Protein AF-A0A4R8ZTD6-F1 (afdb_monomer)

pLDDT: mean 85.67, std 21.73, range [24.75, 98.81]

Sequence (420 aa):
MTAKRTFSTSVSTMTVDAGSSIASSIRRDTIVPLRATASPTDVARLRLLSHGLADAAPTGPLAAVERLLAVQAQDFAASKWALGVRSPGTTITDVETALNTGQIVRSWPMRGTLHLVPAAELHWMLRLSAPRQVAGAATIHARLGLTPQLLERARQIAIEALHGGRQLSRIEFLALLERHDISTAQQRGYHTIWFLALTGTLCWGPQVGTQQALTLLDEWVPQPRRLERDESLGEFALRYFAGHGPATLADFTGWSGLTLTDARIGLAVARPALTEVSIRSGQADSAPMYFRDTAFSDTAFSDTGTNTAVGAGGPPRQRSSVLALPGFDEYFIGYRDRSAIIDDALVTRVVPGKNGIFLPLLVSAGRVVGTWRKKASTRAITVTPQPFAALTVRQQAGLRRGIRDYARFLGLEANLSGLA

Radius of gyration: 26.81 Å; Cα contacts (8 Å, |Δi|>4): 730; chains: 1; bounding box: 59×90×76 Å

InterPro domains:
  IPR009351 DNA glycosylase AlkZ-like [PF06224] (65-409)

Organism: NCBI:txid1259150

Solvent-accessible surface area (backbone atoms only — not comparable to full-atom values): 23041 Å² total; per-residue (Å²): 134,89,82,90,84,90,86,89,84,86,87,82,88,78,83,90,81,90,81,81,88,81,82,80,81,75,81,77,75,76,80,73,69,52,76,46,79,38,45,57,69,47,41,20,29,41,27,31,39,27,56,19,48,16,62,83,53,30,72,43,47,62,45,26,29,54,41,42,46,56,40,52,30,76,52,59,72,32,32,53,45,52,24,34,71,18,4,80,88,38,37,52,65,56,43,50,46,36,29,53,70,34,53,32,32,38,40,47,48,34,75,88,40,37,22,35,26,39,27,38,53,48,64,48,41,20,69,70,38,27,66,64,52,55,60,71,40,45,68,59,30,57,74,61,68,56,45,73,68,57,54,51,51,51,47,50,55,48,48,72,67,20,58,91,84,30,70,34,42,65,67,56,47,46,53,49,35,44,77,70,76,40,74,41,64,94,57,35,38,58,55,50,54,50,51,38,28,31,73,58,49,33,30,39,42,38,72,49,91,97,48,47,18,40,27,38,29,64,73,57,34,76,70,55,55,85,62,54,75,65,55,44,31,10,51,52,38,39,41,42,25,40,13,47,10,60,35,36,69,66,19,50,25,64,52,54,54,50,51,70,67,55,42,50,51,4,44,62,62,24,40,90,55,32,24,40,37,48,64,69,59,103,62,70,101,76,69,77,66,22,30,22,37,52,84,67,62,69,52,53,64,71,75,78,90,66,96,71,94,80,81,94,44,60,63,66,47,58,76,42,53,15,41,72,46,34,37,56,37,56,94,64,66,50,43,74,76,50,72,58,30,38,59,77,92,54,47,55,80,42,33,72,65,90,84,77,55,44,52,21,32,27,33,38,86,43,26,60,48,27,32,49,48,76,50,77,59,99,62,33,35,37,38,36,69,48,58,78,58,89,70,50,74,65,36,49,55,14,40,56,47,33,46,42,53,52,14,54,24,69,75,31,42,64,40,80,48,90,78,132

Mean predicted aligned error: 8.9 Å

Nearest PDB structures (foldseek):
  5uuj-assembly1_A  TM=8.102E-01  e=2.015E-20  Streptomyces sahachiroi
  2w57-assembly1_B  TM=5.973E-01  e=5.082E-01  Vibrio cholerae
  3eyy-assembly1_B  TM=5.991E-01  e=4.814E-01  Streptomyces coelicolor
  4ray-assembly1_A  TM=6.924E-01  e=3.382E+00  Magnetospirillum gryphiswaldense 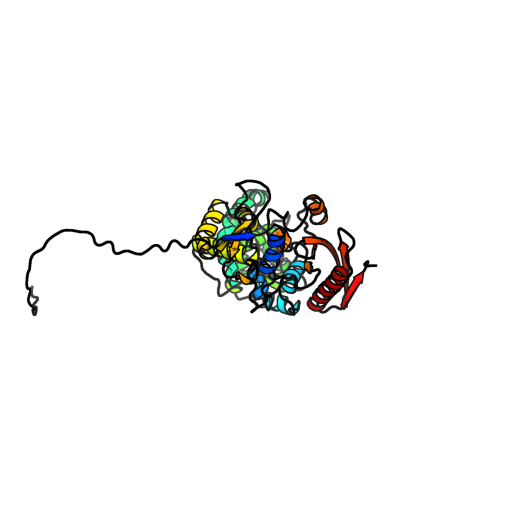MSR-1 v2
  9bd3-assembly2_C  TM=3.658E-01  e=6.135E+00  Homo sapiens

Secondary structure (DSSP, 8-state):
-------------------------------PPPEEEE-HHHHHHHHHHHTT-BSS---SHHHHHHHHS-EE-SSHHHHHHHHHHHSTT--HHHHHHHHHTTSEEEEEEETTEEEEEEGGGHHHHHHHHHHHHHHHTHHHHHHTT--HHHHHHHHHHHHHHHTTT--EEHHHHHHHHHHTT---TTTHHHHHHHHHHHTTSEEEEEEETTEEEEEEHHHHSSS-----HHHHHHHHHHHHHHHH-SEEHHHHHHHH---HHHHHHHHHHHGGGEEEEEE--SS-TTPPPEEEETTS-GGG---SS----SS--PPPPBSSSSEEEPTT-HHHHT-S--TTTS-GGGGGGTS-SSS-----EEEETTEEEEEEEEEE-SSEEEEEEEESSPPPHHHHHHHHHHHHHHHHHHTSEEEE-S--

Foldseek 3Di:
DDDDDDDDDDDDDDDDDDDDDDPDDDPPPPLDFAEAEAALLLQLLVLCVLQLQFPPAQAAQLSNQLSQQKWFCLPVVQSLVLSLNRHFPAASVRVLVCQQLLQWFWAPLADLGIIIGGLQLRVLSLVQHLPVVVVVCVVVCVVVVPDPVLLVVLLVLQCVQAPPPRWAALVRSQVSCVVVVNHCPPPSSVVSQNNCRSNQQWTFGHDDPSGGIIHGSCVSRVNHDDDDLLRSLQVLLQSNQSNRPQAFLVLSCQQSVGDSVSSVSNCVSNVSQKHWYHYPDPDDDDDTITIHGPVPDCLLPPPPPDDDDDDDSHHTDRPFQKAFRAKSGCLQSSGPDCVSAEDPVCVCQQVVDDPPTGFTFIGGSSHTQWGKDWDDDPAAIEIETGGPDDDDPRSVVRVQVNQCSVCVNHVHHGHYPDDD

Structure (mmCIF, N/CA/C/O backbone):
data_AF-A0A4R8ZTD6-F1
#
_entry.id   AF-A0A4R8ZTD6-F1
#
loop_
_atom_site.group_PDB
_atom_site.id
_atom_site.type_symbol
_atom_site.label_atom_id
_atom_site.label_alt_id
_atom_site.label_comp_id
_atom_site.label_asym_id
_atom_site.label_entity_id
_atom_site.label_seq_id
_atom_site.pdbx_PDB_ins_code
_atom_site.Cartn_x
_atom_site.Cartn_y
_atom_site.Cartn_z
_atom_site.occupancy
_atom_site.B_iso_or_equiv
_atom_site.auth_seq_id
_atom_site.auth_comp_id
_atom_site.auth_asym_id
_atom_site.auth_atom_id
_atom_site.pdbx_PDB_model_num
ATOM 1 N N . MET A 1 1 ? -23.559 -58.831 45.090 1.00 33.81 1 MET A N 1
ATOM 2 C CA . MET A 1 1 ? -23.386 -60.268 44.789 1.00 33.81 1 MET A CA 1
ATOM 3 C C . MET A 1 1 ? -23.673 -60.457 43.303 1.00 33.81 1 MET A C 1
ATOM 5 O O . MET A 1 1 ? -24.765 -60.110 42.893 1.00 33.81 1 MET A O 1
ATOM 9 N N . THR A 1 2 ? -22.620 -60.551 42.475 1.00 29.80 2 THR A N 1
ATOM 10 C CA . THR A 1 2 ? -22.195 -61.774 41.729 1.00 29.80 2 THR A CA 1
ATOM 11 C C . THR A 1 2 ? -23.150 -62.084 40.555 1.00 29.80 2 THR A C 1
ATOM 13 O O . THR A 1 2 ? -24.345 -62.120 40.762 1.00 29.80 2 THR A O 1
ATOM 16 N N . ALA A 1 3 ? -22.759 -62.322 39.300 1.00 29.42 3 ALA A N 1
ATOM 17 C CA . ALA A 1 3 ? -21.479 -62.703 38.716 1.00 29.42 3 ALA A CA 1
ATOM 18 C C . ALA A 1 3 ? -21.470 -62.448 37.188 1.00 29.42 3 ALA A C 1
ATOM 20 O O . ALA A 1 3 ? -22.505 -62.487 36.529 1.00 29.42 3 ALA A O 1
ATOM 21 N N . LYS A 1 4 ? -20.259 -62.269 36.646 1.00 27.20 4 LYS A N 1
ATOM 22 C CA . LYS A 1 4 ? -19.871 -62.438 35.232 1.00 27.20 4 LYS A CA 1
ATOM 23 C C . LYS A 1 4 ? -19.972 -63.911 34.784 1.00 27.20 4 LYS A C 1
ATOM 25 O O . LYS A 1 4 ? -19.729 -64.785 35.612 1.00 27.20 4 LYS A O 1
ATOM 30 N N . ARG A 1 5 ? -20.163 -64.155 33.475 1.00 29.94 5 ARG A N 1
ATOM 31 C CA . ARG A 1 5 ? -19.631 -65.280 32.647 1.00 29.94 5 ARG A CA 1
ATOM 32 C C . ARG A 1 5 ? -19.896 -64.941 31.161 1.00 29.94 5 ARG A C 1
ATOM 34 O O . ARG A 1 5 ? -21.050 -64.717 30.832 1.00 29.94 5 ARG A O 1
ATOM 41 N N . THR A 1 6 ? -18.949 -64.590 30.283 1.00 27.03 6 THR A N 1
ATOM 42 C CA . THR A 1 6 ? -17.785 -65.266 29.645 1.00 27.03 6 THR A CA 1
ATOM 43 C C . THR A 1 6 ? -18.119 -66.410 28.669 1.00 27.03 6 THR A C 1
ATOM 45 O O . THR A 1 6 ? -18.593 -67.453 29.097 1.00 27.03 6 THR A O 1
ATOM 48 N N . PHE A 1 7 ? -17.733 -66.230 27.396 1.00 25.88 7 PHE A N 1
ATOM 49 C CA . PHE A 1 7 ? -17.305 -67.244 26.409 1.00 25.88 7 PHE A CA 1
ATOM 50 C C . PHE A 1 7 ? -16.140 -66.594 25.629 1.00 25.88 7 PHE A C 1
ATOM 52 O O . PHE A 1 7 ? -16.321 -65.520 25.070 1.00 25.88 7 PHE A O 1
ATOM 59 N N . SER A 1 8 ? -14.877 -66.948 25.890 1.00 25.05 8 SER A N 1
ATOM 60 C CA . SER A 1 8 ? -14.075 -68.079 25.379 1.00 25.05 8 SER A CA 1
ATOM 61 C C . SER A 1 8 ? -13.631 -67.928 23.920 1.00 25.05 8 SER A C 1
ATOM 63 O O . SER A 1 8 ? -14.396 -68.221 23.005 1.00 25.05 8 SER A O 1
ATOM 65 N N . THR A 1 9 ? -12.355 -67.583 23.703 1.00 27.42 9 THR A N 1
ATOM 66 C CA . THR A 1 9 ? -11.532 -68.290 22.708 1.00 27.42 9 THR A CA 1
ATOM 67 C C . THR A 1 9 ? -10.046 -68.274 23.088 1.00 27.42 9 THR A C 1
ATOM 69 O O . THR A 1 9 ? -9.522 -67.299 23.618 1.00 27.42 9 THR A O 1
ATOM 72 N N . SER A 1 10 ? -9.448 -69.436 22.845 1.00 27.19 10 SER A N 1
ATOM 73 C CA . SER A 1 10 ? -8.121 -69.975 23.143 1.00 27.19 10 SER A CA 1
ATOM 74 C C . SER A 1 10 ? -6.898 -69.057 23.006 1.00 27.19 10 SER A C 1
ATOM 76 O O . SER A 1 10 ? -6.724 -68.350 22.018 1.00 27.19 10 SER A O 1
ATOM 78 N N . VAL A 1 11 ? -5.994 -69.212 23.977 1.00 24.75 11 VAL A N 1
ATOM 79 C CA . VAL A 1 11 ? -4.597 -68.760 23.990 1.00 24.75 11 VAL A CA 1
ATOM 80 C C . VAL A 1 11 ? -3.721 -69.879 23.423 1.00 24.75 11 VAL A C 1
ATOM 82 O O . VAL A 1 11 ? -3.862 -71.039 23.804 1.00 24.75 11 VAL A O 1
ATOM 85 N N . SER A 1 12 ? -2.775 -69.542 22.551 1.00 26.42 12 SER A N 1
ATOM 86 C CA . SER A 1 12 ? -1.571 -70.348 22.344 1.00 26.42 12 SER A CA 1
ATOM 87 C C . SER A 1 12 ? -0.356 -69.450 22.516 1.00 26.42 12 SER A C 1
ATOM 89 O O . SER A 1 12 ? -0.163 -68.465 21.812 1.00 26.42 12 SER A O 1
ATOM 91 N N . THR A 1 13 ? 0.396 -69.785 23.552 1.00 25.44 13 THR A N 1
ATOM 92 C CA . THR A 1 13 ? 1.647 -69.199 24.008 1.00 25.44 13 THR A CA 1
ATOM 93 C C . THR A 1 13 ? 2.790 -69.662 23.113 1.00 25.44 13 THR A C 1
ATOM 95 O O . THR A 1 13 ? 2.979 -70.863 22.946 1.00 25.44 13 THR A O 1
ATOM 98 N N . MET A 1 14 ? 3.622 -68.734 22.642 1.00 24.84 14 MET A N 1
ATOM 99 C CA . MET A 1 14 ? 5.043 -69.009 22.427 1.00 24.84 14 MET A CA 1
ATOM 100 C C . MET A 1 14 ? 5.865 -67.737 22.666 1.00 24.84 14 MET A C 1
ATOM 102 O O . MET A 1 14 ? 5.777 -66.762 21.932 1.00 24.84 14 MET A O 1
ATOM 106 N N . THR A 1 15 ? 6.553 -67.783 23.807 1.00 27.02 15 THR A N 1
ATOM 107 C CA . THR A 1 15 ? 7.852 -67.199 24.180 1.00 27.02 15 THR A CA 1
ATOM 108 C C . THR A 1 15 ? 8.378 -65.949 23.471 1.00 27.02 15 THR A C 1
ATOM 110 O O . THR A 1 15 ? 8.640 -65.916 22.275 1.00 27.02 15 THR A O 1
ATOM 113 N N . VAL A 1 16 ? 8.633 -64.968 24.334 1.00 26.38 16 VAL A N 1
ATOM 114 C CA . VAL A 1 16 ? 9.344 -63.704 24.160 1.00 26.38 16 VAL A CA 1
ATOM 115 C C . VAL A 1 16 ? 10.797 -63.955 23.755 1.00 26.38 16 VAL A C 1
ATOM 117 O O . VAL A 1 16 ? 11.480 -64.723 24.429 1.00 26.38 16 VAL A O 1
ATOM 120 N N . ASP A 1 17 ? 11.282 -63.240 22.742 1.00 25.36 17 ASP A N 1
ATOM 121 C CA . ASP A 1 17 ? 12.695 -62.875 22.669 1.00 25.36 17 ASP A CA 1
ATOM 122 C C . ASP A 1 17 ? 12.809 -61.371 22.401 1.00 25.36 17 ASP A C 1
ATOM 124 O O . ASP A 1 17 ? 12.085 -60.797 21.581 1.00 25.36 17 ASP A O 1
ATOM 128 N N . ALA A 1 18 ? 13.640 -60.720 23.203 1.00 32.72 18 ALA A N 1
ATOM 129 C CA . ALA A 1 18 ? 13.750 -59.280 23.315 1.00 32.72 18 ALA A CA 1
ATOM 130 C C . ALA A 1 18 ? 14.976 -58.802 22.540 1.00 32.72 18 ALA A C 1
ATOM 132 O O . ALA A 1 18 ? 16.099 -59.177 22.858 1.00 32.72 18 ALA A O 1
ATOM 133 N N . GLY A 1 19 ? 14.784 -57.900 21.579 1.00 28.52 19 GLY A N 1
ATOM 134 C CA . GLY A 1 19 ? 15.908 -57.172 21.001 1.00 28.52 19 GLY A CA 1
ATOM 135 C C . GLY A 1 19 ? 15.619 -56.537 19.651 1.00 28.52 19 GLY A C 1
ATOM 136 O O . GLY A 1 19 ? 15.119 -57.181 18.741 1.00 28.52 19 GLY A O 1
ATOM 137 N N . SER A 1 20 ? 16.061 -55.286 19.524 1.00 27.06 20 SER A N 1
ATOM 138 C CA . SER A 1 20 ? 16.237 -54.526 18.280 1.00 27.06 20 SER A CA 1
ATOM 139 C C . SER A 1 20 ? 15.050 -53.686 17.781 1.00 27.06 20 SER A C 1
ATOM 141 O O . SER A 1 20 ? 14.165 -54.120 17.052 1.00 27.06 20 SER A O 1
ATOM 143 N N . SER A 1 21 ? 15.125 -52.413 18.176 1.00 30.73 21 SER A N 1
ATOM 144 C CA . SER A 1 21 ? 14.600 -51.206 17.527 1.00 30.73 21 SER A CA 1
ATOM 145 C C . SER A 1 21 ? 14.379 -51.320 16.009 1.00 30.73 21 SER A C 1
ATOM 147 O O . SER A 1 21 ? 15.329 -51.482 15.244 1.00 30.73 21 SER A O 1
ATOM 149 N N . ILE A 1 22 ? 13.135 -51.108 15.569 1.00 27.67 22 ILE A N 1
ATOM 150 C CA . ILE A 1 22 ? 12.796 -50.804 14.174 1.00 27.67 22 ILE A CA 1
ATOM 151 C C . ILE A 1 22 ? 12.247 -49.375 14.130 1.00 27.67 22 ILE A C 1
ATOM 153 O O . ILE A 1 22 ? 11.042 -49.137 14.138 1.00 27.67 22 ILE A O 1
ATOM 157 N N . ALA A 1 23 ? 13.155 -48.401 14.095 1.00 27.22 23 ALA A N 1
ATOM 158 C CA . ALA A 1 23 ? 12.850 -47.067 13.599 1.00 27.22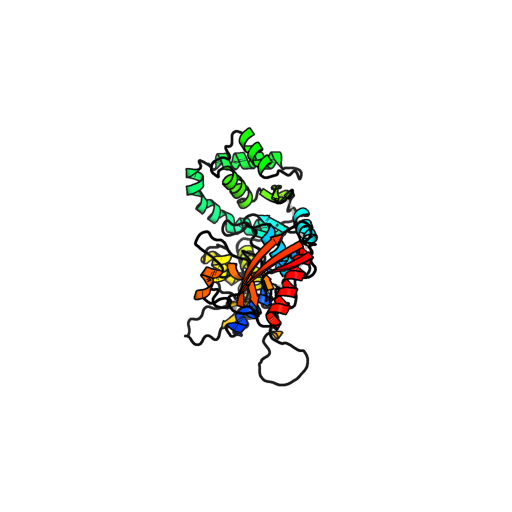 23 ALA A CA 1
ATOM 159 C C . ALA A 1 23 ? 12.803 -47.134 12.064 1.00 27.22 23 ALA A C 1
ATOM 161 O O . ALA A 1 23 ? 13.834 -47.098 11.390 1.00 27.22 23 ALA A O 1
ATOM 162 N N . SER A 1 24 ? 11.608 -47.276 11.491 1.00 28.80 24 SER A N 1
ATOM 163 C CA . SER A 1 24 ? 11.420 -47.257 10.041 1.00 28.80 24 SER A CA 1
ATOM 164 C C . SER A 1 24 ? 11.540 -45.827 9.500 1.00 28.80 24 SER A C 1
ATOM 166 O O . SER A 1 24 ? 10.598 -45.041 9.556 1.00 28.80 24 SER A O 1
ATOM 168 N N . SER A 1 25 ? 12.731 -45.503 8.998 1.00 28.17 25 SER A N 1
ATOM 169 C CA . SER A 1 25 ? 12.990 -44.771 7.747 1.00 28.17 25 SER A CA 1
ATOM 170 C C . SER A 1 25 ? 11.827 -43.926 7.186 1.00 28.17 25 SER A C 1
ATOM 172 O O . SER A 1 25 ? 11.123 -44.341 6.267 1.00 28.17 25 SER A O 1
ATOM 174 N N . ILE A 1 26 ? 11.686 -42.692 7.678 1.00 31.31 26 ILE A N 1
ATOM 175 C CA . ILE A 1 26 ? 11.174 -41.586 6.861 1.00 31.31 26 ILE A CA 1
ATOM 176 C C . ILE A 1 26 ? 12.412 -40.928 6.260 1.00 31.31 26 ILE A C 1
ATOM 178 O O . ILE A 1 26 ? 13.191 -40.287 6.971 1.00 31.31 26 ILE A O 1
ATOM 182 N N . ARG A 1 27 ? 12.623 -41.110 4.952 1.00 26.67 27 ARG A N 1
ATOM 183 C CA . ARG A 1 27 ? 13.592 -40.304 4.209 1.00 26.67 27 ARG A CA 1
ATOM 184 C C . ARG A 1 27 ? 13.155 -38.847 4.334 1.00 26.67 27 ARG A C 1
ATOM 186 O O . ARG A 1 27 ? 12.122 -38.454 3.804 1.00 26.67 27 ARG A O 1
ATOM 193 N N . ARG A 1 28 ? 13.931 -38.053 5.072 1.00 31.05 28 ARG A N 1
ATOM 194 C CA . ARG A 1 28 ? 13.942 -36.603 4.902 1.00 31.05 28 ARG A CA 1
ATOM 195 C C . ARG A 1 28 ? 14.538 -36.366 3.522 1.00 31.05 28 ARG A C 1
ATOM 197 O O . ARG A 1 28 ? 15.758 -36.330 3.391 1.00 31.05 28 ARG A O 1
ATOM 204 N N . ASP A 1 29 ? 13.693 -36.282 2.503 1.00 29.09 29 ASP A N 1
ATOM 205 C CA . ASP A 1 29 ? 14.110 -35.691 1.242 1.00 29.09 29 ASP A CA 1
ATOM 206 C C . ASP A 1 29 ? 14.522 -34.257 1.569 1.00 29.09 29 ASP A C 1
ATOM 208 O O . ASP A 1 29 ? 13.704 -33.394 1.890 1.00 29.09 29 ASP A O 1
ATOM 212 N N . THR A 1 30 ? 15.832 -34.034 1.614 1.00 33.50 30 THR A N 1
ATOM 213 C CA . THR A 1 30 ? 16.419 -32.708 1.711 1.00 33.50 30 THR A CA 1
ATOM 214 C C . THR A 1 30 ? 15.956 -31.955 0.471 1.00 33.50 30 THR A C 1
ATOM 216 O O . THR A 1 30 ? 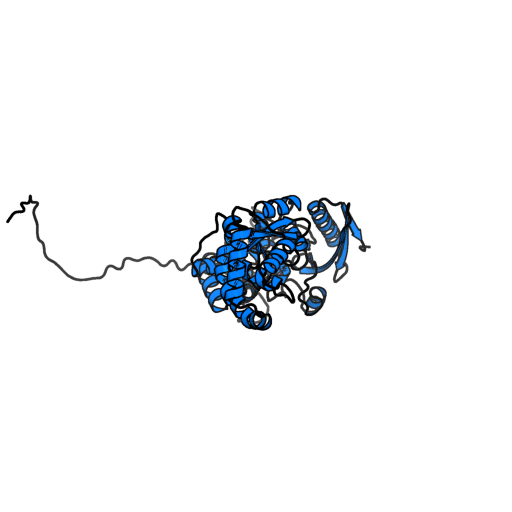16.514 -32.146 -0.606 1.00 33.50 30 THR A O 1
ATOM 219 N N . ILE A 1 31 ? 14.910 -31.135 0.600 1.00 38.22 31 ILE A N 1
ATOM 220 C CA . ILE A 1 31 ? 14.519 -30.185 -0.440 1.00 38.22 31 ILE A CA 1
ATOM 221 C C . ILE A 1 31 ? 15.704 -29.232 -0.591 1.00 38.22 31 ILE A C 1
ATOM 223 O O . ILE A 1 31 ? 15.910 -28.334 0.227 1.00 38.22 31 ILE A O 1
ATOM 227 N N . VAL A 1 32 ? 16.544 -29.486 -1.592 1.00 36.03 32 VAL A N 1
ATOM 228 C CA . VAL A 1 32 ? 17.617 -28.572 -1.968 1.00 36.03 32 VAL A CA 1
ATOM 229 C C . VAL A 1 32 ? 16.928 -27.348 -2.573 1.00 36.03 32 VAL A C 1
ATOM 231 O O . VAL A 1 32 ? 16.194 -27.509 -3.549 1.00 36.03 32 VAL A O 1
ATOM 234 N N . PRO A 1 33 ? 17.100 -26.139 -2.009 1.00 48.97 33 PRO A N 1
ATOM 235 C CA . PRO A 1 33 ? 16.490 -24.946 -2.578 1.00 48.97 33 PRO A CA 1
ATOM 236 C C . PRO A 1 33 ? 17.000 -24.755 -4.010 1.00 48.97 33 PRO A C 1
ATOM 238 O O . PRO A 1 33 ? 18.209 -24.844 -4.251 1.00 48.97 33 PRO A O 1
ATOM 241 N N . LEU A 1 34 ? 16.090 -24.497 -4.959 1.00 54.75 34 LEU A N 1
ATOM 242 C CA . LEU A 1 34 ? 16.488 -24.123 -6.315 1.00 54.75 34 LEU A CA 1
ATOM 243 C C . LEU A 1 34 ? 17.358 -22.863 -6.238 1.00 54.75 34 LEU A C 1
ATOM 245 O O . LEU A 1 34 ? 17.027 -21.912 -5.526 1.00 54.75 34 LEU A O 1
ATOM 249 N N . ARG A 1 35 ? 18.481 -22.870 -6.961 1.00 59.53 35 ARG A N 1
ATOM 250 C CA . ARG A 1 35 ? 19.410 -21.741 -7.058 1.00 59.53 35 ARG A CA 1
ATOM 251 C C . ARG A 1 35 ? 19.427 -21.213 -8.485 1.00 59.53 35 ARG A C 1
ATOM 253 O O . ARG A 1 35 ? 19.822 -21.933 -9.397 1.00 59.53 35 ARG A O 1
ATOM 260 N N . ALA A 1 36 ? 19.060 -19.948 -8.660 1.00 69.38 36 ALA A N 1
ATOM 261 C CA . ALA A 1 36 ? 19.177 -19.223 -9.924 1.00 69.38 36 ALA A CA 1
ATOM 262 C C . ALA A 1 36 ? 20.295 -18.169 -9.848 1.00 69.38 36 ALA A C 1
ATOM 264 O O . ALA A 1 36 ? 20.598 -17.656 -8.770 1.00 69.38 36 ALA A O 1
ATOM 265 N N . THR A 1 37 ? 20.901 -17.809 -10.985 1.00 68.44 37 THR A N 1
ATOM 266 C CA . THR A 1 37 ? 21.892 -16.717 -11.059 1.00 68.44 37 THR A CA 1
ATOM 267 C C . THR A 1 37 ? 21.376 -15.568 -11.921 1.00 68.44 37 THR A C 1
ATOM 269 O O . THR A 1 37 ? 20.867 -15.806 -13.011 1.00 68.44 37 THR A O 1
ATOM 272 N N . ALA A 1 38 ? 21.509 -14.320 -11.459 1.00 70.88 38 ALA A N 1
ATOM 273 C CA . ALA A 1 38 ? 20.948 -13.148 -12.141 1.00 70.88 38 ALA A CA 1
ATOM 274 C C . ALA A 1 38 ? 21.902 -11.937 -12.119 1.00 70.88 38 ALA A C 1
ATOM 276 O O . ALA A 1 38 ? 22.729 -11.804 -11.218 1.00 70.88 38 ALA A O 1
ATOM 277 N N . SER A 1 39 ? 21.806 -11.043 -13.105 1.00 73.12 39 SER A N 1
ATOM 278 C CA . SER A 1 39 ? 22.464 -9.726 -13.081 1.00 73.12 39 SER A CA 1
ATOM 279 C C . SER A 1 39 ? 21.593 -8.672 -12.370 1.00 73.12 39 SER A C 1
ATOM 281 O O . SER A 1 39 ? 20.388 -8.881 -12.210 1.00 73.12 39 SER A O 1
ATOM 283 N N . PRO A 1 40 ? 22.131 -7.495 -11.992 1.00 70.69 40 PRO A N 1
ATOM 284 C CA . PRO A 1 40 ? 21.317 -6.399 -11.449 1.00 70.69 40 PRO A CA 1
ATOM 285 C C . PRO A 1 40 ? 20.160 -5.965 -12.369 1.00 70.69 40 PRO A C 1
ATOM 287 O O . PRO A 1 40 ? 19.061 -5.670 -11.901 1.00 70.69 40 PRO A O 1
ATOM 290 N N . THR A 1 41 ? 20.370 -5.984 -13.688 1.00 73.62 41 THR A N 1
ATOM 291 C CA . THR A 1 41 ? 19.324 -5.679 -14.680 1.00 73.62 41 THR A CA 1
ATOM 292 C C . THR A 1 41 ? 18.212 -6.730 -14.675 1.00 73.62 41 THR A C 1
ATOM 294 O O . THR A 1 41 ? 17.041 -6.398 -14.876 1.00 73.62 41 THR A O 1
ATOM 297 N N . ASP A 1 42 ? 18.552 -7.990 -14.405 1.00 81.25 42 ASP A N 1
ATOM 298 C CA . ASP A 1 42 ? 17.568 -9.066 -14.294 1.00 81.25 42 ASP A CA 1
ATOM 299 C C . ASP A 1 42 ? 16.711 -8.893 -13.038 1.00 81.25 42 ASP A C 1
ATOM 301 O O . ASP A 1 42 ? 15.502 -9.101 -13.105 1.00 81.25 42 ASP A O 1
ATOM 305 N N . VAL A 1 43 ? 17.278 -8.397 -11.927 1.00 87.19 43 VAL A N 1
ATOM 306 C CA . VAL A 1 43 ? 16.507 -8.083 -10.707 1.00 87.19 43 VAL A CA 1
ATOM 307 C C . VAL A 1 43 ? 15.368 -7.112 -11.012 1.00 87.19 43 VAL A C 1
ATOM 309 O O . VAL A 1 43 ? 14.222 -7.386 -10.661 1.00 87.19 43 VAL A O 1
ATOM 312 N N . ALA A 1 44 ? 15.644 -6.006 -11.708 1.00 89.06 44 ALA A N 1
ATOM 313 C CA . ALA A 1 44 ? 14.619 -5.013 -12.033 1.00 89.06 44 ALA A CA 1
ATOM 314 C C . ALA A 1 44 ? 13.487 -5.592 -12.905 1.00 89.06 44 ALA A C 1
ATOM 316 O O . ALA A 1 44 ? 12.309 -5.307 -12.666 1.00 89.06 44 ALA A O 1
ATOM 317 N N . ARG A 1 45 ? 13.828 -6.437 -13.890 1.00 85.69 45 ARG A N 1
ATOM 318 C CA . ARG A 1 45 ? 12.858 -7.102 -14.782 1.00 85.69 45 ARG A CA 1
ATOM 319 C C . ARG A 1 45 ? 12.026 -8.154 -14.060 1.00 85.69 45 ARG A C 1
ATOM 321 O O . ARG A 1 45 ? 10.815 -8.213 -14.257 1.00 85.69 45 ARG A O 1
ATOM 328 N N . LEU A 1 46 ? 12.647 -8.955 -13.202 1.00 87.62 46 LEU A N 1
ATOM 329 C CA . LEU A 1 46 ? 11.939 -9.962 -12.418 1.00 87.62 46 LEU A CA 1
ATOM 330 C C . LEU A 1 46 ? 11.014 -9.304 -11.393 1.00 87.62 46 LEU A C 1
ATOM 332 O O . LEU A 1 46 ? 9.886 -9.757 -11.236 1.00 87.62 46 LEU A O 1
ATOM 336 N N . ARG A 1 47 ? 11.421 -8.178 -10.792 1.00 92.94 47 ARG A N 1
ATOM 337 C CA . ARG A 1 47 ? 10.532 -7.377 -9.941 1.00 92.94 47 ARG A CA 1
ATOM 338 C C . ARG A 1 47 ? 9.332 -6.840 -10.720 1.00 92.94 47 ARG A C 1
ATOM 340 O O . ARG A 1 47 ? 8.229 -6.865 -10.192 1.00 92.94 47 ARG A O 1
ATOM 347 N N . LEU A 1 48 ? 9.489 -6.406 -11.978 1.00 92.38 48 LEU A N 1
ATOM 348 C CA . LEU A 1 48 ? 8.326 -6.036 -12.805 1.00 92.38 48 LEU A CA 1
ATOM 349 C C . LEU A 1 48 ? 7.356 -7.211 -12.982 1.00 92.38 48 LEU A C 1
ATOM 351 O O . LEU A 1 48 ? 6.145 -7.010 -12.921 1.00 92.38 48 LEU A O 1
ATOM 355 N N . LEU A 1 49 ? 7.874 -8.422 -13.197 1.00 90.62 49 LEU A N 1
ATOM 356 C CA . LEU A 1 49 ? 7.052 -9.627 -13.307 1.00 90.62 49 LEU A CA 1
ATOM 357 C C . LEU A 1 49 ? 6.327 -9.932 -11.990 1.00 90.62 49 LEU A C 1
ATOM 359 O O . LEU A 1 49 ? 5.102 -10.047 -11.990 1.00 90.62 49 LEU A O 1
ATOM 363 N N . SER A 1 50 ? 7.054 -9.982 -10.874 1.00 92.62 50 SER A N 1
ATOM 364 C CA . SER A 1 50 ? 6.487 -10.236 -9.545 1.00 92.62 50 SER A CA 1
ATOM 365 C C . SER A 1 50 ? 5.448 -9.194 -9.136 1.00 92.62 50 SER A C 1
ATOM 367 O O . SER A 1 50 ? 4.409 -9.547 -8.589 1.00 92.62 50 SER A O 1
ATOM 369 N N . HIS A 1 51 ? 5.643 -7.926 -9.508 1.00 95.00 51 HIS A N 1
ATOM 370 C CA . HIS A 1 51 ? 4.673 -6.860 -9.241 1.00 95.00 51 HIS A CA 1
ATOM 371 C C . HIS A 1 51 ? 3.425 -6.916 -10.126 1.00 95.00 51 HIS A C 1
ATOM 373 O O . HIS A 1 51 ? 2.512 -6.113 -9.934 1.00 95.00 51 HIS A O 1
ATOM 379 N N . GLY A 1 52 ? 3.380 -7.797 -11.128 1.00 93.50 52 GLY A N 1
ATOM 380 C CA . GLY A 1 52 ? 2.315 -7.800 -12.125 1.00 93.50 52 GLY A CA 1
ATOM 381 C C . GLY A 1 52 ? 2.346 -6.552 -13.011 1.00 93.50 52 GLY A C 1
ATOM 382 O O . GLY A 1 52 ? 1.291 -6.015 -13.339 1.00 93.50 52 GLY A O 1
ATOM 383 N N . LEU A 1 53 ? 3.537 -6.088 -13.401 1.00 94.56 53 LEU A N 1
ATOM 384 C CA . LEU A 1 53 ? 3.786 -4.948 -14.303 1.00 94.56 53 LEU A CA 1
ATOM 385 C C . LEU A 1 53 ? 4.428 -5.361 -15.648 1.00 94.56 53 LEU A C 1
ATOM 387 O O . LEU A 1 53 ? 4.641 -4.524 -16.533 1.00 94.56 53 LEU A O 1
ATOM 391 N N . ALA A 1 54 ? 4.726 -6.649 -15.808 1.00 90.00 54 ALA A N 1
ATOM 392 C CA . ALA A 1 54 ? 5.181 -7.282 -17.044 1.00 90.00 54 ALA A CA 1
ATOM 393 C C . ALA A 1 54 ? 4.087 -8.212 -17.611 1.00 90.00 54 ALA A C 1
ATOM 395 O O . ALA A 1 54 ? 2.908 -8.071 -17.267 1.00 90.00 54 ALA A O 1
ATOM 396 N N . ASP A 1 55 ? 4.457 -9.139 -18.489 1.00 77.44 55 ASP A N 1
ATOM 397 C CA . ASP A 1 55 ? 3.581 -10.212 -18.977 1.00 77.44 55 ASP A CA 1
ATOM 398 C C . ASP A 1 55 ? 2.904 -10.992 -17.816 1.00 77.44 55 ASP A C 1
ATOM 400 O O . ASP A 1 55 ? 3.337 -10.906 -16.668 1.00 77.44 55 ASP A O 1
ATOM 404 N N . ALA A 1 56 ? 1.814 -11.722 -18.095 1.00 79.44 56 ALA A N 1
ATOM 405 C CA . ALA A 1 56 ? 0.992 -12.437 -17.095 1.00 79.44 56 ALA A CA 1
ATOM 406 C C . ALA A 1 56 ? 0.335 -11.527 -16.028 1.00 79.44 56 ALA A C 1
ATOM 408 O O . ALA A 1 56 ? 0.493 -11.694 -14.815 1.00 79.44 56 ALA A O 1
ATOM 409 N N . ALA A 1 57 ? -0.433 -10.542 -16.500 1.00 85.06 57 ALA A N 1
ATOM 410 C CA . ALA A 1 57 ? -1.153 -9.615 -15.639 1.00 85.06 57 ALA A CA 1
ATOM 411 C C .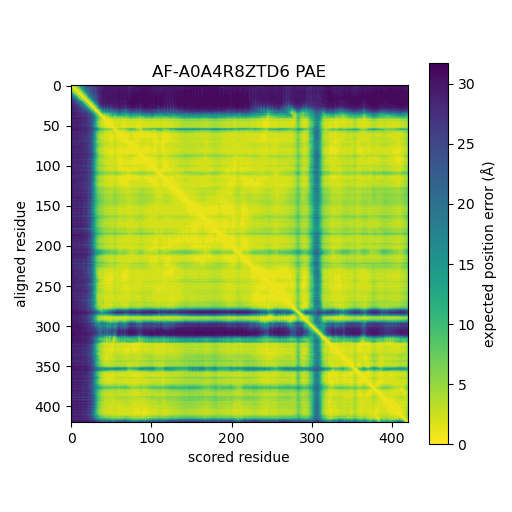 ALA A 1 57 ? -2.217 -10.270 -14.758 1.00 85.06 57 ALA A C 1
ATOM 413 O O . ALA A 1 57 ? -2.989 -11.090 -15.257 1.00 85.06 57 ALA A O 1
ATOM 414 N N . PRO A 1 58 ? -2.344 -9.842 -13.488 1.00 92.31 58 PRO A N 1
ATOM 415 C CA . PRO A 1 58 ? -3.582 -10.028 -12.748 1.00 92.31 58 PRO A CA 1
ATOM 416 C C . PRO A 1 58 ? -4.788 -9.515 -13.544 1.00 92.31 58 PRO A C 1
ATOM 418 O O . PRO A 1 58 ? -4.702 -8.480 -14.205 1.00 92.31 58 PRO A O 1
ATOM 421 N N . THR A 1 59 ? -5.908 -10.231 -13.455 1.00 95.25 59 THR A N 1
ATOM 422 C CA . THR A 1 59 ? -7.172 -9.843 -14.095 1.00 95.25 59 THR A CA 1
ATOM 423 C C . THR A 1 59 ? -8.170 -9.434 -13.018 1.00 95.25 59 THR A C 1
ATOM 425 O O . THR A 1 59 ? -8.510 -10.230 -12.148 1.00 95.25 59 THR A O 1
ATOM 428 N N . GLY A 1 60 ? -8.604 -8.175 -13.055 1.00 97.44 60 GLY A N 1
ATOM 429 C CA . GLY A 1 60 ? -9.431 -7.548 -12.024 1.00 97.44 60 GLY A CA 1
ATOM 430 C C . GLY A 1 60 ? -8.635 -6.940 -10.855 1.00 97.44 60 GLY A C 1
ATOM 431 O O . GLY A 1 60 ? -7.435 -7.206 -10.700 1.00 97.44 60 GLY A O 1
ATOM 432 N N . PRO A 1 61 ? -9.278 -6.084 -10.040 1.00 98.06 61 PRO A N 1
ATOM 433 C CA . PRO A 1 61 ? -8.623 -5.361 -8.951 1.00 98.06 61 PRO A CA 1
ATOM 434 C C . PRO A 1 61 ? -8.232 -6.268 -7.779 1.00 98.06 61 PRO A C 1
ATOM 436 O O . PRO A 1 61 ? -7.159 -6.079 -7.210 1.00 98.06 61 PRO A O 1
ATOM 439 N N . LEU A 1 62 ? -9.052 -7.273 -7.446 1.00 98.31 62 LEU A N 1
ATOM 440 C CA . LEU A 1 62 ? -8.765 -8.209 -6.353 1.00 98.31 62 LEU A CA 1
ATOM 441 C C . LEU A 1 62 ? -7.473 -8.987 -6.624 1.00 98.31 62 LEU A C 1
ATOM 443 O O . LEU A 1 62 ? -6.556 -8.937 -5.810 1.00 98.31 62 LEU A O 1
ATOM 447 N N . ALA A 1 63 ? -7.345 -9.577 -7.816 1.00 97.88 63 ALA A N 1
ATOM 448 C CA . ALA A 1 63 ? -6.137 -10.291 -8.224 1.00 97.88 63 ALA A CA 1
ATOM 449 C C . ALA A 1 63 ? -4.883 -9.393 -8.197 1.00 97.88 63 ALA A C 1
ATOM 451 O O . ALA A 1 63 ? -3.779 -9.859 -7.913 1.00 97.88 63 ALA A O 1
ATOM 452 N N . ALA A 1 64 ? -5.026 -8.094 -8.492 1.00 97.81 64 ALA A N 1
ATOM 453 C CA . ALA A 1 64 ? -3.918 -7.142 -8.421 1.00 97.81 64 ALA A CA 1
ATOM 454 C C . ALA A 1 64 ? -3.479 -6.850 -6.980 1.00 97.81 64 ALA A C 1
ATOM 456 O O . ALA A 1 64 ? -2.278 -6.763 -6.726 1.00 97.81 64 ALA A O 1
ATOM 457 N N . VAL A 1 65 ? -4.420 -6.727 -6.037 1.00 98.25 65 VAL A N 1
ATOM 458 C CA . VAL A 1 65 ? -4.085 -6.603 -4.609 1.00 98.25 65 VAL A CA 1
ATOM 459 C C . VAL A 1 65 ? -3.491 -7.908 -4.089 1.00 98.25 65 VAL A C 1
ATOM 461 O O . VAL A 1 65 ? -2.463 -7.879 -3.424 1.00 98.25 65 VAL A O 1
ATOM 464 N N . GLU A 1 66 ? -4.085 -9.055 -4.420 1.00 97.75 66 GLU A N 1
ATOM 465 C CA . GLU A 1 66 ? -3.589 -10.375 -4.019 1.00 97.75 66 GLU A CA 1
ATOM 466 C C . GLU A 1 66 ? -2.158 -10.619 -4.495 1.00 97.75 66 GLU A C 1
ATOM 468 O O . GLU A 1 66 ? -1.353 -11.172 -3.749 1.00 97.75 66 GLU A O 1
ATOM 473 N N . ARG A 1 67 ? -1.812 -10.150 -5.701 1.00 96.12 67 ARG A N 1
ATOM 474 C CA . ARG A 1 67 ? -0.448 -10.241 -6.231 1.00 96.12 67 ARG A CA 1
ATOM 475 C C . ARG A 1 67 ? 0.589 -9.613 -5.300 1.00 96.12 67 ARG A C 1
ATOM 477 O O . ARG A 1 67 ? 1.687 -10.144 -5.191 1.00 96.12 67 ARG A O 1
ATOM 484 N N . LEU A 1 68 ? 0.259 -8.490 -4.665 1.00 97.06 68 LEU A N 1
ATOM 485 C CA . LEU A 1 68 ? 1.168 -7.758 -3.779 1.00 97.06 68 LEU A CA 1
ATOM 486 C C . LEU A 1 68 ? 0.908 -8.003 -2.290 1.00 97.06 68 LEU A C 1
ATOM 488 O O . LEU A 1 68 ? 1.706 -7.563 -1.464 1.00 97.06 68 LEU A O 1
ATOM 492 N N . LEU A 1 69 ? -0.201 -8.669 -1.950 1.00 98.12 69 LEU A N 1
ATOM 493 C CA . LEU A 1 69 ? -0.822 -8.775 -0.625 1.00 98.12 69 LEU A CA 1
ATOM 494 C C . LEU A 1 69 ? -1.252 -7.433 -0.005 1.00 98.12 69 LEU A C 1
ATOM 496 O O . LEU A 1 69 ? -2.322 -7.359 0.594 1.00 98.12 69 LEU A O 1
ATOM 500 N N . ALA A 1 70 ? -0.455 -6.377 -0.141 1.00 98.12 70 ALA A N 1
ATOM 501 C CA . ALA A 1 70 ? -0.766 -5.049 0.357 1.00 98.12 70 ALA A CA 1
ATOM 502 C C . ALA A 1 70 ? -0.291 -3.970 -0.619 1.00 98.12 70 ALA A C 1
ATOM 504 O O . ALA A 1 70 ? 0.820 -4.030 -1.137 1.00 98.12 70 ALA A O 1
ATOM 505 N N . VAL A 1 71 ? -1.132 -2.959 -0.833 1.00 98.38 71 VAL A N 1
ATOM 506 C CA . VAL A 1 71 ? -0.821 -1.786 -1.662 1.00 98.38 71 VAL A CA 1
ATOM 507 C C . VAL A 1 71 ? -1.026 -0.534 -0.831 1.00 98.38 71 VAL A C 1
ATOM 509 O O . VAL A 1 71 ? -2.131 -0.316 -0.332 1.00 98.38 71 VAL A O 1
ATOM 512 N N . GLN A 1 72 ? 0.005 0.295 -0.669 1.00 96.94 72 GLN A N 1
ATOM 513 C CA . GLN A 1 72 ? -0.113 1.522 0.117 1.00 96.94 72 GLN A CA 1
ATOM 514 C C . GLN A 1 72 ? -1.266 2.412 -0.377 1.00 96.94 72 GLN A C 1
ATOM 516 O O . GLN A 1 72 ? -1.475 2.622 -1.571 1.00 96.94 72 GLN A O 1
ATOM 521 N N . ALA A 1 73 ? -2.046 2.902 0.584 1.00 97.06 73 ALA A N 1
ATOM 522 C CA . ALA A 1 73 ? -3.289 3.631 0.379 1.00 97.06 73 ALA A CA 1
ATOM 523 C C . ALA A 1 73 ? -3.446 4.836 1.310 1.00 97.06 73 ALA A C 1
ATOM 525 O O . ALA A 1 73 ? -4.557 5.179 1.712 1.00 97.06 73 ALA A O 1
ATOM 526 N N . GLN A 1 74 ? -2.352 5.492 1.685 1.00 93.44 74 GLN A N 1
ATOM 527 C CA . GLN A 1 74 ? -2.380 6.796 2.341 1.00 93.44 74 GLN A CA 1
ATOM 528 C C . GLN A 1 74 ? -2.984 7.845 1.397 1.00 93.44 74 GLN A C 1
ATOM 530 O O . GLN A 1 74 ? -3.888 8.576 1.800 1.00 93.44 74 GLN A O 1
ATOM 535 N N . ASP A 1 75 ? -2.556 7.842 0.130 1.00 95.06 75 ASP A N 1
ATOM 536 C CA . ASP A 1 75 ? -3.257 8.512 -0.967 1.00 95.06 75 ASP A CA 1
ATOM 537 C C . ASP A 1 75 ? -4.236 7.520 -1.612 1.00 95.06 75 ASP A C 1
ATOM 539 O O . ASP A 1 75 ? -3.850 6.566 -2.288 1.00 95.06 75 ASP A O 1
ATOM 543 N N . PHE A 1 76 ? -5.528 7.745 -1.376 1.00 94.69 76 PHE A N 1
ATOM 544 C CA . PHE A 1 76 ? -6.590 6.847 -1.826 1.00 94.69 76 PHE A CA 1
ATOM 545 C C . PHE A 1 76 ? -6.777 6.846 -3.349 1.00 94.69 76 PHE A C 1
ATOM 547 O O . PHE A 1 76 ? -7.108 5.821 -3.934 1.00 94.69 76 PHE A O 1
ATOM 554 N N . ALA A 1 77 ? -6.558 7.977 -4.022 1.00 94.69 77 ALA A N 1
ATOM 555 C CA . ALA A 1 77 ? -6.679 8.032 -5.476 1.00 94.69 77 ALA A CA 1
ATOM 556 C C . ALA A 1 77 ? -5.478 7.351 -6.149 1.00 94.69 77 ALA A C 1
ATOM 558 O O . ALA A 1 77 ? -5.627 6.683 -7.174 1.00 94.69 77 ALA A O 1
ATOM 559 N N . ALA A 1 78 ? -4.286 7.510 -5.568 1.00 96.38 78 ALA A N 1
ATOM 560 C CA . ALA A 1 78 ? -3.078 6.827 -6.008 1.00 96.38 78 ALA A CA 1
ATOM 561 C C . ALA A 1 78 ? -3.202 5.301 -5.884 1.00 96.38 78 ALA A C 1
ATOM 563 O O . ALA A 1 78 ? -2.864 4.599 -6.837 1.00 96.38 78 ALA A O 1
ATOM 564 N N . SER A 1 79 ? -3.745 4.790 -4.773 1.00 97.56 79 SER A N 1
ATOM 565 C CA . SER A 1 79 ? -3.883 3.342 -4.568 1.00 97.56 79 SER A CA 1
ATOM 566 C C . SER A 1 79 ? -4.830 2.682 -5.565 1.00 97.56 79 SER A C 1
ATOM 568 O O . SER A 1 79 ? -4.537 1.593 -6.051 1.00 97.56 79 SER A O 1
ATOM 570 N N . LYS A 1 80 ? -5.917 3.357 -5.962 1.00 97.88 80 LYS A N 1
ATOM 571 C CA . LYS A 1 80 ? -6.804 2.865 -7.029 1.00 97.88 80 LYS A CA 1
ATOM 572 C C . LYS A 1 80 ? -6.056 2.701 -8.353 1.00 97.88 80 LYS A C 1
ATOM 574 O O . LYS A 1 80 ? -6.188 1.673 -9.014 1.00 97.88 80 LYS A O 1
ATOM 579 N N . TRP A 1 81 ? -5.220 3.679 -8.717 1.00 98.12 81 TRP A N 1
ATOM 580 C CA . TRP A 1 81 ? -4.392 3.557 -9.918 1.00 98.12 81 TRP A CA 1
ATOM 581 C C . TRP A 1 81 ? -3.310 2.480 -9.785 1.00 98.12 81 TRP A C 1
ATOM 583 O O . TRP A 1 81 ? -3.009 1.806 -10.766 1.00 98.12 81 TRP A O 1
ATOM 593 N N . ALA A 1 82 ? -2.766 2.256 -8.587 1.00 98.38 82 ALA A N 1
ATOM 594 C CA . ALA A 1 82 ? -1.792 1.189 -8.354 1.00 98.38 82 ALA A CA 1
ATOM 595 C C . ALA A 1 82 ? -2.367 -0.202 -8.685 1.00 98.38 82 ALA A C 1
ATOM 597 O O . ALA A 1 82 ? -1.627 -1.065 -9.164 1.00 98.38 82 ALA A O 1
ATOM 598 N N . LEU A 1 83 ? -3.680 -0.399 -8.497 1.00 98.50 83 LEU A N 1
ATOM 599 C CA . LEU A 1 83 ? -4.392 -1.601 -8.948 1.00 98.50 83 LEU A CA 1
ATOM 600 C C . LEU A 1 83 ? -4.652 -1.578 -10.454 1.00 98.50 83 LEU A C 1
ATOM 602 O O . LEU A 1 83 ? -4.357 -2.555 -11.141 1.00 98.50 83 LEU A O 1
ATOM 606 N N . GLY A 1 84 ? -5.138 -0.451 -10.983 1.00 97.50 84 GLY A N 1
ATOM 607 C CA . GLY A 1 84 ? -5.430 -0.293 -12.412 1.00 97.50 84 GLY A CA 1
ATOM 608 C C . GLY A 1 84 ? -4.215 -0.543 -13.313 1.00 97.50 84 GLY A C 1
ATOM 609 O O . GLY A 1 84 ? -4.315 -1.263 -14.303 1.00 97.50 84 GLY A O 1
ATOM 610 N N . VAL A 1 85 ? -3.033 -0.037 -12.945 1.00 96.88 85 VAL A N 1
ATOM 611 C CA . VAL A 1 85 ? -1.802 -0.239 -13.733 1.00 96.88 85 VAL A CA 1
ATOM 612 C C . VAL A 1 85 ? -1.330 -1.700 -13.736 1.00 96.88 85 VAL A C 1
ATOM 614 O O . VAL A 1 85 ? -0.695 -2.153 -14.693 1.00 96.88 85 VAL A O 1
ATOM 617 N N . ARG A 1 86 ? -1.673 -2.460 -12.690 1.00 97.00 86 ARG A N 1
ATOM 618 C CA . ARG A 1 86 ? -1.368 -3.892 -12.563 1.00 97.00 86 ARG A CA 1
ATOM 619 C C . ARG A 1 86 ? -2.422 -4.780 -13.208 1.00 97.00 86 ARG A C 1
ATOM 621 O O . ARG A 1 86 ? -2.090 -5.910 -13.548 1.00 97.00 86 ARG A O 1
ATOM 628 N N . SER A 1 87 ? -3.618 -4.255 -13.465 1.00 95.81 87 SER A N 1
ATOM 629 C CA . SER A 1 87 ? -4.761 -4.985 -14.010 1.00 95.81 87 SER A CA 1
ATOM 630 C C . SER A 1 87 ? -5.316 -4.318 -15.279 1.00 95.81 87 SER A C 1
ATOM 632 O O . SER A 1 87 ? -6.311 -3.590 -15.221 1.00 95.81 87 SER A O 1
ATOM 634 N N . PRO A 1 88 ? -4.667 -4.505 -16.445 1.00 91.69 88 PRO A N 1
ATOM 635 C CA . PRO A 1 88 ? -5.041 -3.829 -17.681 1.00 91.69 88 PRO A CA 1
ATOM 636 C C . PRO A 1 88 ? -6.483 -4.148 -18.079 1.00 91.69 88 PRO A C 1
ATOM 638 O O . PRO A 1 88 ? -6.886 -5.306 -18.088 1.00 91.69 88 PRO A O 1
ATOM 641 N N . GLY A 1 89 ? -7.246 -3.115 -18.431 1.00 92.12 89 GLY A N 1
ATOM 642 C CA . GLY A 1 89 ? -8.674 -3.234 -18.749 1.00 92.12 89 GLY A CA 1
ATOM 643 C C . GLY A 1 89 ? -9.599 -2.940 -17.566 1.00 92.12 89 GLY A C 1
ATOM 644 O O . GLY A 1 89 ? -10.742 -2.567 -17.801 1.00 92.12 89 GLY A O 1
ATOM 645 N N . THR A 1 90 ? -9.094 -3.000 -16.330 1.00 96.69 90 THR A N 1
ATOM 646 C CA . THR A 1 90 ? -9.826 -2.551 -15.137 1.00 96.69 90 THR A CA 1
ATOM 647 C C . THR A 1 90 ? -10.081 -1.045 -15.207 1.00 96.69 90 THR A C 1
ATOM 649 O O . THR A 1 90 ? -9.207 -0.270 -15.605 1.00 96.69 90 THR A O 1
ATOM 652 N N . THR A 1 91 ? -11.269 -0.628 -14.787 1.00 98.06 91 THR A N 1
ATOM 653 C CA . THR A 1 91 ? -11.686 0.767 -14.627 1.00 98.06 91 THR A CA 1
ATOM 654 C C . THR A 1 91 ? -11.690 1.176 -13.155 1.00 98.06 91 THR A C 1
ATOM 656 O O . THR A 1 91 ? -11.628 0.344 -12.247 1.00 98.06 91 THR A O 1
ATOM 659 N N . ILE A 1 92 ? -11.782 2.478 -12.887 1.00 97.25 92 ILE A N 1
ATOM 660 C CA . ILE A 1 92 ? -11.935 2.983 -11.523 1.00 97.25 92 ILE A CA 1
ATOM 661 C C . ILE A 1 92 ? -13.213 2.445 -10.869 1.00 97.25 92 ILE A C 1
ATOM 663 O O . ILE A 1 92 ? -13.175 2.097 -9.693 1.00 97.25 92 ILE A O 1
ATOM 667 N N . THR A 1 93 ? -14.294 2.284 -11.637 1.00 97.38 93 THR A N 1
ATOM 668 C CA . THR A 1 93 ? -15.567 1.722 -11.168 1.00 97.38 93 THR A CA 1
ATOM 669 C C . THR A 1 93 ? -15.417 0.279 -10.697 1.00 97.38 93 THR A C 1
ATOM 671 O O . THR A 1 93 ? -15.998 -0.092 -9.681 1.00 97.38 93 THR A O 1
ATOM 674 N N . ASP A 1 94 ? -14.599 -0.531 -11.371 1.00 98.31 94 ASP A N 1
ATOM 675 C CA . ASP A 1 94 ? -14.334 -1.911 -10.943 1.00 98.31 94 ASP A CA 1
ATOM 676 C C . ASP A 1 94 ? -13.605 -1.940 -9.593 1.00 98.31 94 ASP A C 1
ATOM 678 O O . ASP A 1 94 ? -13.946 -2.721 -8.704 1.00 98.31 94 ASP A O 1
ATOM 682 N N . VAL A 1 95 ? -12.621 -1.049 -9.407 1.00 98.12 95 VAL A N 1
ATOM 683 C CA . VAL A 1 95 ? -11.906 -0.908 -8.128 1.00 98.12 95 VAL A CA 1
ATOM 684 C C . VAL A 1 95 ? -12.855 -0.444 -7.024 1.00 98.12 95 VAL A C 1
ATOM 686 O O . VAL A 1 95 ? -12.831 -0.984 -5.921 1.00 98.12 95 VAL A O 1
ATOM 689 N N . GLU A 1 96 ? -13.687 0.557 -7.307 1.00 97.44 96 GLU A N 1
ATOM 690 C CA . GLU A 1 96 ? -14.673 1.072 -6.355 1.00 97.44 96 GLU A CA 1
ATOM 691 C C . GLU A 1 96 ? -15.716 0.018 -5.997 1.00 97.44 96 GLU A C 1
ATOM 693 O O . GLU A 1 96 ? -16.065 -0.106 -4.828 1.00 97.44 96 GLU A O 1
ATOM 698 N N . THR A 1 97 ? -16.139 -0.801 -6.959 1.00 97.94 97 THR A N 1
ATOM 699 C CA . THR A 1 97 ? -17.024 -1.944 -6.714 1.00 97.94 97 THR A CA 1
ATOM 700 C C . THR A 1 97 ? -16.370 -2.922 -5.745 1.00 97.94 97 THR A C 1
ATOM 702 O O . THR A 1 97 ? -16.954 -3.208 -4.706 1.00 97.94 97 THR A O 1
ATOM 705 N N . ALA A 1 98 ? -15.130 -3.348 -6.002 1.00 98.06 98 ALA A N 1
ATOM 706 C CA . ALA A 1 98 ? -14.420 -4.282 -5.124 1.00 98.06 98 ALA A CA 1
ATOM 707 C C . ALA A 1 98 ? -14.201 -3.739 -3.695 1.00 98.06 98 ALA A C 1
ATOM 709 O O . ALA A 1 98 ? -14.195 -4.510 -2.732 1.00 98.06 98 ALA A O 1
ATOM 710 N N . LEU A 1 99 ? -14.037 -2.419 -3.542 1.00 97.62 99 LEU A N 1
ATOM 711 C CA . LEU A 1 99 ? -13.987 -1.754 -2.235 1.00 97.62 99 LEU A CA 1
ATOM 712 C C . LEU A 1 99 ? -15.364 -1.730 -1.558 1.00 97.62 99 LEU A C 1
ATOM 714 O O . LEU A 1 99 ? -15.470 -2.044 -0.376 1.00 97.62 99 LEU A O 1
ATOM 718 N N . ASN A 1 100 ? -16.415 -1.378 -2.301 1.00 97.25 100 ASN A N 1
ATOM 719 C CA . ASN A 1 100 ? -17.779 -1.219 -1.793 1.00 97.25 100 ASN A CA 1
ATOM 720 C C . ASN A 1 100 ? -18.465 -2.549 -1.467 1.00 97.25 100 ASN A C 1
ATOM 722 O O . ASN A 1 100 ? -19.386 -2.564 -0.659 1.00 97.25 100 ASN A O 1
ATOM 726 N N . THR A 1 101 ? -18.026 -3.654 -2.069 1.00 96.19 101 THR A N 1
ATOM 727 C CA . THR A 1 101 ? -18.525 -5.005 -1.773 1.00 96.19 101 THR A CA 1
ATOM 728 C C . THR A 1 101 ? -17.659 -5.749 -0.757 1.00 96.19 101 THR A C 1
ATOM 730 O O . THR A 1 101 ? -17.869 -6.939 -0.543 1.00 96.19 101 THR A O 1
ATOM 733 N N . GLY A 1 102 ? -16.643 -5.097 -0.179 1.00 96.81 102 GLY A N 1
ATOM 734 C CA . GLY A 1 102 ? -15.776 -5.708 0.828 1.00 96.81 102 GLY A CA 1
ATOM 735 C C . GLY A 1 102 ? -14.884 -6.838 0.305 1.00 96.81 102 GLY A C 1
ATOM 736 O O . GLY A 1 102 ? -14.438 -7.661 1.093 1.00 96.81 102 GLY A O 1
ATOM 737 N N . GLN A 1 103 ? -14.588 -6.896 -0.999 1.00 98.19 103 GLN A N 1
ATOM 738 C CA . GLN A 1 103 ? -13.570 -7.822 -1.529 1.00 98.19 103 GLN A CA 1
ATOM 739 C C . GLN A 1 103 ? -12.156 -7.318 -1.222 1.00 98.19 103 GLN A C 1
ATOM 741 O O . GLN A 1 103 ? -11.250 -8.090 -0.905 1.00 98.19 103 GLN A O 1
ATOM 746 N N . ILE A 1 104 ? -11.978 -6.000 -1.303 1.00 98.56 104 ILE A N 1
ATOM 747 C CA . ILE A 1 104 ? -10.761 -5.287 -0.929 1.00 98.56 104 ILE A CA 1
ATOM 748 C C . ILE A 1 104 ? -11.118 -4.368 0.233 1.00 98.56 104 ILE A C 1
ATOM 750 O O . ILE A 1 104 ? -12.099 -3.630 0.173 1.00 98.56 104 ILE A O 1
ATOM 754 N N . VAL A 1 105 ? -10.300 -4.374 1.280 1.00 98.25 105 VAL A N 1
ATOM 755 C CA . VAL A 1 105 ? -10.487 -3.512 2.450 1.00 98.25 105 VAL A CA 1
ATOM 756 C C . VAL A 1 105 ? -9.300 -2.576 2.601 1.00 98.25 105 VAL A C 1
ATOM 758 O O . VAL A 1 105 ? -8.157 -2.939 2.312 1.00 98.25 105 VAL A O 1
ATOM 761 N N . ARG A 1 106 ? -9.561 -1.354 3.071 1.00 98.25 106 ARG A N 1
ATOM 762 C CA . ARG A 1 106 ? -8.510 -0.400 3.427 1.00 98.25 106 ARG A CA 1
ATOM 763 C C . ARG A 1 106 ? -8.386 -0.307 4.945 1.00 98.25 106 ARG A C 1
ATOM 765 O O . ARG A 1 106 ? -9.359 -0.024 5.640 1.00 98.25 106 ARG A O 1
ATOM 772 N N . SER A 1 107 ? -7.185 -0.520 5.472 1.00 98.00 107 SER A N 1
ATOM 773 C CA . SER A 1 107 ? -6.899 -0.423 6.914 1.00 98.00 107 SER A CA 1
ATOM 774 C C . SER A 1 107 ? -5.404 -0.163 7.158 1.00 98.00 107 SER A C 1
ATOM 776 O O . SER A 1 107 ? -4.691 0.188 6.219 1.00 98.00 107 SER A O 1
ATOM 778 N N . TRP A 1 108 ? -4.906 -0.350 8.386 1.00 96.88 108 TRP A N 1
ATOM 779 C CA . TRP A 1 108 ? -3.496 -0.190 8.780 1.00 96.88 108 TRP A CA 1
ATOM 780 C C . TRP A 1 108 ? -2.799 -1.527 9.119 1.00 96.88 108 TRP A C 1
ATOM 782 O O . TRP A 1 108 ? -2.338 -1.700 10.251 1.00 96.88 108 TRP A O 1
ATOM 792 N N . PRO A 1 109 ? -2.675 -2.490 8.181 1.00 94.00 109 PRO A N 1
ATOM 793 C CA . PRO A 1 109 ? -2.141 -3.803 8.528 1.00 94.00 109 PRO A CA 1
ATOM 794 C C . PRO A 1 109 ? -0.633 -3.821 8.793 1.00 94.00 109 PRO A C 1
ATOM 796 O O . PRO A 1 109 ? -0.146 -4.799 9.345 1.00 94.00 109 PRO A O 1
ATOM 799 N N . MET A 1 110 ? 0.129 -2.784 8.425 1.00 92.75 110 MET A N 1
ATOM 800 C CA . MET A 1 110 ? 1.568 -2.730 8.678 1.00 92.75 110 MET A CA 1
ATOM 801 C C .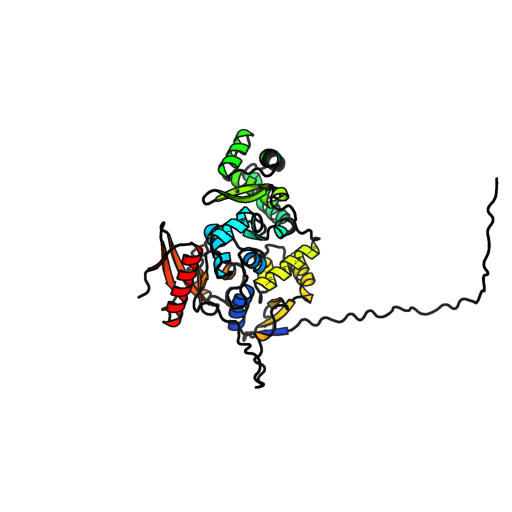 MET A 1 110 ? 2.122 -1.300 8.690 1.00 92.75 110 MET A C 1
ATOM 803 O O . MET A 1 110 ? 1.577 -0.382 8.068 1.00 92.75 110 MET A O 1
ATOM 807 N N . ARG A 1 111 ? 3.253 -1.123 9.387 1.00 91.00 111 ARG A N 1
ATOM 808 C CA . ARG A 1 111 ? 4.071 0.109 9.422 1.00 91.00 111 ARG A CA 1
ATOM 809 C C . ARG A 1 111 ? 3.330 1.404 9.807 1.00 91.00 111 ARG A C 1
ATOM 811 O O . ARG A 1 111 ? 3.813 2.491 9.511 1.00 91.00 111 ARG A O 1
ATOM 818 N N . GLY A 1 112 ? 2.157 1.321 10.424 1.00 89.69 112 GLY A N 1
ATOM 819 C CA . GLY A 1 112 ? 1.347 2.476 10.818 1.00 89.69 112 GLY A CA 1
ATOM 820 C C . GLY A 1 112 ? 0.718 3.228 9.647 1.00 89.69 112 GLY A C 1
ATOM 821 O O . GLY A 1 112 ? 0.275 4.358 9.832 1.00 89.69 112 GLY A O 1
ATOM 822 N N . THR A 1 113 ? 0.658 2.630 8.453 1.00 93.56 113 THR A N 1
ATOM 823 C CA . THR A 1 113 ? 0.199 3.302 7.222 1.00 93.56 113 THR A CA 1
ATOM 824 C C . THR A 1 113 ? -0.981 2.582 6.584 1.00 93.56 113 THR A C 1
ATOM 826 O O . THR A 1 113 ? -1.123 1.363 6.704 1.00 93.56 113 THR A O 1
ATOM 829 N N . LEU A 1 114 ? -1.834 3.347 5.901 1.00 97.38 114 LEU A N 1
ATOM 830 C CA . LEU A 1 114 ? -3.000 2.800 5.214 1.00 97.38 114 LEU A CA 1
ATOM 831 C C . LEU A 1 114 ? -2.582 1.935 4.027 1.00 97.38 114 LEU A C 1
ATOM 833 O O . LEU A 1 114 ? -1.713 2.345 3.262 1.00 97.38 114 LEU A O 1
ATOM 837 N N . HIS A 1 115 ? -3.233 0.788 3.848 1.00 98.56 115 HIS A N 1
ATOM 838 C CA . HIS A 1 115 ? -3.072 -0.096 2.693 1.00 98.56 115 HIS A CA 1
ATOM 839 C C . HIS A 1 115 ? -4.415 -0.670 2.248 1.00 98.56 115 HIS A C 1
ATOM 841 O O . HIS A 1 115 ? -5.304 -0.858 3.077 1.00 98.56 115 HIS A O 1
ATOM 847 N N . LEU A 1 116 ? -4.530 -0.968 0.953 1.00 98.75 116 LEU A N 1
ATOM 848 C CA . LEU A 1 116 ? -5.511 -1.903 0.409 1.00 98.75 116 LEU A CA 1
ATOM 849 C C . LEU A 1 116 ? -4.980 -3.328 0.586 1.00 98.75 116 LEU A C 1
ATOM 851 O O . LEU A 1 116 ? -3.826 -3.585 0.238 1.00 98.75 116 LEU A O 1
ATOM 855 N N . VAL A 1 117 ? -5.812 -4.234 1.094 1.00 98.69 117 VAL A N 1
ATOM 856 C CA . VAL A 1 117 ? -5.520 -5.672 1.226 1.00 98.69 117 VAL A CA 1
ATOM 857 C C . VAL A 1 117 ? -6.741 -6.493 0.795 1.00 98.69 117 VAL A C 1
ATOM 859 O O . VAL A 1 117 ? -7.858 -5.961 0.842 1.00 98.69 117 VAL A O 1
ATOM 862 N N . PRO A 1 118 ? -6.586 -7.765 0.377 1.00 98.62 118 PRO A N 1
ATOM 863 C CA . PRO A 1 118 ? -7.733 -8.639 0.182 1.00 98.62 118 PRO A CA 1
ATOM 864 C C . PRO A 1 118 ? -8.422 -8.808 1.536 1.00 98.62 118 PRO A C 1
ATOM 866 O O . PRO A 1 118 ? -7.758 -9.017 2.554 1.00 98.62 118 PRO A O 1
ATOM 869 N N . ALA A 1 119 ? -9.745 -8.670 1.566 1.00 98.44 119 ALA A N 1
ATOM 870 C CA . ALA A 1 119 ? -10.491 -8.552 2.815 1.00 98.44 119 ALA A CA 1
ATOM 871 C C . ALA A 1 119 ? -10.237 -9.713 3.779 1.00 98.44 119 ALA A C 1
ATOM 873 O O . ALA A 1 119 ? -9.954 -9.484 4.955 1.00 98.44 119 ALA A O 1
ATOM 874 N N . ALA A 1 120 ? -10.224 -10.939 3.252 1.00 98.19 120 ALA A N 1
ATOM 875 C CA . ALA A 1 120 ? -10.003 -12.156 4.022 1.00 98.19 120 ALA A CA 1
ATOM 876 C C . ALA A 1 120 ? -8.645 -12.201 4.753 1.00 98.19 120 ALA A C 1
ATOM 878 O O . ALA A 1 120 ? -8.498 -12.963 5.706 1.00 98.19 120 ALA A O 1
ATOM 879 N N . GLU A 1 121 ? -7.663 -11.392 4.344 1.00 98.44 121 GLU A N 1
ATOM 880 C CA . GLU A 1 121 ? -6.303 -11.416 4.894 1.00 98.44 121 GLU A CA 1
ATOM 881 C C . GLU A 1 121 ? -6.107 -10.444 6.069 1.00 98.44 121 GLU A C 1
ATOM 883 O O . GLU A 1 121 ? -5.158 -10.571 6.845 1.00 98.44 121 GLU A O 1
ATOM 888 N N . LEU A 1 122 ? -6.996 -9.458 6.239 1.00 98.44 122 LEU A N 1
ATOM 889 C CA . LEU A 1 122 ? -6.739 -8.337 7.144 1.00 98.44 122 LEU A CA 1
ATOM 890 C C . LEU A 1 122 ? -6.579 -8.773 8.611 1.00 98.44 122 LEU A C 1
ATOM 892 O O . LEU A 1 122 ? -5.678 -8.290 9.298 1.00 98.44 122 LEU A O 1
ATOM 896 N N . HIS A 1 123 ? -7.415 -9.690 9.107 1.00 98.31 123 HIS A N 1
ATOM 897 C CA . HIS A 1 123 ? -7.409 -10.078 10.523 1.00 98.31 123 HIS A CA 1
ATOM 898 C C . HIS A 1 123 ? -6.080 -10.670 10.985 1.00 98.31 123 HIS A C 1
ATOM 900 O O . HIS A 1 123 ? -5.561 -10.260 12.024 1.00 98.31 123 HIS A O 1
ATOM 906 N N . TRP A 1 124 ? -5.515 -11.633 10.251 1.00 98.19 124 TRP A N 1
ATOM 907 C CA . TRP A 1 124 ? -4.251 -12.246 10.666 1.00 98.19 124 TRP A CA 1
ATOM 908 C C . TRP A 1 124 ? -3.083 -11.264 10.520 1.00 98.19 124 TRP A C 1
ATOM 910 O O . TRP A 1 124 ? -2.202 -11.243 11.382 1.00 98.19 124 TRP A O 1
ATOM 920 N N . MET A 1 125 ? -3.114 -10.382 9.511 1.00 98.31 125 MET A N 1
ATOM 921 C CA . MET A 1 125 ? -2.113 -9.322 9.357 1.00 98.31 125 MET A CA 1
ATOM 922 C C . MET A 1 125 ? -2.129 -8.372 10.561 1.00 98.31 125 MET A C 1
ATOM 924 O O . MET A 1 125 ? -1.075 -8.072 11.125 1.00 98.31 125 MET A O 1
ATOM 928 N N . LEU A 1 126 ? -3.319 -7.946 11.003 1.00 97.81 126 LEU A N 1
ATOM 929 C CA . LEU A 1 126 ? -3.480 -7.119 12.201 1.00 97.81 126 LEU A CA 1
ATOM 930 C C . LEU A 1 126 ? -3.000 -7.846 13.460 1.00 97.81 126 LEU A C 1
ATOM 932 O O . LEU A 1 126 ? -2.261 -7.254 14.242 1.00 97.81 126 LEU A O 1
ATOM 936 N N . ARG A 1 127 ? -3.325 -9.134 13.647 1.00 96.81 127 ARG A N 1
ATOM 937 C CA . ARG A 1 127 ? -2.826 -9.910 14.803 1.00 96.81 127 ARG A CA 1
ATOM 938 C C . ARG A 1 127 ? -1.297 -9.926 14.887 1.00 96.81 127 ARG A C 1
ATOM 940 O O . ARG A 1 127 ? -0.751 -9.877 15.989 1.00 96.81 127 ARG A O 1
ATOM 947 N N . LEU A 1 128 ? -0.602 -9.975 13.749 1.00 96.25 128 LEU A N 1
ATOM 948 C CA . LEU A 1 128 ? 0.860 -9.929 13.715 1.00 96.25 128 LEU A CA 1
ATOM 949 C C . LEU A 1 128 ? 1.419 -8.535 14.007 1.00 96.25 128 LEU A C 1
ATOM 951 O O . LEU A 1 128 ? 2.406 -8.405 14.734 1.00 96.25 128 LEU A O 1
ATOM 955 N N . SER A 1 129 ? 0.828 -7.494 13.422 1.00 93.94 129 SER A N 1
ATOM 956 C CA . SER A 1 129 ? 1.433 -6.161 13.400 1.00 93.94 129 SER A CA 1
ATOM 957 C C . SER A 1 129 ? 0.949 -5.238 14.518 1.00 93.94 129 SER A C 1
ATOM 959 O O . SER A 1 129 ? 1.645 -4.277 14.865 1.00 93.94 129 SER A O 1
ATOM 961 N N . ALA A 1 130 ? -0.229 -5.496 15.088 1.00 95.25 130 ALA A N 1
ATOM 962 C CA . ALA A 1 130 ? -0.876 -4.610 16.042 1.00 95.25 130 ALA A CA 1
ATOM 963 C C . ALA A 1 130 ? -0.084 -4.405 17.345 1.00 95.25 130 ALA A C 1
ATOM 965 O O . ALA A 1 130 ? 0.131 -3.246 17.712 1.00 95.25 130 ALA A O 1
ATOM 966 N N . PRO A 1 131 ? 0.416 -5.456 18.033 1.00 94.38 131 PRO A N 1
ATOM 967 C CA . PRO A 1 131 ? 1.019 -5.293 19.359 1.00 94.38 131 PRO A CA 1
ATOM 968 C C . PRO A 1 131 ? 2.181 -4.294 19.373 1.00 94.38 131 PRO A C 1
ATOM 970 O O . PRO A 1 131 ? 2.237 -3.394 20.210 1.00 94.38 131 PRO A O 1
ATOM 973 N N . ARG A 1 132 ? 3.082 -4.398 18.387 1.00 93.81 132 ARG A N 1
ATOM 974 C CA . ARG A 1 132 ? 4.245 -3.511 18.258 1.00 93.81 132 ARG A CA 1
ATOM 975 C C . ARG A 1 132 ? 3.836 -2.074 17.952 1.00 93.81 132 ARG A C 1
ATOM 977 O O . ARG A 1 132 ? 4.428 -1.140 18.487 1.00 93.81 132 ARG A O 1
ATOM 984 N N . GLN A 1 133 ? 2.847 -1.894 17.084 1.00 94.94 133 GLN A N 1
ATOM 985 C CA . GLN A 1 133 ? 2.377 -0.570 16.698 1.00 94.94 133 GLN A CA 1
ATOM 986 C C . GLN A 1 133 ? 1.667 0.133 17.859 1.00 94.94 133 GLN A C 1
ATOM 988 O O . GLN A 1 133 ? 1.985 1.288 18.136 1.00 94.94 133 GLN A O 1
ATOM 993 N N . VAL A 1 134 ? 0.781 -0.560 18.589 1.00 95.06 134 VAL A N 1
ATOM 994 C CA . VAL A 1 134 ? 0.144 -0.011 19.802 1.00 95.06 134 VAL A CA 1
ATOM 995 C C . VAL A 1 134 ? 1.198 0.371 20.836 1.00 95.06 134 VAL A C 1
ATOM 997 O O . VAL A 1 134 ? 1.156 1.484 21.356 1.00 95.06 134 VAL A O 1
ATOM 1000 N N . ALA A 1 135 ? 2.173 -0.507 21.093 1.00 95.06 135 ALA A N 1
ATOM 1001 C CA . ALA A 1 135 ? 3.262 -0.214 22.021 1.00 95.06 135 ALA A CA 1
ATOM 1002 C C . ALA A 1 135 ? 4.061 1.030 21.593 1.00 95.06 135 ALA A C 1
ATOM 1004 O O . ALA A 1 135 ? 4.341 1.902 22.413 1.00 95.06 135 ALA A O 1
ATOM 1005 N N . GLY A 1 136 ? 4.362 1.165 20.297 1.00 94.62 136 GLY A N 1
ATOM 1006 C CA . GLY A 1 136 ? 5.039 2.342 19.743 1.00 94.62 136 GLY A CA 1
ATOM 1007 C C . GLY A 1 136 ? 4.237 3.644 19.862 1.00 94.62 136 GLY A C 1
ATOM 1008 O O . GLY A 1 136 ? 4.826 4.723 19.886 1.00 94.62 136 GLY A O 1
ATOM 1009 N N . ALA A 1 137 ? 2.909 3.565 19.979 1.00 95.38 137 ALA A N 1
ATOM 1010 C CA . ALA A 1 137 ? 2.033 4.720 20.149 1.00 95.38 137 ALA A CA 1
ATOM 1011 C C . ALA A 1 137 ? 1.818 5.127 21.622 1.00 95.38 137 ALA A C 1
ATOM 1013 O O . ALA A 1 137 ? 1.176 6.145 21.881 1.00 95.38 137 ALA A O 1
ATOM 1014 N N . ALA A 1 138 ? 2.362 4.389 22.597 1.00 95.44 138 ALA A N 1
ATOM 1015 C CA . ALA A 1 138 ? 2.098 4.620 24.021 1.00 95.44 138 ALA A CA 1
ATOM 1016 C C . ALA A 1 138 ? 2.434 6.052 24.476 1.00 95.44 138 ALA A C 1
ATOM 1018 O O . ALA A 1 138 ? 1.620 6.701 25.131 1.00 95.44 138 ALA A O 1
ATOM 1019 N N . THR A 1 139 ? 3.593 6.585 24.077 1.00 97.06 139 THR A N 1
ATOM 1020 C CA . THR A 1 139 ? 4.019 7.946 24.448 1.00 97.06 139 THR A CA 1
ATOM 1021 C C . THR A 1 139 ? 3.083 9.016 23.892 1.00 97.06 139 THR A C 1
ATOM 1023 O O . THR A 1 139 ? 2.709 9.945 24.609 1.00 97.06 139 THR A O 1
ATOM 1026 N N . ILE A 1 140 ? 2.682 8.898 22.621 1.00 96.50 140 ILE A N 1
ATOM 1027 C CA . ILE A 1 140 ? 1.772 9.873 22.015 1.00 96.50 140 ILE A CA 1
ATOM 1028 C C . ILE A 1 140 ? 0.364 9.739 22.598 1.00 96.50 140 ILE A C 1
ATOM 1030 O O . ILE A 1 140 ? -0.253 10.754 22.895 1.00 96.50 140 ILE A O 1
ATOM 1034 N N . HIS A 1 141 ? -0.119 8.524 22.864 1.00 97.00 141 HIS A N 1
ATOM 1035 C CA . HIS A 1 141 ? -1.409 8.316 23.524 1.00 97.00 141 HIS A CA 1
ATOM 1036 C C . HIS A 1 141 ? -1.430 8.911 24.936 1.00 97.00 141 HIS A C 1
ATOM 1038 O O . HIS A 1 141 ? -2.383 9.609 25.273 1.00 97.00 141 HIS A O 1
ATOM 1044 N N . ALA A 1 142 ? -0.365 8.731 25.724 1.00 96.25 142 ALA A N 1
ATOM 1045 C CA . ALA A 1 142 ? -0.240 9.347 27.044 1.00 96.25 142 ALA A CA 1
ATOM 1046 C C . ALA A 1 142 ? -0.268 10.881 26.961 1.00 96.25 142 ALA A C 1
ATOM 1048 O O . ALA A 1 142 ? -1.055 11.519 27.656 1.00 96.25 142 ALA A O 1
ATOM 1049 N N . ARG A 1 143 ? 0.517 11.475 26.048 1.00 97.19 143 ARG A N 1
ATOM 1050 C CA . ARG A 1 143 ? 0.518 12.930 25.810 1.00 97.19 143 ARG A CA 1
ATOM 1051 C C . ARG A 1 143 ? -0.855 13.449 25.384 1.00 97.19 143 ARG A C 1
ATOM 1053 O O . ARG A 1 143 ? -1.245 14.542 25.778 1.00 97.19 143 ARG A O 1
ATOM 1060 N N . LEU A 1 144 ? -1.567 12.681 24.565 1.00 97.44 144 LEU A N 1
ATOM 1061 C CA . LEU A 1 144 ? -2.906 13.020 24.101 1.00 97.44 144 LEU A CA 1
ATOM 1062 C C . LEU A 1 144 ? -3.991 12.732 25.140 1.00 97.44 144 LEU A C 1
ATOM 1064 O O . LEU A 1 144 ? -5.136 13.073 24.874 1.00 97.44 144 LEU A O 1
ATOM 1068 N N . GLY A 1 145 ? -3.681 12.108 26.282 1.00 96.94 145 GLY A N 1
ATOM 1069 C CA . GLY A 1 145 ? -4.671 11.692 27.279 1.00 96.94 145 GLY A CA 1
ATOM 1070 C C . GLY A 1 145 ? -5.628 10.604 26.773 1.00 96.94 145 GLY A C 1
ATOM 1071 O O . GLY A 1 145 ? -6.799 10.594 27.154 1.00 96.94 145 GLY A O 1
ATOM 1072 N N . LEU A 1 146 ? -5.166 9.735 25.869 1.00 97.56 146 LEU A N 1
ATOM 1073 C CA . LEU A 1 146 ? -5.897 8.570 25.363 1.00 97.56 146 LEU A CA 1
ATOM 1074 C C . LEU A 1 146 ? -5.580 7.350 26.234 1.00 97.56 146 LEU A C 1
ATOM 1076 O O . LEU A 1 146 ? -4.691 6.558 25.922 1.00 97.56 146 LEU A O 1
ATOM 1080 N N . THR A 1 147 ? -6.284 7.223 27.358 1.00 97.06 147 THR A N 1
ATOM 1081 C CA . THR A 1 147 ? -6.111 6.084 28.269 1.00 97.06 147 THR A CA 1
ATOM 1082 C C . THR A 1 147 ? -6.691 4.797 27.667 1.00 97.06 147 THR A C 1
ATOM 1084 O O . THR A 1 147 ? -7.608 4.868 26.841 1.00 97.06 147 THR A O 1
ATOM 1087 N N . PRO A 1 148 ? -6.224 3.607 28.093 1.00 95.88 148 PRO A N 1
ATOM 1088 C CA . PRO A 1 148 ? -6.825 2.339 27.679 1.00 95.88 148 PRO A CA 1
ATOM 1089 C C . PRO A 1 148 ? -8.341 2.285 27.922 1.00 95.88 148 PRO A C 1
ATOM 1091 O O . PRO A 1 148 ? -9.083 1.823 27.064 1.00 95.88 148 PRO A O 1
ATOM 1094 N N . GLN A 1 149 ? -8.811 2.828 29.050 1.00 97.69 149 GLN A N 1
ATOM 1095 C CA . GLN A 1 149 ? -10.232 2.877 29.404 1.00 97.69 149 GLN A CA 1
ATOM 1096 C C . GLN A 1 149 ? -11.030 3.760 28.440 1.00 97.69 149 GLN A C 1
ATOM 1098 O O . GLN A 1 149 ? -12.132 3.396 28.038 1.00 97.69 149 GLN A O 1
ATOM 1103 N N . LEU A 1 150 ? -10.474 4.908 28.037 1.00 97.88 150 LEU A N 1
ATOM 1104 C CA . LEU A 1 150 ? -11.118 5.796 27.072 1.00 97.88 150 LEU A CA 1
ATOM 1105 C C . LEU A 1 150 ? -11.205 5.147 25.685 1.00 97.88 150 LEU A C 1
ATOM 1107 O O . LEU A 1 150 ? -12.236 5.244 25.023 1.00 97.88 150 LEU A O 1
ATOM 1111 N N . LEU A 1 151 ? -10.133 4.481 25.253 1.00 98.25 151 LEU A N 1
ATOM 1112 C CA . LEU A 1 151 ? -10.094 3.778 23.972 1.00 98.25 151 LEU A CA 1
ATOM 1113 C C . LEU A 1 151 ? -11.071 2.596 23.942 1.00 98.25 151 LEU A C 1
ATOM 1115 O O . LEU A 1 151 ? -11.717 2.372 22.921 1.00 98.25 151 LEU A O 1
ATOM 1119 N N . GLU A 1 152 ? -11.230 1.881 25.056 1.00 98.38 152 GLU A N 1
ATOM 1120 C CA . GLU A 1 152 ? -12.221 0.809 25.165 1.00 98.38 152 GLU A CA 1
ATOM 1121 C C . GLU A 1 152 ? -13.655 1.353 25.205 1.00 98.38 152 GLU A C 1
ATOM 1123 O O . GLU A 1 152 ? -14.530 0.830 24.521 1.00 98.38 152 GLU A O 1
ATOM 1128 N N . ARG A 1 153 ? -13.901 2.479 25.889 1.00 98.69 153 ARG A N 1
ATOM 1129 C CA . ARG A 1 153 ? -15.196 3.178 25.810 1.00 98.69 153 ARG A CA 1
ATOM 1130 C C . ARG A 1 153 ? -15.524 3.582 24.368 1.00 98.69 153 ARG A C 1
ATOM 1132 O O . ARG A 1 153 ? -16.644 3.369 23.913 1.00 98.69 153 ARG A O 1
ATOM 1139 N N . ALA A 1 154 ? -14.549 4.120 23.631 1.00 98.75 154 ALA A N 1
ATOM 1140 C CA . ALA A 1 154 ? -14.715 4.448 22.215 1.00 98.75 154 ALA A CA 1
ATOM 1141 C C . ALA A 1 154 ? -14.996 3.203 21.352 1.00 98.75 154 ALA A C 1
ATOM 1143 O O . ALA A 1 154 ? -15.756 3.298 20.389 1.00 98.75 154 ALA A O 1
ATOM 1144 N N . ARG A 1 155 ? -14.424 2.041 21.702 1.00 98.81 155 ARG A N 1
ATOM 1145 C CA . ARG A 1 155 ? -14.710 0.761 21.038 1.00 98.81 155 ARG A CA 1
ATOM 1146 C C . ARG A 1 155 ? -16.169 0.359 21.204 1.00 98.81 155 ARG A C 1
ATOM 1148 O O . ARG A 1 155 ? -16.805 0.038 20.207 1.00 98.81 155 ARG A O 1
ATOM 1155 N N . GLN A 1 156 ? -16.701 0.422 22.423 1.00 98.81 156 GLN A N 1
ATOM 1156 C CA . GLN A 1 156 ? -18.098 0.065 22.687 1.00 98.81 156 GLN A CA 1
ATOM 1157 C C . GLN A 1 156 ? -19.068 0.994 21.950 1.00 98.81 156 GLN A C 1
ATOM 1159 O O . GLN A 1 156 ? -19.946 0.514 21.241 1.00 98.81 156 GLN A O 1
ATOM 1164 N N . ILE A 1 157 ? -18.822 2.309 21.984 1.00 98.81 157 ILE A N 1
ATOM 1165 C CA . ILE A 1 157 ? -19.599 3.294 21.210 1.00 98.81 157 ILE A CA 1
ATOM 1166 C C . ILE A 1 157 ? -19.570 2.968 19.708 1.00 98.81 157 ILE A C 1
ATOM 1168 O O . ILE A 1 157 ? -20.590 3.056 19.026 1.00 98.81 157 ILE A O 1
ATOM 1172 N N . ALA A 1 158 ? -18.404 2.586 19.177 1.00 98.81 158 ALA A N 1
ATOM 1173 C CA . ALA A 1 158 ? -18.271 2.207 17.775 1.00 98.81 158 ALA A CA 1
ATOM 1174 C C . ALA A 1 158 ? -19.077 0.943 17.439 1.00 98.81 158 ALA A C 1
ATOM 1176 O O . ALA A 1 158 ? -19.780 0.935 16.431 1.00 98.81 158 ALA A O 1
ATOM 1177 N N . ILE A 1 159 ? -19.004 -0.094 18.281 1.00 98.81 159 ILE A N 1
ATOM 1178 C CA . ILE A 1 159 ? -19.768 -1.340 18.120 1.00 98.81 159 ILE A CA 1
ATOM 1179 C C . ILE A 1 159 ? -21.269 -1.049 18.142 1.00 98.81 159 ILE A C 1
ATOM 1181 O O . ILE A 1 159 ? -21.970 -1.405 17.200 1.00 98.81 159 ILE A O 1
ATOM 1185 N N . GLU A 1 160 ? -21.760 -0.334 19.153 1.00 98.69 160 GLU A N 1
ATOM 1186 C CA . GLU A 1 160 ? -23.181 0.004 19.288 1.00 98.69 160 GLU A CA 1
ATOM 1187 C C . GLU A 1 160 ? -23.714 0.817 18.100 1.00 98.69 160 GLU A C 1
ATOM 1189 O O . GLU A 1 160 ? -24.831 0.580 17.632 1.00 98.69 160 GLU A O 1
ATOM 1194 N N . ALA A 1 161 ? -22.927 1.767 17.589 1.00 98.62 161 ALA A N 1
ATOM 1195 C CA . ALA A 1 161 ? -23.348 2.641 16.500 1.00 98.62 161 ALA A CA 1
ATOM 1196 C C . ALA A 1 161 ? -23.299 1.973 15.117 1.00 98.62 161 ALA A C 1
ATOM 1198 O O . ALA A 1 161 ? -24.116 2.303 14.256 1.00 98.62 161 ALA A O 1
ATOM 1199 N N . LEU A 1 162 ? -22.350 1.060 14.897 1.00 98.69 162 LEU A N 1
ATOM 1200 C CA . LEU A 1 162 ? -22.084 0.456 13.587 1.00 98.69 162 LEU A CA 1
ATOM 1201 C C . LEU A 1 162 ? -22.650 -0.963 13.436 1.00 98.69 162 LEU A C 1
ATOM 1203 O O . LEU A 1 162 ? -22.778 -1.430 12.309 1.00 98.69 162 LEU A O 1
ATOM 1207 N N . HIS A 1 163 ? -23.037 -1.627 14.530 1.00 98.25 163 HIS A N 1
ATOM 1208 C CA . HIS A 1 163 ? -23.629 -2.966 14.485 1.00 98.25 163 HIS A CA 1
ATOM 1209 C C . HIS A 1 163 ? -24.823 -3.041 13.525 1.00 98.25 163 HIS A C 1
ATOM 1211 O O . HIS A 1 163 ? -25.635 -2.107 13.469 1.00 98.25 163 HIS A O 1
ATOM 1217 N N . GLY A 1 164 ? -24.948 -4.164 12.819 1.00 97.56 164 GLY A N 1
ATOM 1218 C CA . GLY A 1 164 ? -26.034 -4.434 11.879 1.00 97.56 164 GLY A CA 1
ATOM 1219 C C . GLY A 1 164 ? -25.762 -3.883 10.480 1.00 97.56 164 GLY A C 1
ATOM 1220 O O . GLY A 1 164 ? -26.696 -3.482 9.789 1.00 97.56 164 GLY A O 1
ATOM 1221 N N . GLY A 1 165 ? -24.492 -3.811 10.076 1.00 95.56 165 GLY A N 1
ATOM 1222 C CA . GLY A 1 165 ? -24.049 -3.314 8.775 1.00 95.56 165 GLY A CA 1
ATOM 1223 C C . GLY A 1 165 ? -24.158 -1.797 8.622 1.00 95.56 165 GLY A C 1
ATOM 1224 O O . GLY A 1 165 ? -24.184 -1.292 7.499 1.00 95.56 165 GLY A O 1
ATOM 1225 N N . ARG A 1 166 ? -24.261 -1.052 9.731 1.00 97.75 166 ARG A N 1
ATOM 1226 C CA . ARG A 1 166 ? -24.311 0.413 9.699 1.00 97.75 166 ARG A CA 1
ATOM 1227 C C . ARG A 1 166 ? -22.919 0.985 9.468 1.00 97.75 166 ARG A C 1
ATOM 1229 O O . ARG A 1 166 ? -21.894 0.392 9.792 1.00 97.75 166 ARG A O 1
ATOM 1236 N N . GLN A 1 167 ? -22.901 2.191 8.921 1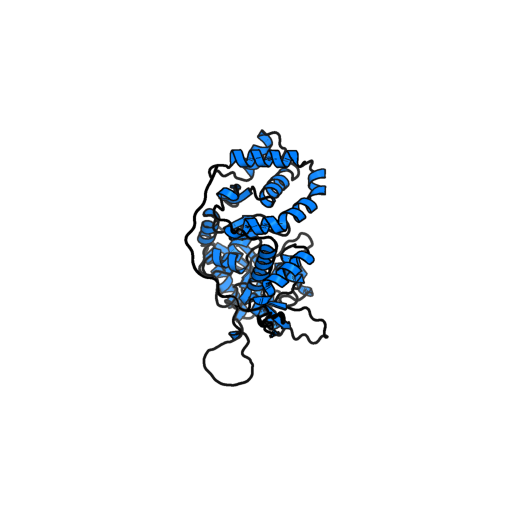.00 97.44 167 GLN A N 1
ATOM 1237 C CA . GLN A 1 167 ? -21.681 2.884 8.544 1.00 97.44 167 GLN A CA 1
ATOM 1238 C C . GLN A 1 167 ? -21.741 4.344 8.974 1.00 97.44 167 GLN A C 1
ATOM 1240 O O . GLN A 1 167 ? -22.811 4.953 8.977 1.00 97.44 167 GLN A O 1
ATOM 1245 N N . LEU A 1 168 ? -20.585 4.918 9.292 1.00 98.19 168 LEU A N 1
ATOM 1246 C CA . LEU A 1 168 ? -20.448 6.343 9.582 1.00 98.19 168 LEU A CA 1
ATOM 1247 C C . LEU A 1 168 ? -19.280 6.910 8.791 1.00 98.19 168 LEU A C 1
ATOM 1249 O O . LEU A 1 168 ? -18.189 6.343 8.781 1.00 98.19 168 LEU A O 1
ATOM 1253 N N . SER A 1 169 ? -19.455 8.066 8.162 1.00 97.00 169 SER A N 1
ATOM 1254 C CA . SER A 1 169 ? -18.315 8.841 7.681 1.00 97.00 169 SER A CA 1
ATOM 1255 C C . SER A 1 169 ? -17.383 9.193 8.845 1.00 97.00 169 SER A C 1
ATOM 1257 O O . SER A 1 169 ? -17.774 9.219 10.016 1.00 97.00 169 SER A O 1
ATOM 1259 N N . ARG A 1 170 ? -16.130 9.539 8.531 1.00 96.00 170 ARG A N 1
ATOM 1260 C CA . ARG A 1 170 ? -15.184 10.035 9.542 1.00 96.00 170 ARG A CA 1
ATOM 1261 C C . ARG A 1 170 ? -15.774 11.200 10.345 1.00 96.00 170 ARG A C 1
ATOM 1263 O O . ARG A 1 170 ? -15.584 11.247 11.552 1.00 96.00 170 ARG A O 1
ATOM 1270 N N . ILE A 1 171 ? -16.460 12.134 9.686 1.00 96.06 171 ILE A N 1
ATOM 1271 C CA . ILE A 1 171 ? -17.035 13.317 10.341 1.00 96.06 171 ILE A CA 1
ATOM 1272 C C . ILE A 1 171 ? -18.132 12.898 11.325 1.00 96.06 171 ILE A C 1
ATOM 1274 O O . ILE A 1 171 ? -18.110 13.330 12.474 1.00 96.06 171 ILE A O 1
ATOM 1278 N N . GLU A 1 172 ? -19.040 12.015 10.908 1.00 97.88 172 GLU A N 1
ATOM 1279 C CA . GLU A 1 172 ? -20.128 11.532 11.763 1.00 97.88 172 GLU A CA 1
ATOM 1280 C C . GLU A 1 172 ? -19.608 10.719 12.952 1.00 97.88 172 GLU A C 1
ATOM 1282 O O . GLU A 1 172 ? -20.099 10.893 14.066 1.00 97.88 172 GLU A O 1
ATOM 1287 N N . PHE A 1 173 ? -18.583 9.885 12.745 1.00 98.44 173 PHE A N 1
ATOM 1288 C CA . PHE A 1 173 ? -17.965 9.114 13.824 1.00 98.44 173 PHE A CA 1
ATOM 1289 C C . PHE A 1 173 ? -17.249 10.011 14.841 1.00 98.44 173 PHE A C 1
ATOM 1291 O O . PHE A 1 173 ? -17.385 9.811 16.043 1.00 98.44 173 PHE A O 1
ATOM 1298 N N . LEU A 1 174 ? -16.524 11.039 14.391 1.00 98.44 174 LEU A N 1
ATOM 1299 C CA . LEU A 1 174 ? -15.902 11.991 15.315 1.00 98.44 174 LEU A CA 1
ATOM 1300 C C . LEU A 1 174 ? -16.958 12.796 16.084 1.00 98.44 174 LEU A C 1
ATOM 1302 O O . LEU A 1 174 ? -16.837 12.950 17.295 1.00 98.44 174 LEU A O 1
ATOM 1306 N N . ALA A 1 175 ? -18.029 13.234 15.419 1.00 98.62 175 ALA A N 1
ATOM 1307 C CA . ALA A 1 175 ? -19.144 13.903 16.087 1.00 98.62 175 ALA A CA 1
ATOM 1308 C C . ALA A 1 175 ? -19.858 12.986 17.096 1.00 98.62 175 ALA A C 1
ATOM 1310 O O . ALA A 1 175 ? -20.319 13.457 18.132 1.00 98.62 175 ALA A O 1
ATOM 1311 N N . LEU A 1 176 ? -19.949 11.682 16.814 1.00 98.75 176 LEU A N 1
ATOM 1312 C CA . LEU A 1 176 ? -20.459 10.690 17.758 1.00 98.75 176 LEU A CA 1
ATOM 1313 C C . LEU A 1 176 ? -19.588 10.626 19.016 1.00 98.75 176 LEU A C 1
ATOM 1315 O O . LEU A 1 176 ? -20.129 10.702 20.113 1.00 98.75 176 LEU A O 1
ATOM 1319 N N . LEU A 1 177 ? -18.264 10.543 18.872 1.00 98.75 177 LEU A N 1
ATOM 1320 C CA . LEU A 1 177 ? -17.351 10.527 20.020 1.00 98.75 177 LEU A CA 1
ATOM 1321 C C . LEU A 1 177 ? -17.492 11.786 20.890 1.00 98.75 177 LEU A C 1
ATOM 1323 O O . LEU A 1 177 ? -17.574 11.665 22.111 1.00 98.75 177 LEU A O 1
ATOM 1327 N N . GLU A 1 178 ? -17.607 12.970 20.280 1.00 98.69 178 GLU A N 1
ATOM 1328 C CA . GLU A 1 178 ? -17.827 14.228 21.014 1.00 98.69 178 GLU A CA 1
ATOM 1329 C C . GLU A 1 178 ? -19.150 14.220 21.799 1.00 98.69 178 GLU A C 1
ATOM 1331 O O . GLU A 1 178 ? -19.177 14.643 22.950 1.00 98.69 178 GLU A O 1
ATOM 1336 N N . ARG A 1 179 ? -20.239 13.673 21.233 1.00 98.56 179 ARG A N 1
ATOM 1337 C CA . ARG A 1 179 ? -21.528 13.525 21.945 1.00 98.56 179 ARG A CA 1
ATOM 1338 C C . ARG A 1 179 ? -21.463 12.583 23.150 1.00 98.56 179 ARG A C 1
ATOM 1340 O O . ARG A 1 179 ? -22.350 12.632 23.993 1.00 98.56 179 ARG A O 1
ATOM 1347 N N . HIS A 1 180 ? -20.446 11.728 23.217 1.00 98.44 180 HIS A N 1
ATOM 1348 C CA . HIS A 1 180 ? -20.174 10.842 24.348 1.00 98.44 180 HIS A CA 1
ATOM 1349 C C . HIS A 1 180 ? -19.014 11.348 25.225 1.00 98.44 180 HIS A C 1
ATOM 1351 O O . HIS A 1 180 ? -18.394 10.562 25.946 1.00 98.44 180 HIS A O 1
ATOM 1357 N N . ASP A 1 181 ? -18.703 12.646 25.170 1.00 97.94 181 ASP A N 1
ATOM 1358 C CA . ASP A 1 181 ? -17.659 13.299 25.969 1.00 97.94 181 ASP A CA 1
ATOM 1359 C C . ASP A 1 181 ? -16.243 12.750 25.711 1.00 97.94 181 ASP A C 1
ATOM 1361 O O . ASP A 1 181 ? -15.367 12.770 26.582 1.00 97.94 181 ASP A O 1
ATOM 1365 N N . ILE A 1 182 ? -15.989 12.238 24.503 1.00 98.12 182 ILE A N 1
ATOM 1366 C CA . ILE A 1 182 ? -14.663 11.806 24.056 1.00 98.12 182 ILE A CA 1
ATOM 1367 C C . ILE A 1 182 ? -14.126 12.838 23.065 1.00 98.12 182 ILE A C 1
ATOM 1369 O O . ILE A 1 182 ? -14.378 12.760 21.865 1.00 98.12 182 ILE A O 1
ATOM 1373 N N . SER A 1 183 ? -13.321 13.778 23.572 1.00 97.81 183 SER A N 1
ATOM 1374 C CA . SER A 1 183 ? -12.717 14.816 22.728 1.00 97.81 183 SER A CA 1
ATOM 1375 C C . SER A 1 183 ? -11.883 14.228 21.586 1.00 97.81 183 SER A C 1
ATOM 1377 O O . SER A 1 183 ? -11.024 13.364 21.802 1.00 97.81 183 SER A O 1
ATOM 1379 N N . THR A 1 184 ? -12.085 14.764 20.386 1.00 98.12 184 THR A N 1
ATOM 1380 C CA . THR A 1 184 ? -11.433 14.373 19.129 1.00 98.12 184 THR A CA 1
ATOM 1381 C C . THR A 1 184 ? -10.379 15.374 18.647 1.00 98.12 184 THR A C 1
ATOM 1383 O O . THR A 1 184 ? -9.667 15.103 17.671 1.00 98.12 184 THR A O 1
ATOM 1386 N N . ALA A 1 185 ? -10.225 16.497 19.354 1.00 96.38 185 ALA A N 1
ATOM 1387 C CA . ALA A 1 185 ? -9.273 17.560 19.047 1.00 96.38 185 ALA A CA 1
ATOM 1388 C C . ALA A 1 185 ? -7.803 17.092 19.102 1.00 96.38 185 ALA A C 1
ATOM 1390 O O . ALA A 1 185 ? -7.476 16.043 19.654 1.00 96.38 185 ALA A O 1
ATOM 1391 N N . GLN A 1 186 ? -6.893 17.891 18.532 1.00 93.50 186 GLN A N 1
ATOM 1392 C CA . GLN A 1 186 ? -5.436 17.693 18.636 1.00 93.50 186 GLN A CA 1
ATOM 1393 C C . GLN A 1 186 ? -4.964 16.262 18.293 1.00 93.50 186 GLN A C 1
ATOM 1395 O O . GLN A 1 186 ? -4.155 15.686 19.004 1.00 93.50 186 GLN A O 1
ATOM 1400 N N . GLN A 1 187 ? -5.465 15.674 17.199 1.00 95.81 187 GLN A N 1
ATOM 1401 C CA . GLN A 1 187 ? -5.176 14.294 16.753 1.00 95.81 187 GLN A CA 1
ATOM 1402 C C . GLN A 1 187 ? -5.810 13.163 17.585 1.00 95.81 187 GLN A C 1
ATOM 1404 O O . GLN A 1 187 ? -5.718 12.006 17.166 1.00 95.81 187 GLN A O 1
ATOM 1409 N N . ARG A 1 188 ? -6.522 13.444 18.686 1.00 98.31 188 ARG A N 1
ATOM 1410 C CA . ARG A 1 188 ? -7.199 12.406 19.489 1.00 98.31 188 ARG A CA 1
ATOM 1411 C C . ARG A 1 188 ? -8.172 11.573 18.657 1.00 98.31 188 ARG A C 1
ATOM 1413 O O . ARG A 1 188 ? -8.153 10.346 18.739 1.00 98.31 188 ARG A O 1
ATOM 1420 N N . GLY A 1 189 ? -8.949 12.217 17.786 1.00 98.12 189 GLY A N 1
ATOM 1421 C CA . GLY A 1 189 ? -9.874 11.526 16.886 1.00 98.12 189 GLY A CA 1
ATOM 1422 C C . GLY A 1 189 ? -9.169 10.597 15.894 1.00 98.12 189 GLY A C 1
ATOM 1423 O O . GLY A 1 189 ? -9.599 9.466 15.685 1.00 98.12 189 GLY A O 1
ATOM 1424 N N . TYR A 1 190 ? -8.043 11.040 15.318 1.00 97.06 190 TYR A N 1
ATOM 1425 C CA . TYR A 1 190 ? -7.238 10.205 14.422 1.00 97.06 190 TYR A CA 1
ATOM 1426 C C . TYR A 1 190 ? -6.676 8.981 15.151 1.00 97.06 190 TYR A C 1
ATOM 1428 O O . TYR A 1 190 ? -6.856 7.866 14.670 1.00 97.06 190 TYR A O 1
ATOM 1436 N N . HIS A 1 191 ? -6.050 9.179 16.315 1.00 97.81 191 HIS A N 1
ATOM 1437 C CA . HIS A 1 191 ? -5.468 8.090 17.102 1.00 97.81 191 HIS A CA 1
ATOM 1438 C C . HIS A 1 191 ? -6.520 7.115 17.641 1.00 97.81 191 HIS A C 1
ATOM 1440 O O . HIS A 1 191 ? -6.245 5.922 17.725 1.00 97.81 191 HIS A O 1
ATOM 1446 N N . THR A 1 192 ? -7.736 7.588 17.928 1.00 98.56 192 THR A N 1
ATOM 1447 C CA . THR A 1 192 ? -8.857 6.721 18.319 1.00 98.56 192 THR A CA 1
ATOM 1448 C C . THR A 1 192 ? -9.281 5.822 17.157 1.00 98.56 192 THR A C 1
ATOM 1450 O O . THR A 1 192 ? -9.278 4.605 17.308 1.00 98.56 192 THR A O 1
ATOM 1453 N N . ILE A 1 193 ? -9.553 6.386 15.970 1.00 98.38 193 ILE A N 1
ATOM 1454 C CA . ILE A 1 193 ? -9.882 5.591 14.768 1.00 98.38 193 ILE A CA 1
ATOM 1455 C C . ILE A 1 193 ? -8.753 4.606 14.450 1.00 98.38 193 ILE A C 1
ATOM 1457 O O . ILE A 1 193 ? -9.006 3.430 14.201 1.00 98.38 193 ILE A O 1
ATOM 1461 N N . TRP A 1 194 ? -7.507 5.082 14.479 1.00 97.94 194 TRP A N 1
ATOM 1462 C CA . TRP A 1 194 ? -6.327 4.270 14.210 1.00 97.94 194 TRP A CA 1
ATOM 1463 C C . TRP A 1 194 ? -6.212 3.094 15.182 1.00 97.94 194 TRP A C 1
ATOM 1465 O O . TRP A 1 194 ? -6.031 1.964 14.740 1.00 97.94 194 TRP A O 1
ATOM 1475 N N . PHE A 1 195 ? -6.379 3.328 16.487 1.00 98.00 195 PHE A N 1
ATOM 1476 C CA . PHE A 1 195 ? -6.324 2.273 17.497 1.00 98.00 195 PHE A CA 1
ATOM 1477 C C . PHE A 1 195 ? -7.436 1.241 17.299 1.00 98.00 195 PHE A C 1
ATOM 1479 O O . PHE A 1 195 ? -7.163 0.041 17.313 1.00 98.00 195 PHE A O 1
ATOM 1486 N N . LEU A 1 196 ? -8.674 1.689 17.075 1.00 98.56 196 LEU A N 1
ATOM 1487 C CA . LEU A 1 196 ? -9.814 0.799 16.853 1.00 98.56 196 LEU A CA 1
ATOM 1488 C C . LEU A 1 196 ? -9.653 -0.033 15.579 1.00 98.56 196 LEU A C 1
ATOM 1490 O O . LEU A 1 196 ? -9.994 -1.213 15.577 1.00 98.56 196 LEU A O 1
ATOM 1494 N N . ALA A 1 197 ? -9.098 0.546 14.515 1.00 98.19 197 ALA A N 1
ATOM 1495 C CA . ALA A 1 197 ? -8.848 -0.187 13.283 1.00 98.19 197 ALA A CA 1
ATOM 1496 C C . ALA A 1 197 ? -7.707 -1.196 13.427 1.00 98.19 197 ALA A C 1
ATOM 1498 O O . ALA A 1 197 ? -7.814 -2.350 13.021 1.00 98.19 197 ALA A O 1
ATOM 1499 N N . LEU A 1 198 ? -6.619 -0.775 14.064 1.00 96.38 198 LEU A N 1
ATOM 1500 C CA . LEU A 1 198 ? -5.436 -1.597 14.249 1.00 96.38 198 LEU A CA 1
ATOM 1501 C C . LEU A 1 198 ? -5.677 -2.768 15.212 1.00 96.38 198 LEU A C 1
ATOM 1503 O O . LEU A 1 198 ? -5.108 -3.839 15.039 1.00 96.38 198 LEU A O 1
ATOM 1507 N N . THR A 1 199 ? -6.557 -2.585 16.195 1.00 96.81 199 THR A N 1
ATOM 1508 C CA . THR A 1 199 ? -6.993 -3.651 17.113 1.00 96.81 199 THR A CA 1
ATOM 1509 C C . THR A 1 199 ? -8.197 -4.443 16.596 1.00 96.81 199 THR A C 1
ATOM 1511 O O . THR A 1 199 ? -8.789 -5.204 17.353 1.00 96.81 199 THR A O 1
ATOM 1514 N N . GLY A 1 200 ? -8.547 -4.296 15.313 1.00 97.19 200 GLY A N 1
ATOM 1515 C CA . GLY A 1 200 ? -9.495 -5.175 14.628 1.00 97.19 200 GLY A CA 1
ATOM 1516 C C . GLY A 1 200 ? -10.976 -4.867 14.847 1.00 97.19 200 GLY A C 1
ATOM 1517 O O . GLY A 1 200 ? -11.805 -5.691 14.496 1.00 97.19 200 GLY A O 1
ATOM 1518 N N . THR A 1 201 ? -11.343 -3.706 15.396 1.00 98.62 201 THR A N 1
ATOM 1519 C CA . THR A 1 201 ? -12.761 -3.312 15.498 1.00 98.62 201 THR A CA 1
ATOM 1520 C C . THR A 1 201 ? -13.253 -2.605 14.248 1.00 98.62 201 THR A C 1
ATOM 1522 O O . THR A 1 201 ? -14.355 -2.889 13.794 1.00 98.62 201 THR A O 1
ATOM 1525 N N . LEU A 1 202 ? -12.464 -1.684 13.692 1.00 98.56 202 LEU A N 1
ATOM 1526 C CA . LEU A 1 202 ? -12.879 -0.867 12.550 1.00 98.56 202 LEU A CA 1
ATOM 1527 C C . LEU A 1 202 ? -12.089 -1.183 11.281 1.00 98.56 202 LEU A C 1
ATOM 1529 O O . LEU A 1 202 ? -10.916 -1.548 11.313 1.00 98.56 202 LEU A O 1
ATOM 1533 N N . CYS A 1 203 ? -12.702 -0.923 10.136 1.00 98.38 203 CYS A N 1
ATOM 1534 C CA . CYS A 1 203 ? -11.984 -0.719 8.884 1.00 98.38 203 CYS A CA 1
ATOM 1535 C C . CYS A 1 203 ? -12.665 0.364 8.047 1.00 98.38 203 CYS A C 1
ATOM 1537 O O . CYS A 1 203 ? -13.772 0.811 8.360 1.00 98.38 203 CYS A O 1
ATOM 1539 N N . TRP A 1 204 ? -11.998 0.801 6.978 1.00 98.06 204 TRP A N 1
ATOM 1540 C CA . TRP A 1 204 ? -12.647 1.625 5.965 1.00 98.06 204 TRP A CA 1
ATOM 1541 C C . TRP A 1 204 ? -13.441 0.720 5.026 1.00 98.06 204 TRP A C 1
ATOM 1543 O O . TRP A 1 204 ? -12.857 -0.114 4.330 1.00 98.06 204 TRP A O 1
ATOM 1553 N N . GLY A 1 205 ? -14.760 0.891 5.041 1.00 95.88 205 GLY A N 1
ATOM 1554 C CA . GLY A 1 205 ? -15.711 0.175 4.203 1.00 95.88 205 GLY A CA 1
ATOM 1555 C C . GLY A 1 205 ? -16.020 0.942 2.913 1.00 95.88 205 GLY A C 1
ATOM 1556 O O . GLY A 1 205 ? -15.089 1.359 2.211 1.00 95.88 205 GLY A O 1
ATOM 1557 N N . PRO A 1 206 ? -17.303 1.154 2.581 1.00 94.94 206 PRO A N 1
ATOM 1558 C CA . PRO A 1 206 ? -17.689 1.676 1.282 1.00 94.94 206 PRO A CA 1
ATOM 1559 C C . PRO A 1 206 ? -17.315 3.149 1.122 1.00 94.94 206 PRO A C 1
ATOM 1561 O O . PRO A 1 206 ? -17.138 3.911 2.080 1.00 94.94 206 PRO A O 1
ATOM 1564 N N . GLN A 1 207 ? -17.179 3.549 -0.132 1.00 92.44 207 GLN A N 1
ATOM 1565 C CA . GLN A 1 207 ? -16.828 4.896 -0.529 1.00 92.44 207 GLN A CA 1
ATOM 1566 C C . GLN A 1 207 ? -17.974 5.876 -0.266 1.00 92.44 207 GLN A C 1
ATOM 1568 O O . GLN A 1 207 ? -19.128 5.628 -0.604 1.00 92.44 207 GLN A O 1
ATOM 1573 N N . VAL A 1 208 ? -17.624 7.036 0.289 1.00 88.31 208 VAL A N 1
ATOM 1574 C CA . VAL A 1 208 ? -18.520 8.178 0.491 1.00 88.31 208 VAL A CA 1
ATOM 1575 C C . VAL A 1 208 ? -17.847 9.403 -0.118 1.00 88.31 208 VAL A C 1
ATOM 1577 O O . VAL A 1 208 ? -16.890 9.953 0.435 1.00 88.31 208 VAL A O 1
ATOM 1580 N N . GLY A 1 209 ? -18.305 9.803 -1.307 1.00 87.00 209 GLY A N 1
ATOM 1581 C CA . GLY A 1 209 ? -17.661 10.851 -2.099 1.00 87.00 209 GLY A CA 1
ATOM 1582 C C . GLY A 1 209 ? -16.210 10.490 -2.434 1.00 87.00 209 GLY A C 1
ATOM 1583 O O . GLY A 1 209 ? -15.946 9.491 -3.098 1.00 87.00 209 GLY A O 1
ATOM 1584 N N . THR A 1 210 ? -15.260 11.302 -1.965 1.00 86.31 210 THR A N 1
ATOM 1585 C CA . THR A 1 210 ? -13.812 11.075 -2.147 1.00 86.31 210 THR A CA 1
ATOM 1586 C C . THR A 1 210 ? -13.153 10.336 -0.976 1.00 86.31 210 THR A C 1
ATOM 1588 O O . THR A 1 210 ? -11.935 10.152 -0.974 1.00 86.31 210 THR A O 1
ATOM 1591 N N . GLN A 1 211 ? -13.934 9.940 0.032 1.00 89.00 211 GLN A N 1
ATOM 1592 C CA . GLN A 1 211 ? -13.484 9.286 1.265 1.00 89.00 211 GLN A CA 1
ATOM 1593 C C . GLN A 1 211 ? -14.143 7.908 1.417 1.00 89.00 211 GLN A C 1
ATOM 1595 O O . GLN A 1 211 ? -14.780 7.411 0.493 1.00 89.00 211 GLN A O 1
ATOM 1600 N N . GLN A 1 212 ? -13.993 7.279 2.581 1.00 95.56 212 GLN A N 1
ATOM 1601 C CA . GLN A 1 212 ? -14.673 6.031 2.931 1.00 95.56 212 GLN A CA 1
ATOM 1602 C C . GLN A 1 212 ? -15.387 6.168 4.275 1.00 95.56 212 GLN A C 1
ATOM 1604 O O . GLN A 1 212 ? -14.983 6.970 5.125 1.00 95.56 212 GLN A O 1
ATOM 1609 N N . ALA A 1 213 ? -16.443 5.381 4.455 1.00 97.69 213 ALA A N 1
ATOM 1610 C CA . ALA A 1 213 ? -17.102 5.215 5.739 1.00 97.69 213 ALA A CA 1
ATOM 1611 C C . ALA A 1 213 ? -16.347 4.209 6.621 1.00 97.69 213 ALA A C 1
ATOM 1613 O O . ALA A 1 213 ? -15.640 3.328 6.132 1.00 97.69 213 ALA A O 1
ATOM 1614 N N . LEU A 1 214 ? -16.494 4.358 7.932 1.00 98.50 214 LEU A N 1
ATOM 1615 C CA . LEU A 1 214 ? -16.093 3.388 8.939 1.00 98.50 214 LEU A CA 1
ATOM 1616 C C . LEU A 1 214 ? -17.206 2.357 9.118 1.00 98.50 214 LEU A C 1
ATOM 1618 O O . LEU A 1 214 ? -18.384 2.713 9.153 1.00 98.50 214 LEU A O 1
ATOM 1622 N N . THR A 1 215 ? -16.799 1.102 9.261 1.00 98.62 215 THR A N 1
ATOM 1623 C CA . THR A 1 215 ? -17.653 -0.068 9.504 1.00 98.62 215 THR A CA 1
ATOM 1624 C C . THR A 1 215 ? -16.976 -0.985 10.521 1.00 98.62 215 THR A C 1
ATOM 1626 O O . THR A 1 215 ? -15.759 -0.881 10.728 1.00 98.62 215 THR A O 1
ATOM 1629 N N . LEU A 1 216 ? -17.740 -1.892 11.136 1.00 98.81 216 LEU A N 1
ATOM 1630 C CA . LEU A 1 216 ? -17.167 -2.976 11.933 1.00 98.81 216 LEU A CA 1
ATOM 1631 C C . LEU A 1 216 ? -16.442 -3.965 11.026 1.00 98.81 216 LEU A C 1
ATOM 1633 O O . LEU A 1 216 ? -16.995 -4.415 10.023 1.00 98.81 216 LEU A O 1
ATOM 1637 N N . LEU A 1 217 ? -15.204 -4.300 11.389 1.00 98.56 217 LEU A N 1
ATOM 1638 C CA . LEU A 1 217 ? -14.362 -5.196 10.600 1.00 98.56 217 LEU A CA 1
ATOM 1639 C C . LEU A 1 217 ? -14.979 -6.597 10.487 1.00 98.56 217 LEU A C 1
ATOM 1641 O O . LEU A 1 217 ? -15.015 -7.151 9.393 1.00 98.56 217 LEU A O 1
ATOM 1645 N N . ASP A 1 218 ? -15.493 -7.144 11.589 1.00 97.75 218 ASP A N 1
ATOM 1646 C CA . ASP A 1 218 ? -16.061 -8.499 11.618 1.00 97.75 218 ASP A CA 1
ATOM 1647 C C . ASP A 1 218 ? -17.357 -8.628 10.801 1.00 97.75 218 ASP A C 1
ATOM 1649 O O . ASP A 1 218 ? -17.649 -9.701 10.279 1.00 97.75 218 ASP A O 1
ATOM 1653 N N . GLU A 1 219 ? -18.119 -7.541 10.645 1.00 98.06 219 GLU A N 1
ATOM 1654 C CA . GLU A 1 219 ? -19.316 -7.525 9.792 1.00 98.06 219 GLU A CA 1
ATOM 1655 C C . GLU A 1 219 ? -18.961 -7.257 8.321 1.00 98.06 219 GLU A C 1
ATOM 1657 O O . GLU A 1 219 ? -19.570 -7.831 7.420 1.00 98.06 219 GLU A O 1
ATOM 1662 N N . TRP A 1 220 ? -17.951 -6.417 8.065 1.00 97.94 220 TRP A N 1
ATOM 1663 C CA . TRP A 1 220 ? -17.492 -6.094 6.710 1.00 97.94 220 TRP A CA 1
ATOM 1664 C C . TRP A 1 220 ? -16.709 -7.233 6.053 1.00 97.94 220 TRP A C 1
ATOM 1666 O O . TRP A 1 220 ? -16.729 -7.393 4.834 1.00 97.94 220 TRP A O 1
ATOM 1676 N N . VAL A 1 221 ? -16.014 -8.032 6.864 1.00 97.38 221 VAL A N 1
ATOM 1677 C CA . VAL A 1 221 ? -15.234 -9.196 6.441 1.00 97.38 221 VAL A CA 1
ATOM 1678 C C . VAL A 1 221 ? -15.780 -10.428 7.170 1.00 97.38 221 VAL A C 1
ATOM 1680 O O . VAL A 1 221 ? -15.189 -10.880 8.151 1.00 97.38 221 VAL A O 1
ATOM 1683 N N . PRO A 1 222 ? -16.904 -11.000 6.699 1.00 95.50 222 PRO A N 1
ATOM 1684 C CA . PRO A 1 222 ? -17.593 -12.082 7.406 1.00 95.50 222 PRO A CA 1
ATOM 1685 C C . PRO A 1 222 ? -16.846 -13.423 7.348 1.00 95.50 222 PRO A C 1
ATOM 1687 O O . PRO A 1 222 ? -17.109 -14.322 8.146 1.00 95.50 222 PRO A O 1
ATOM 1690 N N . GLN A 1 223 ? -15.918 -13.584 6.398 1.00 95.75 223 GLN A N 1
ATOM 1691 C CA . GLN A 1 223 ? -15.159 -14.819 6.175 1.00 95.75 223 GLN A CA 1
ATOM 1692 C C . GLN A 1 223 ? -13.643 -14.558 6.203 1.00 95.75 223 GLN A C 1
ATOM 1694 O O . GLN A 1 223 ? -12.972 -14.674 5.175 1.00 95.75 223 GLN A O 1
ATOM 1699 N N . PRO A 1 224 ? -13.073 -14.177 7.360 1.00 97.06 224 PRO A N 1
ATOM 1700 C CA . PRO A 1 224 ? -11.643 -13.943 7.458 1.00 97.06 224 PRO A CA 1
ATOM 1701 C C . PRO A 1 224 ? -10.870 -15.263 7.466 1.00 97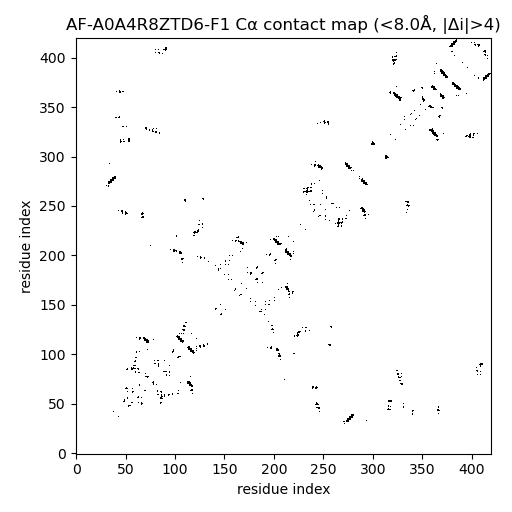.06 224 PRO A C 1
ATOM 1703 O O . PRO A 1 224 ? -11.272 -16.232 8.121 1.00 97.06 224 PRO A O 1
ATOM 1706 N N . ARG A 1 225 ? -9.706 -15.291 6.809 1.00 97.62 225 ARG A N 1
ATOM 1707 C CA . ARG A 1 225 ? -8.761 -16.402 6.951 1.00 97.62 225 ARG A CA 1
ATOM 1708 C C . ARG A 1 225 ? -8.213 -16.425 8.374 1.00 97.62 225 ARG A C 1
ATOM 1710 O O . ARG A 1 225 ? -7.823 -15.405 8.951 1.00 97.62 225 ARG A O 1
ATOM 1717 N N . ARG A 1 226 ? -8.170 -17.624 8.948 1.00 95.69 226 ARG A N 1
ATOM 1718 C CA . ARG A 1 226 ? -7.647 -17.880 10.290 1.00 95.69 226 ARG A CA 1
ATOM 1719 C C . ARG A 1 226 ? -6.395 -18.725 10.152 1.00 95.69 226 ARG A C 1
ATOM 1721 O O . ARG A 1 226 ? -6.480 -19.858 9.707 1.00 95.69 226 ARG A O 1
ATOM 1728 N N . LEU A 1 227 ? -5.270 -18.125 10.512 1.00 97.31 227 LEU A N 1
ATOM 1729 C CA . LEU A 1 227 ? -3.957 -18.748 10.511 1.00 97.31 227 LEU A CA 1
ATOM 1730 C C . LEU A 1 227 ? -3.384 -18.658 11.923 1.00 97.31 227 LEU A C 1
ATOM 1732 O O . LEU A 1 227 ? -3.585 -17.641 12.612 1.00 97.31 227 LEU A O 1
ATOM 1736 N N . GLU A 1 228 ? -2.651 -19.694 12.315 1.00 97.25 228 GLU A N 1
ATOM 1737 C CA . GLU A 1 228 ? -1.843 -19.674 13.533 1.00 97.25 228 GLU A CA 1
ATOM 1738 C C . GLU A 1 228 ? -0.664 -18.706 13.384 1.00 97.25 228 GLU A C 1
ATOM 1740 O O . GLU A 1 228 ? -0.379 -18.203 12.293 1.00 97.25 228 GLU A O 1
ATOM 1745 N N . ARG A 1 229 ? 0.025 -18.379 14.483 1.00 97.12 229 ARG A N 1
ATOM 1746 C CA . ARG A 1 229 ? 1.056 -17.326 14.465 1.00 97.12 229 ARG A CA 1
ATOM 1747 C C . ARG A 1 229 ? 2.167 -17.591 13.441 1.00 97.12 229 ARG A C 1
ATOM 1749 O O . ARG A 1 229 ? 2.429 -16.726 12.607 1.00 97.12 229 ARG A O 1
ATOM 1756 N N . ASP A 1 230 ? 2.814 -18.749 13.511 1.00 98.12 230 ASP A N 1
ATOM 1757 C CA . ASP A 1 230 ? 3.958 -19.062 12.643 1.00 98.12 230 ASP A CA 1
ATOM 1758 C C . ASP A 1 230 ? 3.520 -19.282 11.190 1.00 98.12 230 ASP A C 1
ATOM 1760 O O . ASP A 1 230 ? 4.216 -18.869 10.264 1.00 98.12 230 ASP A O 1
ATOM 1764 N N . GLU A 1 231 ? 2.320 -19.830 10.989 1.00 98.19 231 GLU A N 1
ATOM 1765 C CA . GLU A 1 231 ? 1.677 -19.927 9.676 1.00 98.19 231 GLU A CA 1
ATOM 1766 C C . GLU A 1 231 ? 1.426 -18.536 9.077 1.00 98.19 231 GLU A C 1
ATOM 1768 O O . GLU A 1 231 ? 1.770 -18.292 7.925 1.00 98.19 231 GLU A O 1
ATOM 1773 N N . SER A 1 232 ? 0.926 -17.587 9.874 1.00 98.50 232 SER A N 1
ATOM 1774 C CA . SER A 1 232 ? 0.732 -16.194 9.454 1.00 98.50 232 SER A CA 1
ATOM 1775 C C . SER A 1 232 ? 2.058 -15.541 9.046 1.00 98.50 232 SER A C 1
ATOM 1777 O O . SER A 1 232 ? 2.113 -14.803 8.066 1.00 98.50 232 SER A O 1
ATOM 1779 N N . LEU A 1 233 ? 3.144 -15.798 9.788 1.00 98.69 233 LEU A N 1
ATOM 1780 C CA . LEU A 1 233 ? 4.480 -15.294 9.450 1.00 98.69 233 LEU A CA 1
ATOM 1781 C C . LEU A 1 233 ? 4.994 -15.898 8.135 1.00 98.69 233 LEU A C 1
ATOM 1783 O O . LEU A 1 233 ? 5.563 -15.174 7.313 1.00 98.69 233 LEU A O 1
ATOM 1787 N N . GLY A 1 234 ? 4.780 -17.201 7.935 1.00 98.50 234 GLY A N 1
ATOM 1788 C CA . GLY A 1 234 ? 5.110 -17.914 6.702 1.00 98.50 234 GLY A CA 1
ATOM 1789 C C . GLY A 1 234 ? 4.342 -17.389 5.495 1.00 98.50 234 GLY A C 1
ATOM 1790 O O . GLY A 1 234 ? 4.954 -17.035 4.488 1.00 98.50 234 GLY A O 1
ATOM 1791 N N . GLU A 1 235 ? 3.021 -17.252 5.620 1.00 98.31 235 GLU A N 1
ATOM 1792 C CA . GLU A 1 235 ? 2.144 -16.682 4.593 1.00 98.31 235 GLU A CA 1
ATOM 1793 C C . GLU A 1 235 ? 2.601 -15.267 4.216 1.00 98.31 235 GLU A C 1
ATOM 1795 O O . GLU A 1 235 ? 2.735 -14.940 3.035 1.00 98.31 235 GLU A O 1
ATOM 1800 N N . PHE A 1 236 ? 2.921 -14.428 5.208 1.00 98.38 236 PHE A N 1
ATOM 1801 C CA . PHE A 1 236 ? 3.359 -13.058 4.957 1.00 98.38 236 PHE A CA 1
ATOM 1802 C C . PHE A 1 236 ? 4.673 -13.007 4.167 1.00 98.38 236 PHE A C 1
ATOM 1804 O O . PHE A 1 236 ? 4.798 -12.227 3.220 1.00 98.38 236 PHE A O 1
ATOM 1811 N N . ALA A 1 237 ? 5.641 -13.853 4.534 1.00 98.56 237 ALA A N 1
ATOM 1812 C CA . ALA A 1 237 ? 6.918 -13.958 3.839 1.00 98.56 237 ALA A CA 1
ATOM 1813 C C . ALA A 1 237 ? 6.736 -14.484 2.409 1.00 98.56 237 ALA A C 1
ATOM 1815 O O . ALA A 1 237 ? 7.235 -13.869 1.465 1.00 98.56 237 ALA A O 1
ATOM 1816 N N . LEU A 1 238 ? 5.985 -15.576 2.232 1.00 98.00 238 LEU A N 1
ATOM 1817 C CA . LEU A 1 238 ? 5.724 -16.172 0.922 1.00 98.00 238 LEU A CA 1
ATOM 1818 C C . LEU A 1 238 ? 5.080 -15.160 -0.029 1.00 98.00 238 LEU A C 1
ATOM 1820 O O . LEU A 1 238 ? 5.589 -14.921 -1.123 1.00 98.00 238 LEU A O 1
ATOM 1824 N N . ARG A 1 239 ? 3.998 -14.510 0.408 1.00 97.56 239 ARG A N 1
ATOM 1825 C CA . ARG A 1 239 ? 3.258 -13.535 -0.403 1.00 97.56 239 ARG A CA 1
ATOM 1826 C C . ARG A 1 239 ? 4.104 -12.304 -0.725 1.00 97.56 239 ARG A C 1
ATOM 1828 O O . ARG A 1 239 ? 4.038 -11.799 -1.846 1.00 97.56 239 ARG A O 1
ATOM 1835 N N . TYR A 1 240 ? 4.952 -11.862 0.207 1.00 98.25 240 TYR A N 1
ATOM 1836 C CA . TYR A 1 240 ? 5.920 -10.805 -0.072 1.00 98.25 240 TYR A CA 1
ATOM 1837 C C . TYR A 1 240 ? 6.892 -11.212 -1.183 1.00 98.25 240 TYR A C 1
ATOM 1839 O O . TYR A 1 240 ? 6.991 -10.500 -2.179 1.00 98.25 240 TYR A O 1
ATOM 1847 N N . PHE A 1 241 ? 7.573 -12.356 -1.065 1.00 97.69 241 PHE A N 1
ATOM 1848 C CA . PHE A 1 241 ? 8.547 -12.797 -2.071 1.00 97.69 241 PHE A CA 1
ATOM 1849 C C . PHE A 1 241 ? 7.902 -13.192 -3.408 1.00 97.69 241 PHE A C 1
ATOM 1851 O O . PHE A 1 241 ? 8.553 -13.073 -4.447 1.00 97.69 241 PHE A O 1
ATOM 1858 N N . ALA A 1 242 ? 6.626 -13.582 -3.418 1.00 94.88 242 ALA A N 1
ATOM 1859 C CA . ALA A 1 242 ? 5.850 -13.753 -4.642 1.00 94.88 242 ALA A CA 1
ATOM 1860 C C . ALA A 1 242 ? 5.597 -12.408 -5.346 1.00 94.88 242 ALA A C 1
ATOM 1862 O O . ALA A 1 242 ? 5.870 -12.271 -6.540 1.00 94.88 242 ALA A O 1
ATOM 1863 N N . GLY A 1 243 ? 5.139 -11.392 -4.609 1.00 95.69 243 GLY A N 1
ATOM 1864 C CA . GLY A 1 243 ? 4.833 -10.066 -5.158 1.00 95.69 243 GLY A CA 1
ATOM 1865 C C . GLY A 1 243 ? 6.050 -9.169 -5.409 1.00 95.69 243 GLY A C 1
ATOM 1866 O O . GLY A 1 243 ? 5.989 -8.266 -6.239 1.00 95.69 243 GLY A O 1
ATOM 1867 N N . HIS A 1 244 ? 7.170 -9.417 -4.725 1.00 96.44 244 HIS A N 1
ATOM 1868 C CA . HIS A 1 244 ? 8.326 -8.513 -4.688 1.00 96.44 244 HIS A CA 1
ATOM 1869 C C . HIS A 1 244 ? 9.654 -9.183 -5.065 1.00 96.44 244 HIS A C 1
ATOM 1871 O O . HIS A 1 244 ? 10.673 -8.494 -5.154 1.00 96.44 244 HIS A O 1
ATOM 1877 N N . GLY A 1 245 ? 9.677 -10.494 -5.302 1.00 93.25 245 GLY A N 1
ATOM 1878 C CA . GLY A 1 245 ? 10.892 -11.226 -5.650 1.00 93.25 245 GLY A CA 1
ATOM 1879 C C . GLY A 1 245 ? 11.551 -10.746 -6.957 1.00 93.25 245 GLY A C 1
ATOM 1880 O O . GLY A 1 245 ? 10.861 -10.312 -7.878 1.00 93.25 245 GLY A O 1
ATOM 1881 N N . PRO A 1 246 ? 12.886 -10.840 -7.097 1.00 93.81 246 PRO A N 1
ATOM 1882 C CA . PRO A 1 246 ? 13.863 -11.175 -6.073 1.00 93.81 246 PRO A CA 1
ATOM 1883 C C . PRO A 1 246 ? 13.984 -10.052 -5.031 1.00 93.81 246 PRO A C 1
ATOM 1885 O O . PRO A 1 246 ? 14.207 -8.880 -5.366 1.00 93.81 246 PRO A O 1
ATOM 1888 N N . ALA A 1 247 ? 13.875 -10.420 -3.757 1.00 95.81 247 ALA A N 1
ATOM 1889 C CA . ALA A 1 247 ? 14.000 -9.511 -2.619 1.00 95.81 247 ALA A CA 1
ATOM 1890 C C . ALA A 1 247 ? 14.780 -10.169 -1.481 1.00 95.81 247 ALA A C 1
ATOM 1892 O O . ALA A 1 247 ? 14.861 -11.393 -1.398 1.00 95.81 247 ALA A O 1
ATOM 1893 N N . THR A 1 248 ? 15.348 -9.361 -0.593 1.00 96.12 248 THR A N 1
ATOM 1894 C CA . THR A 1 248 ? 16.115 -9.854 0.554 1.00 96.12 248 THR A CA 1
ATOM 1895 C C . THR A 1 248 ? 15.244 -9.964 1.806 1.00 96.12 248 THR A C 1
ATOM 1897 O O . THR A 1 248 ? 14.177 -9.354 1.912 1.00 96.12 248 THR A O 1
ATOM 1900 N N . LEU A 1 249 ? 15.735 -10.681 2.822 1.00 97.25 249 LEU A N 1
ATOM 1901 C CA . LEU A 1 249 ? 15.114 -10.674 4.153 1.00 97.25 249 LEU A CA 1
ATOM 1902 C C . LEU A 1 249 ? 15.059 -9.258 4.760 1.00 97.25 249 LEU A C 1
ATOM 1904 O O . LEU A 1 249 ? 14.123 -8.934 5.492 1.00 97.25 249 LEU A O 1
ATOM 1908 N N . ALA A 1 250 ? 16.043 -8.405 4.460 1.00 97.00 250 ALA A N 1
ATOM 1909 C CA . ALA A 1 250 ? 16.061 -7.022 4.929 1.00 97.00 250 ALA A CA 1
ATOM 1910 C C . ALA A 1 250 ? 14.945 -6.188 4.283 1.00 97.00 250 ALA A C 1
ATOM 1912 O O . ALA A 1 250 ? 14.324 -5.375 4.974 1.00 97.00 250 ALA A O 1
ATOM 1913 N N . ASP A 1 251 ? 14.658 -6.423 2.999 1.00 97.62 251 ASP A N 1
ATOM 1914 C CA . ASP A 1 251 ? 13.528 -5.798 2.313 1.00 97.62 251 ASP A CA 1
ATOM 1915 C C . ASP A 1 251 ? 12.200 -6.260 2.929 1.00 97.62 251 ASP A C 1
ATOM 1917 O O . ASP A 1 251 ? 11.400 -5.418 3.333 1.00 97.62 251 ASP A O 1
ATOM 1921 N N . PHE A 1 252 ? 12.014 -7.573 3.132 1.00 98.12 252 PHE A N 1
ATOM 1922 C CA . PHE A 1 252 ? 10.812 -8.117 3.780 1.00 98.12 252 PHE A CA 1
ATOM 1923 C C . PHE A 1 252 ? 10.610 -7.569 5.197 1.00 98.12 252 PHE A C 1
ATOM 1925 O O . PHE A 1 252 ? 9.503 -7.185 5.569 1.00 98.12 252 PHE A O 1
ATOM 1932 N N . THR A 1 253 ? 11.675 -7.493 5.997 1.00 97.44 253 THR A N 1
ATOM 1933 C CA . THR A 1 253 ? 11.605 -6.956 7.365 1.00 97.44 253 THR A CA 1
ATOM 1934 C C . THR A 1 253 ? 11.197 -5.480 7.345 1.00 97.44 253 THR A C 1
ATOM 1936 O O . THR A 1 253 ? 10.330 -5.059 8.110 1.00 97.44 253 THR A O 1
ATOM 1939 N N . GLY A 1 254 ? 11.788 -4.688 6.443 1.00 96.50 254 GLY A N 1
ATOM 1940 C CA . GLY A 1 254 ? 11.454 -3.273 6.279 1.00 96.50 254 GLY A CA 1
ATOM 1941 C C . GLY A 1 254 ? 10.022 -3.051 5.794 1.00 96.50 254 GLY A C 1
ATOM 1942 O O . GLY A 1 254 ? 9.324 -2.184 6.319 1.00 96.50 254 GLY A O 1
ATOM 1943 N N . TRP A 1 255 ? 9.573 -3.854 4.831 1.00 97.44 255 TRP A N 1
ATOM 1944 C CA . TRP A 1 255 ? 8.228 -3.784 4.273 1.00 97.44 255 TRP A CA 1
ATOM 1945 C C . TRP A 1 255 ? 7.162 -4.282 5.256 1.00 97.44 255 TRP A C 1
ATOM 1947 O O . TRP A 1 255 ? 6.180 -3.595 5.502 1.00 97.44 255 TRP A O 1
ATOM 1957 N N . SER A 1 256 ? 7.344 -5.424 5.905 1.00 97.06 256 SER A N 1
ATOM 1958 C CA . SER A 1 256 ? 6.349 -5.944 6.855 1.00 97.06 256 SER A CA 1
ATOM 1959 C C . SER A 1 256 ? 6.294 -5.139 8.161 1.00 97.06 256 SER A C 1
ATOM 1961 O O . SER A 1 256 ? 5.266 -5.104 8.836 1.00 97.06 256 SER A O 1
ATOM 1963 N N . GLY A 1 257 ? 7.393 -4.478 8.542 1.00 95.44 257 GLY A N 1
ATOM 1964 C CA . GLY A 1 257 ? 7.529 -3.825 9.847 1.00 95.44 257 GLY A CA 1
ATOM 1965 C C . GLY A 1 257 ? 7.637 -4.810 11.020 1.00 95.44 257 GLY A C 1
ATOM 1966 O O . GLY A 1 257 ? 7.554 -4.388 12.179 1.00 95.44 257 GLY A O 1
ATOM 1967 N N . LEU A 1 258 ? 7.814 -6.102 10.728 1.00 96.50 258 LEU A N 1
ATOM 1968 C CA . LEU A 1 258 ? 8.040 -7.149 11.717 1.00 96.50 258 LEU A CA 1
ATOM 1969 C C . LEU A 1 258 ? 9.409 -7.001 12.387 1.00 96.50 258 LEU A C 1
ATOM 1971 O O . LEU A 1 258 ? 10.308 -6.297 11.918 1.00 96.50 258 LEU A O 1
ATOM 1975 N N . THR A 1 259 ? 9.580 -7.696 13.510 1.00 96.19 259 THR A N 1
ATOM 1976 C CA . THR A 1 259 ? 10.912 -7.875 14.090 1.00 96.19 259 THR A CA 1
ATOM 1977 C C . THR A 1 259 ? 11.758 -8.774 13.190 1.00 96.19 259 THR A C 1
ATOM 1979 O O . THR A 1 259 ? 11.233 -9.612 12.459 1.00 96.19 259 THR A O 1
ATOM 1982 N N . LEU A 1 260 ? 13.086 -8.648 13.267 1.00 97.06 260 LEU A N 1
ATOM 1983 C CA . LEU A 1 260 ? 13.979 -9.542 12.524 1.00 97.06 260 LEU A CA 1
ATOM 1984 C C . LEU A 1 260 ? 13.784 -11.014 12.929 1.00 97.06 260 LEU A C 1
ATOM 1986 O O . LEU A 1 260 ? 13.934 -11.902 12.096 1.00 97.06 260 LEU A O 1
ATOM 1990 N N . THR A 1 261 ? 13.439 -11.277 14.192 1.00 98.00 261 THR A N 1
ATOM 1991 C CA . THR A 1 261 ? 13.125 -12.625 14.686 1.00 98.00 261 THR A CA 1
ATOM 1992 C C . THR A 1 261 ? 11.889 -13.193 13.993 1.00 98.00 261 THR A C 1
ATOM 1994 O O . THR A 1 261 ? 11.973 -14.262 13.396 1.00 98.00 261 THR A O 1
ATOM 1997 N N . ASP A 1 262 ? 10.780 -12.453 13.990 1.00 98.19 262 ASP A N 1
ATOM 1998 C CA . ASP A 1 262 ? 9.544 -12.870 13.316 1.00 98.19 262 ASP A CA 1
ATOM 1999 C C . ASP A 1 262 ? 9.749 -13.035 11.804 1.00 98.19 262 ASP A C 1
ATOM 2001 O O . ASP A 1 262 ? 9.281 -14.003 11.209 1.00 98.19 262 ASP A O 1
ATOM 2005 N N . ALA A 1 263 ? 10.508 -12.130 11.179 1.00 98.19 263 ALA A N 1
ATOM 2006 C CA . ALA A 1 263 ? 10.820 -12.216 9.757 1.00 98.19 263 ALA A CA 1
ATOM 2007 C C . ALA A 1 263 ? 11.646 -13.471 9.415 1.00 98.19 263 ALA A C 1
ATOM 2009 O O . ALA A 1 263 ? 11.435 -14.081 8.368 1.00 98.19 263 ALA A O 1
ATOM 2010 N N . ARG A 1 264 ? 12.564 -13.890 10.300 1.00 98.50 264 ARG A N 1
ATOM 2011 C CA . ARG A 1 264 ? 13.328 -15.142 10.148 1.00 98.50 264 ARG A CA 1
ATOM 2012 C C . ARG A 1 264 ? 12.447 -16.378 10.293 1.00 98.50 264 ARG A C 1
ATOM 2014 O O . ARG A 1 264 ? 12.638 -17.315 9.524 1.00 98.50 264 ARG A O 1
ATOM 2021 N N . ILE A 1 265 ? 11.497 -16.373 11.229 1.00 98.62 265 ILE A N 1
ATOM 2022 C CA . ILE A 1 265 ? 10.508 -17.453 11.372 1.00 98.62 265 ILE A CA 1
ATOM 2023 C C . ILE A 1 265 ? 9.676 -17.552 10.092 1.00 98.62 265 ILE A C 1
ATOM 2025 O O . ILE A 1 265 ? 9.614 -18.619 9.489 1.00 98.62 265 ILE A O 1
ATOM 2029 N N . GLY A 1 266 ? 9.132 -16.428 9.615 1.00 98.44 266 GLY A N 1
ATOM 2030 C CA . GLY A 1 266 ? 8.353 -16.397 8.377 1.00 98.44 266 GLY A CA 1
ATOM 2031 C C . GLY A 1 266 ? 9.136 -16.906 7.167 1.00 98.44 266 GLY A C 1
ATOM 2032 O O . GLY A 1 266 ? 8.650 -17.758 6.428 1.00 98.44 266 GLY A O 1
ATOM 2033 N N . LEU A 1 267 ? 10.388 -16.465 7.002 1.00 98.31 267 LEU A N 1
ATOM 2034 C CA . LEU A 1 267 ? 11.258 -16.975 5.940 1.00 98.31 267 LEU A CA 1
ATOM 2035 C C . LEU A 1 267 ? 11.520 -18.483 6.076 1.00 98.31 267 LEU A C 1
ATOM 2037 O O . LEU A 1 267 ? 11.550 -19.175 5.064 1.00 98.31 267 LEU A O 1
ATOM 2041 N N . ALA A 1 268 ? 11.722 -18.997 7.292 1.00 98.12 268 ALA A N 1
ATOM 2042 C CA . ALA A 1 268 ? 11.951 -20.423 7.516 1.00 98.12 268 ALA A CA 1
ATOM 2043 C C . ALA A 1 268 ? 10.724 -21.267 7.139 1.00 98.12 268 ALA A C 1
ATOM 2045 O O . ALA A 1 268 ? 10.882 -22.284 6.468 1.00 98.12 268 ALA A O 1
ATOM 2046 N N . VAL A 1 269 ? 9.518 -20.814 7.501 1.00 98.12 269 VAL A N 1
ATOM 2047 C CA . VAL A 1 269 ? 8.252 -21.477 7.145 1.00 98.12 269 VAL A CA 1
ATOM 2048 C C . VAL A 1 269 ? 8.006 -21.424 5.633 1.00 98.12 269 VAL A C 1
ATOM 2050 O O . VAL A 1 269 ? 7.640 -22.433 5.038 1.00 98.12 269 VAL A O 1
ATOM 2053 N N . ALA A 1 270 ? 8.260 -20.281 4.987 1.00 97.31 270 ALA A N 1
ATOM 2054 C CA . ALA A 1 270 ? 8.059 -20.110 3.546 1.00 97.31 270 ALA A CA 1
ATOM 2055 C C . ALA A 1 270 ? 9.142 -20.780 2.679 1.00 97.31 270 ALA A C 1
ATOM 2057 O O . ALA A 1 270 ? 8.919 -20.993 1.488 1.00 97.31 270 ALA A O 1
ATOM 2058 N N . ARG A 1 271 ? 10.314 -21.111 3.247 1.00 94.75 271 ARG A N 1
ATOM 2059 C CA . ARG A 1 271 ? 11.513 -21.570 2.516 1.00 94.75 271 ARG A CA 1
ATOM 2060 C C . ARG A 1 271 ? 11.244 -22.675 1.483 1.00 94.75 271 ARG A C 1
ATOM 2062 O O . ARG A 1 271 ? 11.788 -22.538 0.392 1.00 94.75 271 ARG A O 1
ATOM 2069 N N . PRO A 1 272 ? 10.424 -23.716 1.745 1.00 94.62 272 PRO A N 1
ATOM 2070 C CA . PRO A 1 272 ? 10.171 -24.778 0.765 1.00 94.62 272 PRO A CA 1
ATOM 2071 C C . PRO A 1 272 ? 9.502 -24.301 -0.533 1.00 94.62 272 PRO A C 1
ATOM 2073 O O . PRO A 1 272 ? 9.626 -24.964 -1.555 1.00 94.62 272 PRO A O 1
ATOM 2076 N N . ALA A 1 273 ? 8.805 -23.161 -0.502 1.00 93.94 273 ALA A N 1
ATOM 2077 C CA . ALA A 1 273 ? 8.148 -22.562 -1.662 1.00 93.94 273 ALA A CA 1
ATOM 2078 C C . ALA A 1 273 ? 9.001 -21.472 -2.342 1.00 93.94 273 ALA A C 1
ATOM 2080 O O . ALA A 1 273 ? 8.586 -20.892 -3.347 1.00 93.94 273 ALA A O 1
ATOM 2081 N N . LEU A 1 274 ? 10.204 -21.182 -1.835 1.00 93.69 274 LEU A N 1
ATOM 2082 C CA . LEU A 1 274 ? 11.051 -20.097 -2.326 1.00 93.69 274 LEU A CA 1
ATOM 2083 C C . LEU A 1 274 ? 12.297 -20.615 -3.046 1.00 93.69 274 LEU A C 1
ATOM 2085 O O . LEU A 1 274 ? 12.987 -21.522 -2.588 1.00 93.69 274 LEU A O 1
ATOM 2089 N N . THR A 1 275 ? 12.622 -19.948 -4.147 1.00 90.62 275 THR A N 1
ATOM 2090 C CA . THR A 1 275 ? 13.866 -20.110 -4.896 1.00 90.62 275 THR A CA 1
ATOM 2091 C C . THR A 1 275 ? 14.876 -19.060 -4.442 1.00 90.62 275 THR A C 1
ATOM 2093 O O . THR A 1 275 ? 14.555 -17.871 -4.330 1.00 90.62 275 THR A O 1
ATOM 2096 N N . GLU A 1 276 ? 16.107 -19.501 -4.203 1.00 90.56 276 GLU A N 1
ATOM 2097 C CA . GLU A 1 276 ? 17.252 -18.642 -3.915 1.00 90.56 276 GLU A CA 1
ATOM 2098 C C . GLU A 1 276 ? 17.827 -18.080 -5.212 1.00 90.56 276 GLU A C 1
ATOM 2100 O O . GLU A 1 276 ? 18.063 -18.801 -6.181 1.00 90.56 276 GLU A O 1
ATOM 2105 N N . VAL A 1 277 ? 18.089 -16.777 -5.235 1.00 84.75 277 VAL A N 1
ATOM 2106 C CA . VAL A 1 277 ? 18.662 -16.099 -6.395 1.00 84.75 277 VAL A CA 1
ATOM 2107 C C . VAL A 1 277 ? 19.986 -15.467 -5.990 1.00 84.75 277 VAL A C 1
ATOM 2109 O O . VAL A 1 277 ? 20.038 -14.551 -5.170 1.00 84.75 277 VAL A O 1
ATOM 2112 N N . SER A 1 278 ? 21.076 -15.948 -6.580 1.00 83.00 278 SER A N 1
ATOM 2113 C CA . SER A 1 278 ? 22.399 -15.348 -6.443 1.00 83.00 278 SER A CA 1
ATOM 2114 C C . SER A 1 278 ? 22.576 -14.248 -7.485 1.00 83.00 278 SER A C 1
ATOM 2116 O O . SER A 1 278 ? 22.465 -14.489 -8.690 1.00 83.00 278 SER A O 1
ATOM 2118 N N . ILE A 1 279 ? 22.865 -13.027 -7.037 1.00 79.19 279 ILE A N 1
ATOM 2119 C CA . ILE A 1 279 ? 23.116 -11.904 -7.942 1.00 79.19 279 ILE A CA 1
ATOM 2120 C C . ILE A 1 279 ? 24.612 -11.821 -8.227 1.00 79.19 279 ILE A C 1
ATOM 2122 O O . ILE A 1 279 ? 25.414 -11.665 -7.310 1.00 79.19 279 ILE A O 1
ATOM 2126 N N . ARG A 1 280 ? 24.997 -11.914 -9.504 1.00 70.19 280 ARG A N 1
ATOM 2127 C CA . ARG A 1 280 ? 26.381 -11.701 -9.945 1.00 70.19 280 ARG A CA 1
ATOM 2128 C C . ARG A 1 280 ? 26.699 -10.208 -9.865 1.00 70.19 280 ARG A C 1
ATOM 2130 O O . ARG A 1 280 ? 26.514 -9.479 -10.837 1.00 70.19 280 ARG A O 1
ATOM 2137 N N . SER A 1 281 ? 27.151 -9.741 -8.708 1.00 62.09 281 SER A N 1
ATOM 2138 C CA . SER A 1 281 ? 27.816 -8.444 -8.565 1.00 62.09 281 SER A CA 1
ATOM 2139 C C . SER A 1 281 ? 29.321 -8.670 -8.499 1.00 62.09 281 SER A C 1
ATOM 2141 O O . SER A 1 281 ? 29.765 -9.582 -7.810 1.00 62.09 281 SER A O 1
ATOM 2143 N N . GLY A 1 282 ? 30.118 -7.849 -9.189 1.00 54.91 282 GLY A N 1
ATOM 2144 C CA . GLY A 1 282 ? 31.587 -7.951 -9.227 1.00 54.91 282 GLY A CA 1
ATOM 2145 C C . GLY A 1 282 ? 32.307 -7.682 -7.895 1.00 54.91 282 GLY A C 1
ATOM 2146 O O . GLY A 1 282 ? 33.460 -7.268 -7.909 1.00 54.91 282 GLY A O 1
ATOM 2147 N N . GLN A 1 283 ? 31.642 -7.870 -6.753 1.00 49.84 283 GLN A N 1
ATOM 2148 C CA . GLN A 1 283 ? 32.144 -7.569 -5.419 1.00 49.84 283 GLN A CA 1
ATOM 2149 C C . GLN A 1 283 ? 31.733 -8.677 -4.427 1.00 49.84 283 GLN A C 1
ATOM 2151 O O . GLN A 1 283 ? 30.549 -8.820 -4.144 1.00 49.84 283 GLN A O 1
ATOM 2156 N N . ALA A 1 284 ? 32.756 -9.423 -3.976 1.00 50.59 284 ALA A N 1
ATOM 2157 C CA . ALA A 1 284 ? 32.947 -10.299 -2.801 1.00 50.59 284 ALA A CA 1
ATOM 2158 C C . ALA A 1 284 ? 31.838 -11.252 -2.280 1.00 50.59 284 ALA A C 1
ATOM 2160 O O . ALA A 1 284 ? 30.640 -11.007 -2.371 1.00 50.59 284 ALA A O 1
ATOM 2161 N N . ASP A 1 285 ? 32.306 -12.316 -1.611 1.00 50.94 285 ASP A N 1
ATOM 2162 C CA . ASP A 1 285 ? 31.614 -13.480 -1.017 1.00 50.94 285 ASP A CA 1
ATOM 2163 C C . ASP A 1 285 ? 30.502 -13.200 0.032 1.00 50.94 285 ASP A C 1
ATOM 2165 O O . ASP A 1 285 ? 30.085 -14.109 0.750 1.00 50.94 285 ASP A O 1
ATOM 2169 N N . SER A 1 286 ? 29.995 -11.965 0.157 1.00 59.84 286 SER A N 1
ATOM 2170 C CA . SER A 1 286 ? 29.013 -11.554 1.181 1.00 59.84 286 SER A CA 1
ATOM 2171 C C . SER A 1 286 ? 27.745 -10.873 0.644 1.00 59.84 286 SER A C 1
ATOM 2173 O O . SER A 1 286 ? 27.001 -10.257 1.415 1.00 59.84 286 SER A O 1
ATOM 2175 N N . ALA A 1 287 ? 27.458 -10.986 -0.657 1.00 69.56 287 ALA A N 1
ATOM 2176 C CA . ALA A 1 287 ? 26.218 -10.464 -1.235 1.00 69.56 287 ALA A CA 1
ATOM 2177 C C . ALA A 1 287 ? 24.972 -11.047 -0.524 1.00 69.56 287 ALA A C 1
ATOM 2179 O O . ALA A 1 287 ? 24.938 -12.243 -0.213 1.00 69.56 287 ALA A O 1
ATOM 2180 N N . PRO A 1 288 ? 23.931 -10.234 -0.250 1.00 82.00 288 PRO A N 1
ATOM 2181 C CA . PRO A 1 288 ? 22.737 -10.724 0.426 1.00 82.00 288 PRO A CA 1
ATOM 2182 C C . PRO A 1 288 ? 22.021 -11.771 -0.434 1.00 82.00 288 PRO A C 1
ATOM 2184 O O . PRO A 1 288 ? 21.939 -11.639 -1.655 1.00 82.00 288 PRO A O 1
ATOM 2187 N N . MET A 1 289 ? 21.459 -12.795 0.211 1.00 88.44 289 MET A N 1
ATOM 2188 C CA . MET A 1 289 ? 20.627 -13.785 -0.472 1.00 88.44 289 MET A CA 1
ATOM 2189 C C . MET A 1 289 ? 19.284 -13.167 -0.874 1.00 88.44 289 MET A C 1
ATOM 2191 O O . MET A 1 289 ? 18.593 -12.574 -0.036 1.00 88.44 289 MET A O 1
ATOM 2195 N N . TYR A 1 290 ? 18.907 -13.348 -2.139 1.00 90.88 290 TYR A N 1
ATOM 2196 C CA . TYR A 1 290 ? 17.601 -12.955 -2.653 1.00 90.88 290 TYR A CA 1
ATOM 2197 C C . TYR A 1 290 ? 16.678 -14.166 -2.738 1.00 90.88 290 TYR A C 1
ATOM 2199 O O . TYR A 1 290 ? 17.110 -15.271 -3.060 1.00 90.88 290 TYR A O 1
ATOM 2207 N N . PHE A 1 291 ? 15.393 -13.933 -2.503 1.00 93.44 291 PHE A N 1
ATOM 2208 C CA . PHE A 1 291 ? 14.343 -14.938 -2.589 1.00 93.44 291 PHE A CA 1
ATOM 2209 C C . PHE A 1 291 ? 13.255 -14.494 -3.563 1.00 93.44 291 PHE A C 1
ATOM 2211 O O . PHE A 1 291 ? 12.938 -13.303 -3.670 1.00 93.44 291 PHE A O 1
ATOM 2218 N N . ARG A 1 292 ? 12.674 -15.467 -4.259 1.00 90.94 292 ARG A N 1
ATOM 2219 C CA . ARG A 1 292 ? 11.474 -15.324 -5.091 1.00 90.94 292 ARG A CA 1
ATOM 2220 C C . ARG A 1 292 ? 10.609 -16.569 -4.946 1.00 90.94 292 ARG A C 1
ATOM 2222 O O . ARG A 1 292 ? 11.115 -17.628 -4.593 1.00 90.94 292 ARG A O 1
ATOM 2229 N N . ASP A 1 293 ? 9.329 -16.444 -5.250 1.00 88.69 293 ASP A N 1
ATOM 2230 C CA . ASP A 1 293 ? 8.430 -17.595 -5.327 1.00 88.69 293 ASP A CA 1
ATOM 2231 C C . ASP A 1 293 ? 8.834 -18.541 -6.475 1.00 88.69 293 ASP A C 1
ATOM 2233 O O . ASP A 1 293 ? 9.112 -18.101 -7.597 1.00 88.69 293 ASP A O 1
ATOM 2237 N N . THR A 1 294 ? 8.878 -19.838 -6.168 1.00 81.25 294 THR A N 1
ATOM 2238 C CA . THR A 1 294 ? 9.225 -20.924 -7.099 1.00 81.25 294 THR A CA 1
ATOM 2239 C C . THR A 1 294 ? 8.162 -21.105 -8.184 1.00 81.25 294 THR A C 1
ATOM 2241 O O . THR A 1 294 ? 8.476 -21.535 -9.290 1.00 81.25 294 THR A O 1
ATOM 2244 N N . ALA A 1 295 ? 6.908 -20.725 -7.914 1.00 76.75 295 ALA A N 1
ATOM 2245 C CA . ALA A 1 295 ? 5.818 -20.832 -8.881 1.00 76.75 295 ALA A CA 1
ATOM 2246 C C . ALA A 1 295 ? 5.989 -19.903 -10.098 1.00 76.75 295 ALA A C 1
ATOM 2248 O O . ALA A 1 295 ? 5.387 -20.137 -11.149 1.00 76.75 295 ALA A O 1
ATOM 2249 N N . PHE A 1 296 ? 6.825 -18.862 -10.008 1.00 67.44 296 PHE A N 1
ATOM 2250 C CA . PHE A 1 296 ? 7.209 -18.097 -11.191 1.00 67.44 296 PHE A CA 1
ATOM 2251 C C . PHE A 1 296 ? 8.258 -18.876 -11.996 1.00 67.44 296 PHE A C 1
ATOM 2253 O O . PHE A 1 296 ? 9.457 -18.728 -11.751 1.00 67.44 296 PHE A O 1
ATOM 2260 N N . SER A 1 297 ? 7.784 -19.667 -12.966 1.00 53.84 297 SER A N 1
ATOM 2261 C CA . SER A 1 297 ? 8.581 -20.602 -13.771 1.00 53.84 297 SER A CA 1
ATOM 2262 C C . SER A 1 297 ? 9.904 -20.037 -14.304 1.00 53.84 297 SER A C 1
ATOM 2264 O O . SER A 1 297 ? 9.954 -18.911 -14.807 1.00 53.84 297 SER A O 1
ATOM 2266 N N . ASP A 1 298 ? 10.925 -20.896 -14.329 1.00 47.19 298 ASP A N 1
ATOM 2267 C CA . ASP A 1 298 ? 12.282 -20.667 -14.853 1.00 47.19 298 ASP A CA 1
ATOM 2268 C C . ASP A 1 298 ? 12.371 -20.383 -16.367 1.00 47.19 298 ASP A C 1
ATOM 2270 O O . ASP A 1 298 ? 13.458 -20.156 -16.895 1.00 47.19 298 ASP A O 1
ATOM 2274 N N . THR A 1 299 ? 11.250 -20.311 -17.093 1.00 42.28 299 THR A N 1
ATOM 2275 C CA . THR A 1 299 ? 11.234 -19.918 -18.519 1.00 42.28 299 THR A CA 1
ATOM 2276 C C . THR A 1 299 ? 11.768 -18.502 -18.762 1.00 42.28 299 THR A C 1
ATOM 2278 O O . THR A 1 299 ? 12.132 -18.174 -19.887 1.00 42.28 299 THR A O 1
ATOM 2281 N N . ALA A 1 300 ? 11.877 -17.677 -17.716 1.00 44.66 300 ALA A N 1
ATOM 2282 C CA . ALA A 1 300 ? 12.534 -16.372 -17.759 1.00 44.66 300 ALA A CA 1
ATOM 2283 C C . ALA A 1 300 ? 14.079 -16.443 -17.810 1.00 44.66 300 ALA A C 1
ATOM 2285 O O . ALA A 1 300 ? 14.709 -15.410 -18.037 1.00 44.66 300 ALA A O 1
ATOM 2286 N N . PHE A 1 301 ? 14.679 -17.620 -17.579 1.00 42.28 301 PHE A N 1
ATOM 2287 C CA . PHE A 1 301 ? 16.121 -17.811 -17.369 1.00 42.28 301 PHE A CA 1
ATOM 2288 C C . PHE A 1 301 ? 16.808 -18.787 -18.339 1.00 42.28 301 PHE A C 1
ATOM 2290 O O . PHE A 1 301 ? 17.981 -19.104 -18.139 1.00 42.28 301 PHE A O 1
ATOM 2297 N N . SER A 1 302 ? 16.146 -19.240 -19.408 1.00 36.59 302 SER A N 1
ATOM 2298 C CA . SER A 1 302 ? 16.793 -20.087 -20.422 1.00 36.59 302 SER A CA 1
ATOM 2299 C C . SER A 1 302 ? 17.797 -19.285 -21.267 1.00 36.59 302 SER A C 1
ATOM 2301 O O . SER A 1 302 ? 17.503 -18.897 -22.395 1.00 36.59 302 SER A O 1
ATOM 2303 N N . ASP A 1 303 ? 18.999 -19.079 -20.732 1.00 36.19 303 ASP A N 1
ATOM 2304 C CA . ASP A 1 303 ? 20.196 -18.684 -21.485 1.00 36.19 303 ASP A CA 1
ATOM 2305 C C . ASP A 1 303 ? 21.353 -19.675 -21.240 1.00 36.19 303 ASP A C 1
ATOM 2307 O O . ASP A 1 303 ? 22.534 -19.333 -21.278 1.00 36.19 303 ASP A O 1
ATOM 2311 N N . THR A 1 304 ? 21.035 -20.950 -20.979 1.00 36.56 304 THR A N 1
ATOM 2312 C CA . THR A 1 304 ? 22.017 -22.040 -21.083 1.00 36.56 304 THR A CA 1
ATOM 2313 C C . THR A 1 304 ? 22.138 -22.466 -22.541 1.00 36.56 304 THR A C 1
ATOM 2315 O O . THR A 1 304 ? 21.584 -23.483 -22.945 1.00 36.56 304 THR A O 1
ATOM 2318 N N . GLY A 1 305 ? 22.830 -21.632 -23.320 1.00 34.59 305 GLY A N 1
ATOM 2319 C CA . GLY A 1 305 ? 23.613 -21.912 -24.533 1.00 34.59 305 GLY A CA 1
ATOM 2320 C C . GLY A 1 305 ? 23.464 -23.237 -25.297 1.00 34.59 305 GLY A C 1
ATOM 2321 O O . GLY A 1 305 ? 24.477 -23.783 -25.723 1.00 34.59 305 GLY A O 1
ATOM 2322 N N . THR A 1 306 ? 22.259 -23.751 -25.536 1.00 28.83 306 THR A N 1
ATOM 2323 C CA . THR A 1 306 ? 22.031 -24.873 -26.454 1.00 28.83 306 THR A CA 1
ATOM 2324 C C . THR A 1 306 ? 20.826 -24.576 -27.334 1.00 28.83 306 THR A C 1
ATOM 2326 O O . THR A 1 306 ? 19.700 -24.371 -26.893 1.00 28.83 306 THR A O 1
ATOM 2329 N N . ASN A 1 307 ? 21.132 -24.448 -28.618 1.00 33.00 307 ASN A N 1
ATOM 2330 C CA . ASN A 1 307 ? 20.242 -24.015 -29.672 1.00 33.00 307 ASN A CA 1
ATOM 2331 C C . ASN A 1 307 ? 19.314 -25.172 -30.070 1.00 33.00 307 ASN A C 1
ATOM 2333 O O . ASN A 1 307 ? 19.653 -25.953 -30.953 1.00 33.00 307 ASN A O 1
ATOM 2337 N N . THR A 1 308 ? 18.148 -25.293 -29.435 1.00 26.00 308 THR A N 1
ATOM 2338 C CA . THR A 1 308 ? 17.031 -26.085 -29.972 1.00 26.00 308 THR A CA 1
ATOM 2339 C C . THR A 1 308 ? 15.720 -25.349 -29.745 1.00 26.00 308 THR A C 1
ATOM 2341 O O . THR A 1 308 ? 15.253 -25.180 -28.622 1.00 26.00 308 THR A O 1
ATOM 2344 N N . ALA A 1 309 ? 15.146 -24.879 -30.847 1.00 34.06 309 ALA A N 1
ATOM 2345 C CA . ALA A 1 309 ? 13.915 -24.117 -30.898 1.00 34.06 309 ALA A CA 1
ATOM 2346 C C . ALA A 1 309 ? 12.685 -25.005 -30.659 1.00 34.06 309 ALA A C 1
ATOM 2348 O O . ALA A 1 309 ? 12.346 -25.771 -31.551 1.00 34.06 309 ALA A O 1
ATOM 2349 N N . VAL A 1 310 ? 11.996 -24.824 -29.521 1.00 31.31 310 VAL A N 1
ATOM 2350 C CA . VAL A 1 310 ? 10.520 -24.816 -29.378 1.00 31.31 310 VAL A CA 1
ATOM 2351 C C . VAL A 1 310 ? 10.158 -24.009 -28.108 1.00 31.31 310 VAL A C 1
ATOM 2353 O O . VAL A 1 310 ? 10.474 -24.433 -27.004 1.00 31.31 310 VAL A O 1
ATOM 2356 N N . GLY A 1 311 ? 9.481 -22.857 -28.257 1.00 29.22 311 GLY A N 1
ATOM 2357 C CA . GLY A 1 311 ? 8.867 -22.071 -27.163 1.00 29.22 311 GLY A CA 1
ATOM 2358 C C . GLY A 1 311 ? 9.672 -20.852 -26.674 1.00 29.22 311 GLY A C 1
ATOM 2359 O O . GLY A 1 311 ? 10.589 -20.974 -25.875 1.00 29.22 311 GLY A O 1
ATOM 2360 N N . ALA A 1 312 ? 9.318 -19.650 -27.137 1.00 32.22 312 ALA A N 1
ATOM 2361 C CA . ALA A 1 312 ? 10.036 -18.394 -26.890 1.00 32.22 312 ALA A CA 1
ATOM 2362 C C . ALA A 1 312 ? 9.991 -17.902 -25.419 1.00 32.22 312 ALA A C 1
ATOM 2364 O O . ALA A 1 312 ? 9.147 -17.085 -25.058 1.00 32.22 312 ALA A O 1
ATOM 2365 N N . GLY A 1 313 ? 10.926 -18.352 -24.579 1.00 38.78 313 GLY A N 1
ATOM 2366 C CA . GLY A 1 313 ? 11.161 -17.831 -23.224 1.00 38.78 313 GLY A CA 1
ATOM 2367 C C . GLY A 1 313 ? 12.193 -16.701 -23.210 1.00 38.78 313 GLY A C 1
ATOM 2368 O O . GLY A 1 313 ? 13.344 -16.912 -22.851 1.00 38.78 313 GLY A O 1
ATOM 2369 N N . GLY A 1 314 ? 11.812 -15.503 -23.661 1.00 45.97 314 GLY A N 1
ATOM 2370 C CA . GLY A 1 314 ? 12.641 -14.305 -23.470 1.00 45.97 314 GLY A CA 1
ATOM 2371 C C . GLY A 1 314 ? 12.503 -13.743 -22.047 1.00 45.97 314 GLY A C 1
ATOM 2372 O O . GLY A 1 314 ? 11.499 -14.016 -21.387 1.00 45.97 314 GLY A O 1
ATOM 2373 N N . PRO A 1 315 ? 13.447 -12.906 -21.568 1.00 58.97 315 PRO A N 1
ATOM 2374 C CA . PRO A 1 315 ? 13.309 -12.262 -20.266 1.00 58.97 315 PRO A CA 1
ATOM 2375 C C . PRO A 1 315 ? 12.006 -11.441 -20.209 1.00 58.97 315 PRO A C 1
ATOM 2377 O O . PRO A 1 315 ? 11.623 -10.856 -21.233 1.00 58.97 315 PRO A O 1
ATOM 2380 N N . PRO A 1 316 ? 11.350 -11.341 -19.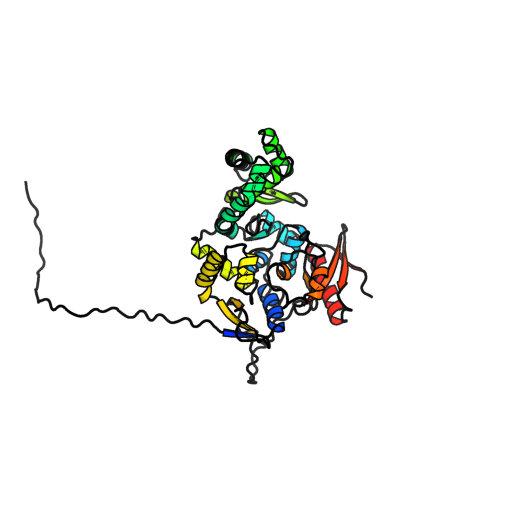034 1.00 64.50 316 PRO A N 1
ATOM 2381 C CA . PRO A 1 316 ? 10.057 -10.677 -18.894 1.00 64.50 316 PRO A CA 1
ATOM 2382 C C . PRO A 1 316 ? 10.089 -9.261 -19.464 1.00 64.50 316 PRO A C 1
ATOM 2384 O O . PRO A 1 316 ? 10.995 -8.475 -19.151 1.00 64.50 316 PRO A O 1
ATOM 2387 N N . ARG A 1 317 ? 9.102 -8.915 -20.299 1.00 71.56 317 ARG A N 1
ATOM 2388 C CA . ARG A 1 317 ? 9.026 -7.591 -20.925 1.00 71.56 317 ARG A CA 1
ATOM 2389 C C . ARG A 1 317 ? 7.991 -6.726 -20.217 1.00 71.56 317 ARG A C 1
ATOM 2391 O O . ARG A 1 317 ? 6.893 -7.152 -19.884 1.00 71.56 317 ARG A O 1
ATOM 2398 N N . GLN A 1 318 ? 8.353 -5.467 -19.991 1.00 80.69 318 GLN A N 1
ATOM 2399 C CA . GLN A 1 318 ? 7.422 -4.458 -19.491 1.00 80.69 318 GLN A CA 1
ATOM 2400 C C . GLN A 1 318 ? 6.273 -4.269 -20.497 1.00 80.69 318 GLN A C 1
ATOM 2402 O O . GLN A 1 318 ? 6.532 -4.142 -21.695 1.00 80.69 318 GLN A O 1
ATOM 2407 N N . ARG A 1 319 ? 5.022 -4.184 -20.019 1.00 78.88 319 ARG A N 1
ATOM 2408 C CA . ARG A 1 319 ? 3.819 -4.090 -20.884 1.00 78.88 319 ARG A CA 1
ATOM 2409 C C . ARG A 1 319 ? 3.820 -2.894 -21.833 1.00 78.88 319 ARG A C 1
ATOM 2411 O O . ARG A 1 319 ? 3.378 -2.977 -22.975 1.00 78.88 319 ARG A O 1
ATOM 2418 N N . SER A 1 320 ? 4.325 -1.772 -21.338 1.00 78.69 320 SER A N 1
ATOM 2419 C CA . SER A 1 320 ? 4.564 -0.549 -22.101 1.00 78.69 320 SER A CA 1
ATOM 2420 C C . SER A 1 320 ? 6.052 -0.247 -22.062 1.00 78.69 320 SER A C 1
ATOM 2422 O O . SER A 1 320 ? 6.697 -0.542 -21.063 1.00 78.69 320 SER A O 1
ATOM 2424 N N . SER A 1 321 ? 6.616 0.406 -23.083 1.00 84.75 321 SER A N 1
ATOM 2425 C CA . SER A 1 321 ? 8.016 0.863 -23.001 1.00 84.75 321 SER A CA 1
ATOM 2426 C C . SER A 1 321 ? 8.242 1.880 -21.874 1.00 84.75 321 SER A C 1
ATOM 2428 O O . SER A 1 321 ? 9.376 2.028 -21.432 1.00 84.75 321 SER A O 1
ATOM 2430 N N . VAL A 1 322 ? 7.179 2.532 -21.378 1.00 94.19 322 VAL A N 1
ATOM 2431 C CA . VAL A 1 322 ? 7.178 3.339 -20.148 1.00 94.19 322 VAL A CA 1
ATOM 2432 C C . VAL A 1 322 ? 5.886 3.084 -19.362 1.00 94.19 322 VAL A C 1
ATOM 2434 O O . VAL A 1 322 ? 4.800 3.162 -19.932 1.00 94.19 322 VAL A O 1
ATOM 2437 N N . LEU A 1 323 ? 5.997 2.786 -18.067 1.00 95.56 323 LEU A N 1
ATOM 2438 C CA . LEU A 1 323 ? 4.891 2.724 -17.108 1.00 95.56 323 LEU A CA 1
ATOM 2439 C C . LEU A 1 323 ? 4.787 4.066 -16.378 1.00 95.56 323 LEU A C 1
ATOM 2441 O O . LEU A 1 323 ? 5.808 4.632 -15.992 1.00 95.56 323 LEU A O 1
ATOM 2445 N N . ALA A 1 324 ? 3.562 4.541 -16.158 1.00 96.38 324 ALA A N 1
ATOM 2446 C CA . ALA A 1 324 ? 3.271 5.700 -15.319 1.00 96.38 324 ALA A CA 1
ATOM 2447 C C . ALA A 1 324 ? 2.688 5.210 -13.986 1.00 96.38 324 ALA A C 1
ATOM 2449 O O . ALA A 1 324 ? 1.479 5.038 -13.860 1.00 96.38 324 ALA A O 1
ATOM 2450 N N . LEU A 1 325 ? 3.549 4.931 -13.007 1.00 97.75 325 LEU A N 1
ATOM 2451 C CA . LEU A 1 325 ? 3.137 4.428 -11.693 1.00 97.75 325 LEU A CA 1
ATOM 2452 C C . LEU A 1 325 ? 2.679 5.585 -10.789 1.00 97.75 325 LEU A C 1
ATOM 2454 O O . LEU A 1 325 ? 3.205 6.698 -10.918 1.00 97.75 325 LEU A O 1
ATOM 2458 N N . PRO A 1 326 ? 1.707 5.369 -9.886 1.00 97.62 326 PRO A N 1
ATOM 2459 C CA . PRO A 1 326 ? 1.278 6.388 -8.932 1.00 97.62 326 PRO A CA 1
ATOM 2460 C C . PRO A 1 326 ? 2.380 6.750 -7.926 1.00 97.62 326 PRO A C 1
ATOM 2462 O O . PRO A 1 326 ? 3.414 6.092 -7.827 1.00 97.62 326 PRO A O 1
ATOM 2465 N N . GLY A 1 327 ? 2.153 7.827 -7.168 1.00 96.50 327 GLY A N 1
ATOM 2466 C CA . GLY A 1 327 ? 2.956 8.088 -5.974 1.00 96.50 327 GLY A CA 1
ATOM 2467 C C . GLY A 1 327 ? 2.749 6.978 -4.946 1.00 96.50 327 GLY A C 1
ATOM 2468 O O . GLY A 1 327 ? 1.692 6.351 -4.930 1.00 96.50 327 GLY A O 1
ATOM 2469 N N . PHE A 1 328 ? 3.752 6.749 -4.098 1.00 95.94 328 PHE A N 1
ATOM 2470 C CA . PHE A 1 328 ? 3.754 5.673 -3.094 1.00 95.94 328 PHE A CA 1
ATOM 2471 C C . PHE A 1 328 ? 3.617 4.247 -3.659 1.00 95.94 328 PHE A C 1
ATOM 2473 O O . PHE A 1 328 ? 3.249 3.339 -2.924 1.00 95.94 328 PHE A O 1
ATOM 2480 N N . ASP A 1 329 ? 3.907 4.025 -4.942 1.00 97.88 329 ASP A N 1
ATOM 2481 C CA . ASP A 1 329 ? 3.783 2.694 -5.538 1.00 97.88 329 ASP A CA 1
ATOM 2482 C C . ASP A 1 329 ? 4.786 1.687 -4.938 1.00 97.88 329 ASP A C 1
ATOM 2484 O O . ASP A 1 329 ? 5.972 1.999 -4.751 1.00 97.88 329 ASP A O 1
ATOM 2488 N N . GLU A 1 330 ? 4.315 0.461 -4.674 1.00 97.25 330 GLU A N 1
ATOM 2489 C CA . GLU A 1 330 ? 5.102 -0.633 -4.081 1.00 97.25 330 GLU A CA 1
ATOM 2490 C C . GLU A 1 330 ? 6.372 -0.956 -4.877 1.00 97.25 330 GLU A C 1
ATOM 2492 O O . GLU A 1 330 ? 7.354 -1.412 -4.292 1.00 97.25 330 GLU A O 1
ATOM 2497 N N . TYR A 1 331 ? 6.418 -0.662 -6.185 1.00 97.12 331 TYR A N 1
ATOM 2498 C CA . TYR A 1 331 ? 7.623 -0.868 -6.993 1.00 97.12 331 TYR A CA 1
ATOM 2499 C C . TYR A 1 331 ? 8.834 -0.104 -6.443 1.00 97.12 331 TYR A C 1
ATOM 2501 O O . TYR A 1 331 ? 9.970 -0.535 -6.616 1.00 97.12 331 TYR A O 1
ATOM 2509 N N . PHE A 1 332 ? 8.597 1.008 -5.742 1.00 96.56 332 PHE A N 1
ATOM 2510 C CA . PHE A 1 332 ? 9.642 1.803 -5.104 1.00 96.56 332 PHE A CA 1
ATOM 2511 C C . PHE A 1 332 ? 9.678 1.632 -3.586 1.00 96.56 332 PHE A C 1
ATOM 2513 O O . PHE A 1 332 ? 10.758 1.515 -3.002 1.00 96.56 332 PHE A O 1
ATOM 2520 N N . ILE A 1 333 ? 8.520 1.635 -2.919 1.00 95.31 333 ILE A N 1
ATOM 2521 C CA . ILE A 1 333 ? 8.471 1.618 -1.448 1.00 95.31 333 ILE A CA 1
ATOM 2522 C C . ILE A 1 333 ? 8.590 0.213 -0.843 1.00 95.31 333 ILE A C 1
ATOM 2524 O O . ILE A 1 333 ? 8.866 0.106 0.350 1.00 95.31 333 ILE A O 1
ATOM 2528 N N . GLY A 1 334 ? 8.452 -0.839 -1.656 1.00 95.88 334 GLY A N 1
ATOM 2529 C CA . GLY A 1 334 ? 8.520 -2.239 -1.234 1.00 95.88 334 GLY A CA 1
ATOM 2530 C C . GLY A 1 334 ? 9.923 -2.758 -0.909 1.00 95.88 334 GLY A C 1
ATOM 2531 O O . GLY A 1 334 ? 10.061 -3.894 -0.459 1.00 95.88 334 GLY A O 1
ATOM 2532 N N . TYR A 1 335 ? 10.960 -1.941 -1.126 1.00 95.94 335 TYR A N 1
ATOM 2533 C CA . TYR A 1 335 ? 12.364 -2.327 -0.982 1.00 95.94 335 TYR A CA 1
ATOM 2534 C C . TYR A 1 335 ? 13.144 -1.334 -0.127 1.00 95.94 335 TYR A C 1
ATOM 2536 O O . TYR A 1 335 ? 12.942 -0.114 -0.208 1.00 95.94 335 TYR A O 1
ATOM 2544 N N . ARG A 1 336 ? 14.076 -1.869 0.666 1.00 92.75 336 ARG A N 1
ATOM 2545 C CA . ARG A 1 336 ? 15.070 -1.084 1.396 1.00 92.75 336 ARG A CA 1
ATOM 2546 C C . ARG A 1 336 ? 16.208 -0.692 0.463 1.00 92.75 336 ARG A C 1
ATOM 2548 O O . ARG A 1 336 ? 16.597 0.473 0.462 1.00 92.75 336 ARG A O 1
ATOM 2555 N N . ASP A 1 337 ? 16.692 -1.644 -0.335 1.00 90.75 337 ASP A N 1
ATOM 2556 C CA . ASP A 1 337 ? 17.655 -1.384 -1.404 1.00 90.75 337 ASP A CA 1
ATOM 2557 C C . ASP A 1 337 ? 16.942 -1.168 -2.751 1.00 90.75 337 ASP A C 1
ATOM 2559 O O . ASP A 1 337 ? 16.233 -2.036 -3.277 1.00 90.75 337 ASP A O 1
ATOM 2563 N N . ARG A 1 338 ? 17.139 0.029 -3.310 1.00 92.38 338 ARG A N 1
ATOM 2564 C CA . ARG A 1 338 ? 16.528 0.488 -4.565 1.00 92.38 338 ARG A CA 1
ATOM 2565 C C . ARG A 1 338 ? 17.534 0.618 -5.708 1.00 92.38 338 ARG A C 1
ATOM 2567 O O . ARG A 1 338 ? 17.125 1.000 -6.803 1.00 92.38 338 ARG A O 1
ATOM 2574 N N . SER A 1 339 ? 18.798 0.257 -5.491 1.00 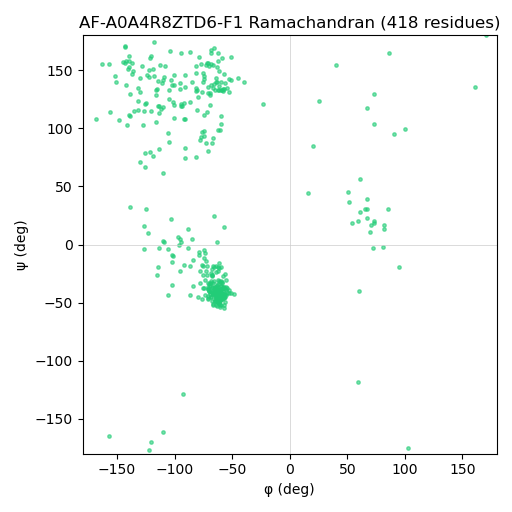90.75 339 SER A N 1
ATOM 2575 C CA . SER A 1 339 ? 19.881 0.376 -6.479 1.00 90.75 339 SER A CA 1
ATOM 2576 C C . SER A 1 339 ? 19.568 -0.333 -7.805 1.00 90.75 339 SER A C 1
ATOM 2578 O O . SER A 1 339 ? 19.940 0.134 -8.883 1.00 90.75 339 SER A O 1
ATOM 2580 N N . ALA A 1 340 ? 18.789 -1.420 -7.755 1.00 89.12 340 ALA A N 1
ATOM 2581 C CA . ALA A 1 340 ? 18.329 -2.135 -8.945 1.00 89.12 340 ALA A CA 1
ATOM 2582 C C . ALA A 1 340 ? 17.447 -1.277 -9.876 1.00 89.12 340 ALA A C 1
ATOM 2584 O O . ALA A 1 340 ? 17.452 -1.480 -11.091 1.00 89.12 340 ALA A O 1
ATOM 2585 N N . ILE A 1 341 ? 16.688 -0.319 -9.333 1.00 93.50 341 ILE A N 1
ATOM 2586 C CA . ILE A 1 341 ? 15.666 0.429 -10.082 1.00 93.50 341 ILE A CA 1
ATOM 2587 C C . ILE A 1 341 ? 15.985 1.917 -10.237 1.00 93.50 341 ILE A C 1
ATOM 2589 O O . ILE A 1 341 ? 15.421 2.560 -11.119 1.00 93.50 341 ILE A O 1
ATOM 2593 N N . ILE A 1 342 ? 16.859 2.494 -9.413 1.00 94.69 342 ILE A N 1
ATOM 2594 C CA . ILE A 1 342 ? 17.220 3.913 -9.483 1.00 94.69 342 ILE A CA 1
ATOM 2595 C C . ILE A 1 342 ? 18.641 4.128 -8.964 1.00 94.69 342 ILE A C 1
ATOM 2597 O O . ILE A 1 342 ? 19.062 3.461 -8.025 1.00 94.69 342 ILE A O 1
ATOM 2601 N N . ASP A 1 343 ? 19.361 5.080 -9.556 1.00 93.19 343 ASP A N 1
ATOM 2602 C CA . ASP A 1 343 ? 20.665 5.505 -9.043 1.00 93.19 343 ASP A CA 1
ATOM 2603 C C . ASP A 1 343 ? 20.492 6.389 -7.804 1.00 93.19 343 ASP A C 1
ATOM 2605 O O . ASP A 1 343 ? 19.629 7.272 -7.783 1.00 93.19 343 ASP A O 1
ATOM 2609 N N . ASP A 1 344 ? 21.350 6.212 -6.799 1.00 91.94 344 ASP A N 1
ATOM 2610 C CA . ASP A 1 344 ? 21.267 6.934 -5.521 1.00 91.94 344 ASP A CA 1
ATOM 2611 C C . ASP A 1 344 ? 21.245 8.460 -5.694 1.00 91.94 344 ASP A C 1
ATOM 2613 O O . ASP A 1 344 ? 20.473 9.159 -5.032 1.00 91.94 344 ASP A O 1
ATOM 2617 N N . ALA A 1 345 ? 22.006 8.980 -6.663 1.00 94.31 345 ALA A N 1
ATOM 2618 C CA . ALA A 1 345 ? 22.044 10.404 -7.001 1.00 94.31 345 ALA A CA 1
ATOM 2619 C C . ALA A 1 345 ? 20.685 10.971 -7.466 1.00 94.31 345 ALA A C 1
ATOM 2621 O O . ALA A 1 345 ? 20.466 12.181 -7.421 1.00 94.31 345 ALA A O 1
ATOM 2622 N N . LEU A 1 346 ? 19.761 10.115 -7.914 1.00 95.12 346 LEU A N 1
ATOM 2623 C CA . LEU A 1 346 ? 18.442 10.495 -8.422 1.00 95.12 346 LEU A CA 1
ATOM 2624 C C . LEU A 1 346 ? 17.316 10.264 -7.403 1.00 95.12 346 LEU A C 1
ATOM 2626 O O . LEU A 1 346 ? 16.199 10.733 -7.628 1.00 95.12 346 LEU A O 1
ATOM 2630 N N . VAL A 1 347 ? 17.578 9.603 -6.269 1.00 94.00 347 VAL A N 1
ATOM 2631 C CA . VAL A 1 347 ? 16.551 9.270 -5.261 1.00 94.00 347 VAL A CA 1
ATOM 2632 C C . VAL A 1 347 ? 15.836 10.518 -4.735 1.00 94.00 347 VAL A C 1
ATOM 2634 O O . VAL A 1 347 ? 14.610 10.521 -4.604 1.00 94.00 347 VAL A O 1
ATOM 2637 N N . THR A 1 348 ? 16.562 11.615 -4.505 1.00 93.31 348 THR A N 1
ATOM 2638 C CA . THR A 1 348 ? 15.982 12.881 -4.016 1.00 93.31 348 THR A CA 1
ATOM 2639 C C . THR A 1 348 ? 15.036 13.545 -5.022 1.00 93.31 348 THR A C 1
ATOM 2641 O O . THR A 1 348 ? 14.179 14.334 -4.626 1.00 93.31 348 THR A O 1
ATOM 2644 N N . ARG A 1 349 ? 15.118 13.191 -6.315 1.00 94.62 349 ARG A N 1
ATOM 2645 C CA . ARG A 1 349 ? 14.171 13.650 -7.347 1.00 94.62 349 ARG A CA 1
ATOM 2646 C C . ARG A 1 349 ? 12.826 12.923 -7.285 1.00 94.62 349 ARG A C 1
ATOM 2648 O O . ARG A 1 349 ? 11.859 13.408 -7.866 1.00 94.62 349 ARG A O 1
ATOM 2655 N N . VAL A 1 350 ? 12.768 11.777 -6.606 1.00 94.50 350 VAL A N 1
ATOM 2656 C CA . VAL A 1 350 ? 11.558 10.960 -6.405 1.00 94.50 350 VAL A CA 1
ATOM 2657 C C . VAL A 1 350 ? 10.974 11.145 -5.006 1.00 94.50 350 VAL A C 1
ATOM 2659 O O . VAL A 1 350 ? 9.755 11.133 -4.837 1.00 94.50 350 VAL A O 1
ATOM 2662 N N . VAL A 1 351 ? 11.842 11.344 -4.015 1.00 93.31 351 VAL A N 1
ATOM 2663 C CA . VAL A 1 351 ? 11.483 11.585 -2.613 1.00 93.31 351 VAL A CA 1
ATOM 2664 C C . VAL A 1 351 ? 12.017 12.964 -2.210 1.00 93.31 351 VAL A C 1
ATOM 2666 O O . VAL A 1 351 ? 13.074 13.062 -1.579 1.00 93.31 351 VAL A O 1
ATOM 2669 N N . PRO A 1 352 ? 11.352 14.058 -2.634 1.00 84.56 352 PRO A N 1
ATOM 2670 C CA . PRO A 1 352 ? 11.815 15.409 -2.354 1.00 84.56 352 PRO A CA 1
ATOM 2671 C C . PRO A 1 352 ? 11.557 15.756 -0.882 1.00 84.56 352 PRO A C 1
ATOM 2673 O O . PRO A 1 352 ? 10.485 16.225 -0.506 1.00 84.56 352 PRO A O 1
ATOM 2676 N N . GLY A 1 353 ? 12.562 15.529 -0.040 1.00 79.94 353 GLY A N 1
ATOM 2677 C CA . GLY A 1 353 ? 12.560 15.929 1.367 1.00 79.94 353 GLY A CA 1
ATOM 2678 C C . GLY A 1 353 ? 12.286 14.797 2.359 1.00 79.94 353 GLY A C 1
ATOM 2679 O O . GLY A 1 353 ? 12.217 13.621 2.015 1.00 79.94 353 GLY A O 1
ATOM 2680 N N . LYS A 1 354 ? 12.172 15.170 3.640 1.00 76.06 354 LYS A N 1
ATOM 2681 C CA . LYS A 1 354 ? 12.045 14.236 4.777 1.00 76.06 354 LYS A CA 1
ATOM 2682 C C . LYS A 1 354 ? 10.597 14.006 5.237 1.00 76.06 354 LYS A C 1
ATOM 2684 O O . LYS A 1 354 ? 10.380 13.347 6.245 1.00 76.06 354 LYS A O 1
ATOM 2689 N N . ASN A 1 355 ? 9.607 14.543 4.522 1.00 73.56 355 ASN A N 1
ATOM 2690 C CA . ASN A 1 355 ? 8.185 14.462 4.887 1.00 73.56 355 ASN A CA 1
ATOM 2691 C C . ASN A 1 355 ? 7.490 13.167 4.422 1.00 73.56 355 ASN A C 1
ATOM 2693 O O . ASN A 1 355 ? 6.278 13.040 4.571 1.00 73.56 355 ASN A O 1
ATOM 2697 N N . GLY A 1 356 ? 8.238 12.223 3.841 1.00 78.38 356 GLY A N 1
ATOM 2698 C CA . GLY A 1 356 ? 7.704 10.933 3.413 1.00 78.38 356 GLY A CA 1
ATOM 2699 C C . GLY A 1 356 ? 6.819 10.993 2.167 1.00 78.38 356 GLY A C 1
ATOM 2700 O O . GLY A 1 356 ? 6.041 10.070 1.959 1.00 78.38 356 GLY A O 1
ATOM 2701 N N . ILE A 1 357 ? 6.909 12.046 1.343 1.00 88.19 357 ILE A N 1
ATOM 2702 C CA . ILE A 1 357 ? 6.211 12.108 0.051 1.00 88.19 357 ILE A CA 1
ATOM 2703 C C . ILE A 1 357 ? 6.986 11.312 -1.003 1.00 88.19 357 ILE A C 1
ATOM 2705 O O . ILE A 1 357 ? 8.162 11.575 -1.249 1.00 88.19 357 ILE A O 1
ATOM 2709 N N . PHE A 1 358 ? 6.295 10.394 -1.679 1.00 93.56 358 PHE A N 1
ATOM 2710 C CA . PHE A 1 358 ? 6.822 9.634 -2.812 1.00 93.56 358 PHE A CA 1
ATOM 2711 C C . PHE A 1 358 ? 6.095 10.056 -4.087 1.00 93.56 358 PHE A C 1
ATOM 2713 O O . PHE A 1 358 ? 4.879 9.888 -4.200 1.00 93.56 358 PHE A O 1
ATOM 2720 N N . LEU A 1 359 ? 6.829 10.630 -5.039 1.00 96.56 359 LEU A N 1
ATOM 2721 C CA . LEU A 1 359 ? 6.247 11.143 -6.277 1.00 96.56 359 LEU A CA 1
ATOM 2722 C C . LEU A 1 359 ? 5.817 10.015 -7.235 1.00 96.56 359 LEU A C 1
ATOM 2724 O O . LEU A 1 359 ? 6.397 8.929 -7.196 1.00 96.56 359 LEU A O 1
ATOM 2728 N N . PRO A 1 360 ? 4.842 10.268 -8.131 1.00 97.50 360 PRO A N 1
ATOM 2729 C CA . PRO A 1 360 ? 4.510 9.351 -9.218 1.00 97.50 360 PRO A CA 1
ATOM 2730 C C . PRO A 1 360 ? 5.706 9.103 -10.140 1.00 97.50 360 PRO A C 1
ATOM 2732 O O . PRO A 1 360 ? 6.440 10.038 -10.466 1.00 97.50 360 PRO A O 1
ATOM 2735 N N . LEU A 1 361 ? 5.887 7.857 -10.582 1.00 98.00 361 LEU A N 1
ATOM 2736 C CA . LEU A 1 361 ? 7.102 7.395 -11.260 1.00 98.00 361 LEU A CA 1
ATOM 2737 C C . LEU A 1 361 ? 6.867 7.140 -12.744 1.00 98.00 361 LEU A C 1
ATOM 2739 O O . LEU A 1 361 ? 5.832 6.609 -13.142 1.00 98.00 361 LEU A O 1
ATOM 2743 N N . LEU A 1 362 ? 7.875 7.449 -13.553 1.00 97.69 362 LEU A N 1
ATOM 2744 C CA . LEU A 1 362 ? 8.017 6.921 -14.904 1.00 97.69 362 LEU A CA 1
ATOM 2745 C C . LEU A 1 362 ? 9.035 5.785 -14.867 1.00 97.69 362 LEU A C 1
ATOM 2747 O O . LEU A 1 362 ? 10.187 6.012 -14.501 1.00 97.69 362 LEU A O 1
ATOM 2751 N N . VAL A 1 363 ? 8.626 4.576 -15.249 1.00 96.75 363 VAL A N 1
ATOM 2752 C CA . VAL A 1 363 ? 9.490 3.385 -15.237 1.00 96.75 363 VAL A CA 1
ATOM 2753 C C . VAL A 1 363 ? 9.683 2.858 -16.653 1.00 96.75 363 VAL A C 1
ATOM 2755 O O . VAL A 1 363 ? 8.713 2.638 -17.373 1.00 96.75 363 VAL A O 1
ATOM 2758 N N . SER A 1 364 ? 10.929 2.645 -17.066 1.00 93.75 364 SER A N 1
ATOM 2759 C CA . SER A 1 364 ? 11.308 2.118 -18.379 1.00 93.75 364 SER A CA 1
ATOM 2760 C C . SER A 1 364 ? 12.316 0.993 -18.198 1.00 93.75 364 SER A C 1
ATOM 2762 O O . SER A 1 364 ? 13.377 1.208 -17.616 1.00 93.75 364 SER A O 1
ATOM 2764 N N . ALA A 1 365 ? 12.006 -0.192 -18.726 1.00 88.69 365 ALA A N 1
ATOM 2765 C CA . ALA A 1 365 ? 12.840 -1.391 -18.595 1.00 88.69 365 ALA A CA 1
ATOM 2766 C C . ALA A 1 365 ? 13.232 -1.698 -17.132 1.00 88.69 365 ALA A C 1
ATOM 2768 O O . ALA A 1 365 ? 14.352 -2.116 -16.856 1.00 88.69 365 ALA A O 1
ATOM 2769 N N . GLY A 1 366 ? 12.306 -1.452 -16.200 1.00 91.62 366 GLY A N 1
ATOM 2770 C CA . GLY A 1 366 ? 12.496 -1.668 -14.761 1.00 91.62 366 GLY A CA 1
ATOM 2771 C C . GLY A 1 366 ? 13.261 -0.561 -14.027 1.00 91.62 366 GLY A C 1
ATOM 2772 O O . GLY A 1 366 ? 13.395 -0.614 -12.810 1.00 91.62 366 GLY A O 1
ATOM 2773 N N . ARG A 1 367 ? 13.733 0.476 -14.727 1.00 94.44 367 ARG A N 1
ATOM 2774 C CA . ARG A 1 367 ? 14.398 1.622 -14.095 1.00 94.44 367 ARG A CA 1
ATOM 2775 C C . ARG A 1 367 ? 13.485 2.832 -14.018 1.00 94.44 367 ARG A C 1
ATOM 2777 O O . ARG A 1 367 ? 12.747 3.120 -14.959 1.00 94.44 367 ARG A O 1
ATOM 2784 N N . VAL A 1 368 ? 13.565 3.567 -12.918 1.00 96.88 368 VAL A N 1
ATOM 2785 C CA . VAL A 1 368 ? 12.914 4.864 -12.754 1.00 96.88 368 VAL A CA 1
ATOM 2786 C C . VAL A 1 368 ? 13.657 5.881 -13.616 1.00 96.88 368 VAL A C 1
ATOM 2788 O O . VAL A 1 368 ? 14.820 6.192 -13.377 1.00 96.88 368 VAL A O 1
ATOM 2791 N N . VAL A 1 369 ? 12.975 6.396 -14.635 1.00 96.69 369 VAL A N 1
ATOM 2792 C CA . VAL A 1 369 ? 13.524 7.345 -15.618 1.00 96.69 369 VAL A CA 1
ATOM 2793 C C . VAL A 1 369 ? 12.956 8.752 -15.469 1.00 96.69 369 VAL A C 1
ATOM 2795 O O . VAL A 1 369 ? 13.270 9.636 -16.263 1.00 96.69 369 VAL A O 1
ATOM 2798 N N . GLY A 1 370 ? 12.092 8.979 -14.484 1.00 97.25 370 GLY A N 1
ATOM 2799 C CA . GLY A 1 370 ? 11.436 10.260 -14.288 1.00 97.25 370 GLY A CA 1
ATOM 2800 C C . GLY A 1 370 ? 10.328 10.215 -13.258 1.00 97.25 370 GLY A C 1
ATOM 2801 O O . GLY A 1 370 ? 9.990 9.160 -12.720 1.00 97.25 370 GLY A O 1
ATOM 2802 N N . THR A 1 371 ? 9.712 11.370 -13.056 1.00 97.75 371 THR A N 1
ATOM 2803 C CA . THR A 1 371 ? 8.439 11.500 -12.348 1.00 97.75 371 THR A CA 1
ATOM 2804 C C . THR A 1 371 ? 7.378 12.070 -13.279 1.00 97.75 371 THR A C 1
ATOM 2806 O O . THR A 1 371 ? 7.659 12.422 -14.428 1.00 97.75 371 THR A O 1
ATOM 2809 N N . TRP A 1 372 ? 6.132 12.136 -12.827 1.00 97.00 372 TRP A N 1
ATOM 2810 C CA . TRP A 1 372 ? 5.076 12.820 -13.566 1.00 97.00 372 TRP A CA 1
ATOM 2811 C C . TRP A 1 372 ? 4.089 13.501 -12.625 1.00 97.00 372 TRP A C 1
ATOM 2813 O O . TRP A 1 372 ? 3.952 13.151 -11.452 1.00 97.00 372 TRP A O 1
ATOM 2823 N N . ARG A 1 373 ? 3.401 14.508 -13.157 1.00 95.62 373 ARG A N 1
ATOM 2824 C CA . ARG A 1 373 ? 2.334 15.248 -12.480 1.00 95.62 373 ARG A CA 1
ATOM 2825 C C . ARG A 1 373 ? 1.053 15.150 -13.283 1.00 95.62 373 ARG A C 1
ATOM 2827 O O . ARG A 1 373 ? 1.080 14.851 -14.476 1.00 95.62 373 ARG A O 1
ATOM 2834 N N . LYS A 1 374 ? -0.068 15.418 -12.620 1.00 94.56 374 LYS A N 1
ATOM 2835 C CA . LYS A 1 374 ? -1.390 15.356 -13.232 1.00 94.56 374 LYS A CA 1
ATOM 2836 C C . LYS A 1 374 ? -2.264 16.531 -12.820 1.00 94.56 374 LYS A C 1
ATOM 2838 O O . LYS A 1 374 ? -2.186 16.984 -11.680 1.00 94.56 374 LYS A O 1
ATOM 2843 N N . LYS A 1 375 ? -3.124 16.969 -13.735 1.00 93.94 375 LYS A N 1
ATOM 2844 C CA . LYS A 1 375 ? -4.220 17.908 -13.491 1.00 93.94 375 LYS A CA 1
ATOM 2845 C C . LYS A 1 375 ? -5.489 17.335 -14.113 1.00 93.94 375 LYS A C 1
ATOM 2847 O O . LYS A 1 375 ? -5.542 17.147 -15.326 1.00 93.94 375 LYS A O 1
ATOM 2852 N N . ALA A 1 376 ? -6.473 17.022 -13.278 1.00 90.81 376 ALA A N 1
ATOM 2853 C CA . ALA A 1 376 ? -7.757 16.489 -13.721 1.00 90.81 376 ALA A CA 1
ATOM 2854 C C . ALA A 1 376 ? -8.760 17.622 -13.979 1.00 90.81 376 ALA A C 1
ATOM 2856 O O . ALA A 1 376 ? -8.753 18.635 -13.277 1.00 90.81 376 ALA A O 1
ATOM 2857 N N . SER A 1 377 ? -9.628 17.427 -14.966 1.00 92.00 377 SER A N 1
ATOM 2858 C CA . SER A 1 377 ? -10.884 18.150 -15.158 1.00 92.00 377 SER A CA 1
ATOM 2859 C C . SER A 1 377 ? -12.044 17.148 -15.178 1.00 92.00 377 SER A C 1
ATOM 2861 O O . SER A 1 377 ? -11.837 15.948 -15.012 1.00 92.00 377 SER A O 1
ATOM 2863 N N . THR A 1 378 ? -13.268 17.627 -15.402 1.00 88.94 378 THR A N 1
ATOM 2864 C CA . THR A 1 378 ? -14.450 16.761 -15.534 1.00 88.94 378 THR A CA 1
ATOM 2865 C C . THR A 1 378 ? -14.439 15.887 -16.789 1.00 88.94 378 THR A C 1
ATOM 2867 O O . THR A 1 378 ? -15.153 14.894 -16.822 1.00 88.94 378 THR A O 1
ATOM 2870 N N . ARG A 1 379 ? -13.661 16.244 -17.823 1.00 93.25 379 ARG A N 1
ATOM 2871 C CA . ARG A 1 379 ? -13.624 15.523 -19.112 1.00 93.25 379 ARG A CA 1
ATOM 2872 C C . ARG A 1 379 ? -12.279 14.874 -19.417 1.00 93.25 379 ARG A C 1
ATOM 2874 O O . ARG A 1 379 ? -12.231 13.897 -20.153 1.00 93.25 379 ARG A O 1
ATOM 2881 N N . ALA A 1 380 ? -11.188 15.409 -18.872 1.00 94.69 380 ALA A N 1
ATOM 2882 C CA . ALA A 1 380 ? -9.848 15.009 -19.271 1.00 94.69 380 ALA A CA 1
ATOM 2883 C C . ALA A 1 380 ? -8.858 14.981 -18.106 1.00 94.69 380 ALA A C 1
ATOM 2885 O O . ALA A 1 380 ? -8.993 15.699 -17.113 1.00 94.69 380 ALA A O 1
ATOM 2886 N N . ILE A 1 381 ? -7.804 14.190 -18.276 1.00 95.44 381 ILE A N 1
ATOM 2887 C CA . ILE A 1 381 ? -6.628 14.174 -17.416 1.00 95.44 381 ILE A CA 1
ATOM 2888 C C . ILE A 1 381 ? -5.417 14.672 -18.205 1.00 95.44 381 ILE A C 1
ATOM 2890 O O . ILE A 1 381 ? -5.015 14.075 -19.201 1.00 95.44 381 ILE A O 1
ATOM 2894 N N . THR A 1 382 ? -4.816 15.771 -17.750 1.00 95.50 382 THR A N 1
ATOM 2895 C CA . THR A 1 382 ? -3.564 16.282 -18.314 1.00 95.50 382 THR A CA 1
ATOM 2896 C C . THR A 1 382 ? -2.392 15.758 -17.506 1.00 95.50 382 THR A C 1
ATOM 2898 O O . THR A 1 382 ? -2.299 16.021 -16.306 1.00 95.50 382 THR A O 1
ATOM 2901 N N . VAL A 1 383 ? -1.486 15.038 -18.165 1.00 96.00 383 VAL A N 1
ATOM 2902 C CA . VAL A 1 383 ? -0.243 14.531 -17.581 1.00 96.00 383 VAL A CA 1
ATOM 2903 C C . VAL A 1 383 ? 0.948 15.356 -18.062 1.00 96.00 383 VAL A C 1
ATOM 2905 O O . VAL A 1 383 ? 1.110 15.607 -19.257 1.00 96.00 383 VAL A O 1
ATOM 2908 N N . THR A 1 384 ? 1.806 15.744 -17.119 1.00 96.94 384 THR A N 1
ATOM 2909 C CA . THR A 1 384 ? 3.072 16.439 -17.372 1.00 96.94 384 THR A CA 1
ATOM 2910 C C . THR A 1 384 ? 4.230 15.543 -16.917 1.00 96.94 384 THR A C 1
ATOM 2912 O O . THR A 1 384 ? 4.436 15.386 -15.708 1.00 96.94 384 THR A O 1
ATOM 2915 N N . PRO A 1 385 ? 4.972 14.911 -17.840 1.00 96.56 385 PRO A N 1
ATOM 2916 C CA . PRO A 1 385 ? 6.129 14.096 -17.503 1.00 96.56 385 PRO A CA 1
ATOM 2917 C C . PRO A 1 385 ? 7.326 14.974 -17.124 1.00 96.56 385 PRO A C 1
ATOM 2919 O O . PRO A 1 385 ? 7.515 16.064 -17.655 1.00 96.56 385 PRO A O 1
ATOM 2922 N N . GLN A 1 386 ? 8.153 14.474 -16.213 1.00 96.81 386 GLN A N 1
ATOM 2923 C CA . GLN A 1 386 ? 9.382 15.110 -15.741 1.00 96.81 386 GLN A CA 1
ATOM 2924 C C . GLN A 1 386 ? 10.524 14.081 -15.813 1.00 96.81 386 GLN A C 1
ATOM 2926 O O . GLN A 1 386 ? 10.946 13.541 -14.783 1.00 96.81 386 GLN A O 1
ATOM 2931 N N . PRO A 1 387 ? 10.981 13.724 -17.027 1.00 96.69 387 PRO A N 1
ATOM 2932 C CA . PRO A 1 387 ? 12.003 12.705 -17.189 1.00 96.69 387 PRO A CA 1
ATOM 2933 C C . PRO A 1 387 ? 13.366 13.206 -16.693 1.00 96.69 387 PRO A C 1
ATOM 2935 O O . PRO A 1 387 ? 13.651 14.404 -16.654 1.00 96.69 387 PRO A O 1
ATOM 2938 N N . PHE A 1 388 ? 14.220 12.277 -16.273 1.00 96.19 388 PHE A N 1
ATOM 2939 C CA . PHE A 1 388 ? 15.553 12.597 -15.770 1.00 96.19 388 PHE A CA 1
ATOM 2940 C C . PHE A 1 388 ? 16.537 12.954 -16.882 1.00 96.19 388 PHE A C 1
ATOM 2942 O O . PHE A 1 388 ? 17.460 13.724 -16.630 1.00 96.19 388 PHE A O 1
ATOM 2949 N N . ALA A 1 389 ? 16.284 12.437 -18.083 1.00 94.31 389 ALA A N 1
ATOM 2950 C CA . ALA A 1 389 ? 16.981 12.712 -19.332 1.00 94.31 389 ALA A CA 1
ATOM 2951 C C . ALA A 1 389 ? 15.971 12.720 -20.496 1.00 94.31 389 ALA A C 1
ATOM 2953 O O . ALA A 1 389 ? 14.812 12.339 -20.318 1.00 94.31 389 ALA A O 1
ATOM 2954 N N . ALA A 1 390 ? 16.394 13.135 -21.691 1.00 94.25 390 ALA A N 1
ATOM 2955 C CA . ALA A 1 390 ? 15.536 13.101 -22.875 1.00 94.25 390 ALA A CA 1
ATOM 2956 C C . ALA A 1 390 ? 15.036 11.671 -23.166 1.00 94.25 390 ALA A C 1
ATOM 2958 O O . ALA A 1 390 ? 15.813 10.716 -23.175 1.00 94.25 390 ALA A O 1
ATOM 2959 N N . LEU A 1 391 ? 13.729 11.523 -23.404 1.00 93.31 391 LEU A N 1
ATOM 2960 C CA . LEU A 1 391 ? 13.124 10.231 -23.733 1.00 93.31 391 LEU A CA 1
ATOM 2961 C C . LEU A 1 391 ? 13.312 9.913 -25.218 1.00 93.31 391 LEU A C 1
ATOM 2963 O O . LEU A 1 391 ? 13.009 10.741 -26.078 1.00 93.31 391 LEU A O 1
ATOM 2967 N N . THR A 1 392 ? 13.712 8.678 -25.519 1.00 93.81 392 THR A N 1
ATOM 2968 C CA . THR A 1 392 ? 13.756 8.159 -26.897 1.00 93.81 392 THR A CA 1
ATOM 2969 C C . THR A 1 392 ? 12.361 8.139 -27.531 1.00 93.81 392 THR A C 1
ATOM 2971 O O . THR A 1 392 ? 11.356 8.028 -26.827 1.00 93.81 392 THR A O 1
ATOM 2974 N N . VAL A 1 393 ? 12.275 8.129 -28.866 1.00 92.31 393 VAL A N 1
ATOM 2975 C CA . VAL A 1 393 ? 10.994 8.028 -29.605 1.00 92.31 393 VAL A CA 1
ATOM 2976 C C . VAL A 1 393 ? 10.145 6.846 -29.112 1.00 92.31 393 VAL A C 1
ATOM 2978 O O . VAL A 1 393 ? 8.941 6.976 -28.877 1.00 92.31 393 VAL A O 1
ATOM 2981 N N . ARG A 1 394 ? 10.783 5.696 -28.859 1.00 91.31 394 ARG A N 1
ATOM 2982 C CA . ARG A 1 394 ? 10.119 4.500 -28.321 1.00 91.31 394 ARG A CA 1
ATOM 2983 C C . ARG A 1 394 ? 9.591 4.710 -26.900 1.00 91.31 394 ARG A C 1
ATOM 2985 O O . ARG A 1 394 ? 8.507 4.218 -26.580 1.00 91.31 394 ARG A O 1
ATOM 2992 N N . GLN A 1 395 ? 10.331 5.409 -26.042 1.00 93.75 395 GLN A N 1
ATOM 2993 C CA . GLN A 1 395 ? 9.879 5.731 -24.687 1.00 93.75 395 GLN A CA 1
ATOM 2994 C C . GLN A 1 395 ? 8.737 6.747 -24.705 1.00 93.75 395 GLN A C 1
ATOM 2996 O O . GLN A 1 395 ? 7.754 6.556 -23.996 1.00 93.75 395 GLN A O 1
ATOM 3001 N N . GLN A 1 396 ? 8.798 7.765 -25.564 1.00 94.25 396 GLN A N 1
ATOM 3002 C CA . GLN A 1 396 ? 7.701 8.720 -25.733 1.00 94.25 396 GLN A CA 1
ATOM 3003 C C . GLN A 1 396 ? 6.409 8.029 -26.193 1.00 94.25 396 GLN A C 1
ATOM 3005 O O . GLN A 1 396 ? 5.339 8.274 -25.636 1.00 94.25 396 GLN A O 1
ATOM 3010 N N . ALA A 1 397 ? 6.494 7.116 -27.167 1.00 92.19 397 ALA A N 1
ATOM 3011 C CA . ALA A 1 397 ? 5.348 6.323 -27.613 1.00 92.19 397 ALA A CA 1
ATOM 3012 C C . ALA A 1 397 ? 4.771 5.440 -26.487 1.00 92.19 397 ALA A C 1
ATOM 3014 O O . ALA A 1 397 ? 3.550 5.331 -26.349 1.00 92.19 397 ALA A O 1
ATOM 3015 N N . GLY A 1 398 ? 5.639 4.851 -25.656 1.00 92.06 398 GLY A N 1
ATOM 3016 C CA . GLY A 1 398 ? 5.248 4.089 -24.466 1.00 92.06 398 GLY A CA 1
ATOM 3017 C C . GLY A 1 398 ? 4.546 4.929 -23.419 1.00 92.06 398 GLY A C 1
ATOM 3018 O O . GLY A 1 398 ? 3.490 4.548 -22.930 1.00 92.06 398 GLY A O 1
ATOM 3019 N N . LEU A 1 399 ? 5.099 6.101 -23.126 1.00 94.00 399 LEU A N 1
ATOM 3020 C CA . LEU A 1 399 ? 4.534 7.043 -22.173 1.00 94.00 399 LEU A CA 1
ATOM 3021 C C . LEU A 1 399 ? 3.141 7.501 -22.616 1.00 94.00 399 LEU A C 1
ATOM 3023 O O . LEU A 1 399 ? 2.202 7.457 -21.826 1.00 94.00 399 LEU A O 1
ATOM 3027 N N . ARG A 1 400 ? 2.971 7.845 -23.901 1.00 94.25 400 ARG A N 1
ATOM 3028 C CA . ARG A 1 400 ? 1.650 8.159 -24.474 1.00 94.25 400 ARG A CA 1
ATOM 3029 C C . ARG A 1 400 ? 0.656 7.007 -24.279 1.00 94.25 400 ARG A C 1
ATOM 3031 O O . ARG A 1 400 ? -0.511 7.263 -24.006 1.00 94.25 400 ARG A O 1
ATOM 3038 N N . ARG A 1 401 ? 1.097 5.747 -24.396 1.00 92.56 401 ARG A N 1
ATOM 3039 C CA . ARG A 1 401 ? 0.252 4.568 -24.134 1.00 92.56 401 ARG A CA 1
ATOM 3040 C C . ARG A 1 401 ? -0.129 4.460 -22.659 1.00 92.56 401 ARG A C 1
ATOM 3042 O O . ARG A 1 401 ? -1.317 4.414 -22.374 1.00 92.56 401 ARG A O 1
ATOM 3049 N N . GLY A 1 402 ? 0.843 4.523 -21.749 1.00 93.12 402 GLY A N 1
ATOM 3050 C CA . GLY A 1 402 ? 0.584 4.456 -20.307 1.00 93.12 402 GLY A CA 1
ATOM 3051 C C . GLY A 1 402 ? -0.359 5.558 -19.813 1.00 93.12 402 GLY A C 1
ATOM 3052 O O . GLY A 1 402 ? -1.222 5.303 -18.980 1.00 93.12 402 GLY A O 1
ATOM 3053 N N . ILE A 1 403 ? -0.265 6.767 -20.374 1.00 94.12 403 ILE A N 1
ATOM 3054 C CA . ILE A 1 403 ? -1.181 7.871 -20.050 1.00 94.12 403 ILE A CA 1
ATOM 3055 C C . ILE A 1 403 ? -2.589 7.611 -20.590 1.00 94.12 403 ILE A C 1
ATOM 3057 O O . ILE A 1 403 ? -3.559 7.883 -19.888 1.00 94.12 403 ILE A O 1
ATOM 3061 N N . ARG A 1 404 ? -2.727 7.062 -21.805 1.00 94.25 404 ARG A N 1
ATOM 3062 C CA . ARG A 1 404 ? -4.041 6.642 -22.321 1.00 94.25 404 ARG A CA 1
ATOM 3063 C C . ARG A 1 404 ? -4.663 5.546 -21.467 1.00 94.25 404 ARG A C 1
ATOM 3065 O O . ARG A 1 404 ? -5.868 5.572 -21.259 1.00 94.25 404 ARG A O 1
ATOM 3072 N N . ASP A 1 405 ? -3.861 4.613 -20.964 1.00 94.38 405 ASP A N 1
ATOM 3073 C CA . ASP A 1 405 ? -4.350 3.564 -20.070 1.00 94.38 405 ASP A CA 1
ATOM 3074 C C . ASP A 1 405 ? -4.820 4.154 -18.734 1.00 94.38 405 ASP A C 1
ATOM 3076 O O . ASP A 1 405 ? -5.900 3.803 -18.265 1.00 94.38 405 ASP A O 1
ATOM 3080 N N . TYR A 1 406 ? -4.082 5.120 -18.174 1.00 96.19 406 TYR A N 1
ATOM 3081 C CA . TYR A 1 406 ? -4.514 5.851 -16.981 1.00 96.19 406 TYR A CA 1
ATOM 3082 C C . TYR A 1 406 ? -5.801 6.657 -17.214 1.00 96.19 406 TYR A C 1
ATOM 3084 O O . TYR A 1 406 ? -6.702 6.649 -16.381 1.00 96.19 406 TYR A O 1
ATOM 3092 N N . ALA A 1 407 ? -5.921 7.332 -18.357 1.00 96.56 407 ALA A N 1
ATOM 3093 C CA . ALA A 1 407 ? -7.122 8.083 -18.707 1.00 96.56 407 ALA A CA 1
ATOM 3094 C C . ALA A 1 407 ? -8.336 7.159 -18.898 1.00 96.56 407 ALA A C 1
ATOM 3096 O O . ALA A 1 407 ? -9.392 7.420 -18.328 1.00 96.56 407 ALA A O 1
ATOM 3097 N N . ARG A 1 408 ? -8.157 6.025 -19.595 1.00 96.31 408 ARG A N 1
ATOM 3098 C CA . ARG A 1 408 ? -9.186 4.983 -19.738 1.00 96.31 408 ARG A CA 1
ATOM 3099 C C . ARG A 1 408 ? -9.628 4.449 -18.381 1.00 96.31 408 ARG A C 1
ATOM 3101 O O . ARG A 1 408 ? -10.824 4.336 -18.151 1.00 96.31 408 ARG A O 1
ATOM 3108 N N . PHE A 1 409 ? -8.680 4.163 -17.487 1.00 97.81 409 PHE A N 1
ATOM 3109 C CA . PHE A 1 409 ? -8.979 3.730 -16.123 1.00 97.81 409 PHE A CA 1
ATOM 3110 C C . PHE A 1 409 ? -9.897 4.728 -15.403 1.00 97.81 409 PHE A C 1
ATOM 3112 O O . PHE A 1 409 ? -10.848 4.318 -14.749 1.00 97.81 409 PHE A O 1
ATOM 3119 N N . LEU A 1 410 ? -9.654 6.031 -15.561 1.00 96.81 410 LEU A N 1
ATOM 3120 C CA . LEU A 1 410 ? -10.480 7.084 -14.964 1.00 96.81 410 LEU A CA 1
ATOM 3121 C C . LEU A 1 410 ? -11.797 7.364 -15.708 1.00 96.81 410 LEU A C 1
ATOM 3123 O O . LEU A 1 410 ? -12.597 8.146 -15.204 1.00 96.81 410 LEU A O 1
ATOM 3127 N N . GLY A 1 411 ? -12.011 6.803 -16.902 1.00 96.50 411 GLY A N 1
ATOM 3128 C CA . GLY A 1 411 ? -13.122 7.195 -17.776 1.00 96.50 411 GLY A CA 1
ATOM 3129 C C . GLY A 1 411 ? -12.991 8.622 -18.331 1.00 96.50 411 GLY A C 1
ATOM 3130 O O . GLY A 1 411 ? -13.998 9.287 -18.550 1.00 96.50 411 GLY A O 1
ATOM 3131 N N . LEU A 1 412 ? -11.761 9.111 -18.526 1.00 96.19 412 LEU A N 1
ATOM 3132 C CA . LEU A 1 412 ? -11.458 10.470 -18.993 1.00 96.19 412 LEU A CA 1
ATOM 3133 C C . LEU A 1 412 ? -10.657 10.461 -20.302 1.00 96.19 412 LEU A C 1
ATOM 3135 O O . LEU A 1 412 ? -10.002 9.479 -20.652 1.00 96.19 412 LEU A O 1
ATOM 3139 N N . GLU A 1 413 ? -10.641 11.597 -20.997 1.00 93.56 413 GLU A N 1
ATOM 3140 C CA . GLU A 1 413 ? -9.752 11.827 -22.138 1.00 93.56 413 GLU A CA 1
ATOM 3141 C C . GLU A 1 413 ? -8.300 12.072 -21.696 1.00 93.56 413 GLU A C 1
ATOM 3143 O O . GLU A 1 413 ? -8.029 12.686 -20.661 1.00 93.56 413 GLU A O 1
ATOM 3148 N N . ALA A 1 414 ? -7.340 11.602 -22.495 1.00 93.31 414 ALA A N 1
ATOM 3149 C CA . ALA A 1 414 ? -5.913 11.723 -22.209 1.00 93.31 414 ALA A CA 1
ATOM 3150 C C . ALA A 1 414 ? -5.303 12.968 -22.863 1.00 93.31 414 ALA A C 1
ATOM 3152 O O . ALA A 1 414 ? -5.206 13.033 -24.086 1.00 93.31 414 ALA A O 1
ATOM 3153 N N . ASN A 1 415 ? -4.766 13.879 -22.052 1.00 91.69 415 ASN A N 1
ATOM 3154 C CA . ASN A 1 415 ? -3.969 15.012 -22.513 1.00 91.69 415 ASN A CA 1
ATOM 3155 C C . ASN A 1 415 ? -2.525 14.893 -22.019 1.00 91.69 415 ASN A C 1
ATOM 3157 O O . ASN A 1 415 ? -2.260 14.513 -20.877 1.00 91.69 415 ASN A O 1
ATOM 3161 N N . LEU A 1 416 ? -1.575 15.257 -22.876 1.00 89.25 416 LEU A N 1
ATOM 3162 C CA . LEU A 1 416 ? -0.150 15.233 -22.565 1.00 89.25 416 LEU A CA 1
ATOM 3163 C C . LEU A 1 416 ? 0.453 16.603 -22.839 1.00 89.25 416 LEU A C 1
ATOM 3165 O O . LEU A 1 416 ? 0.389 17.098 -23.958 1.00 89.25 416 LEU A O 1
ATOM 3169 N N . SER A 1 417 ? 1.033 17.212 -21.810 1.00 88.94 417 SER A N 1
ATOM 3170 C CA . SER A 1 417 ? 1.666 18.531 -21.899 1.00 88.94 417 SER A CA 1
ATOM 3171 C C . SER A 1 417 ? 3.184 18.413 -21.778 1.00 88.94 417 SER A C 1
ATOM 3173 O O . SER A 1 417 ? 3.652 17.665 -20.920 1.00 88.94 417 SER A O 1
ATOM 3175 N N . GLY A 1 418 ? 3.942 19.208 -22.538 1.00 76.12 418 GLY A N 1
ATOM 3176 C CA . GLY A 1 418 ? 5.380 19.403 -22.300 1.00 76.12 418 GLY A CA 1
ATOM 3177 C C . GLY A 1 418 ? 6.316 18.322 -22.854 1.00 76.12 418 GLY A C 1
ATOM 3178 O O . GLY A 1 418 ? 7.465 18.254 -22.434 1.00 76.12 418 GLY A O 1
ATOM 3179 N N . LEU A 1 419 ? 5.851 17.486 -23.785 1.00 67.44 419 LEU A N 1
ATOM 3180 C CA . LEU A 1 419 ? 6.727 16.683 -24.644 1.00 67.44 419 LEU A CA 1
ATOM 3181 C C . LEU A 1 419 ? 6.809 17.375 -26.002 1.00 67.44 419 LEU A C 1
ATOM 3183 O O . LEU A 1 419 ? 5.804 17.397 -26.711 1.00 67.44 419 LEU A O 1
ATOM 3187 N N . ALA A 1 420 ? 7.969 17.961 -26.305 1.00 48.03 420 ALA A N 1
ATOM 3188 C CA . ALA A 1 420 ? 8.311 18.406 -27.653 1.00 48.03 420 ALA A CA 1
ATOM 3189 C C . ALA A 1 420 ? 8.588 17.191 -28.548 1.00 48.03 420 ALA A C 1
ATOM 3191 O O . ALA A 1 420 ? 9.265 16.249 -28.061 1.00 48.03 420 ALA A O 1
#